Protein AF-A0AAU5XJD4-F1 (afdb_monomer_lite)

Sequence (478 aa):
MLRGRRNRYHRLGLLVPLTFACCVTALQIVVGDWAARYVAAEQPAKLAAMEGLYRSEHGVPESIGGLYHHDALHGAIRVPGGLSLLTHGNTHAYAAGLDGVPADQRPPVNIVHLSFDTMVGIGFFLLALGAWPAWTWWRRREPPGSSWFLRAVTVSGVAAIIAMEAGWVTTEVGRQPWIVYGVLRVKDTVNPAGGIGWGFPALVAVYVALTVATVYVLRYMVRRRPVAFGIIARGSAFAFRKVVEDVWLQRLFGAAFALSSVLTPYFLGAAAGGVASGRVPPGIARGNVITSWANPTSTVCGLLGVALCAYLSAIYLTADARRGGHHELAEYFRRNGLVTGVAMGVLSLASLAVVQDDAPDLYHSLTHRGLPLVISSMLMGAVSLALLARRNYASVRVSAALAVAAILWAWGYGRYPTLLPGLEVGQAASAHATLQATALSSAVGLTILLPSLAWLFILFQRAHTAPQDPRVRDSSPR

Radius of gyration: 30.47 Å; chains: 1; bounding box: 83×51×81 Å

pLDDT: mean 80.25, std 12.55, range [33.34, 95.62]

Structure (mmCIF, N/CA/C/O backbone):
data_AF-A0AAU5XJD4-F1
#
_entry.id   AF-A0AAU5XJD4-F1
#
loop_
_atom_site.group_PDB
_atom_site.id
_atom_site.type_symbol
_atom_site.label_atom_id
_atom_site.label_alt_id
_atom_site.label_comp_id
_atom_site.label_asym_id
_atom_site.label_entity_id
_atom_site.label_seq_id
_atom_site.pdbx_PDB_ins_code
_atom_site.Cartn_x
_atom_site.Cartn_y
_atom_site.Cartn_z
_atom_site.occupancy
_atom_site.B_iso_or_equiv
_atom_site.auth_seq_id
_atom_site.auth_comp_id
_atom_site.auth_asym_id
_atom_site.auth_atom_id
_atom_site.pdbx_PDB_model_num
ATOM 1 N N . MET A 1 1 ? -10.488 -23.032 -8.947 1.00 66.06 1 MET A N 1
ATOM 2 C CA . MET A 1 1 ? -10.921 -23.682 -10.203 1.00 66.06 1 MET A CA 1
ATOM 3 C C . MET A 1 1 ? -10.070 -24.868 -10.623 1.00 66.06 1 MET A C 1
ATOM 5 O O . MET A 1 1 ? -10.659 -25.914 -10.848 1.00 66.06 1 MET A O 1
ATOM 9 N N . LEU A 1 2 ? -8.733 -24.759 -10.684 1.00 76.88 2 LEU A N 1
ATOM 10 C CA . LEU A 1 2 ? -7.856 -25.900 -11.023 1.00 76.88 2 LEU A CA 1
ATOM 11 C C . LEU A 1 2 ? -8.029 -27.110 -10.084 1.00 76.88 2 LEU A C 1
ATOM 13 O O . LEU A 1 2 ? -7.939 -28.245 -10.525 1.00 76.88 2 LEU A O 1
ATOM 17 N N . ARG A 1 3 ? -8.353 -26.872 -8.806 1.00 76.06 3 ARG A N 1
ATOM 18 C CA . ARG A 1 3 ? -8.657 -27.910 -7.799 1.00 76.06 3 ARG A CA 1
ATOM 19 C C . ARG A 1 3 ? -10.150 -28.286 -7.726 1.00 76.06 3 ARG A C 1
ATOM 21 O O . ARG A 1 3 ? -10.679 -28.480 -6.639 1.00 76.06 3 ARG A O 1
ATOM 28 N N . GLY A 1 4 ? -10.877 -28.239 -8.842 1.00 69.38 4 GLY A N 1
ATOM 29 C CA . GLY A 1 4 ? -12.285 -28.675 -8.935 1.00 69.38 4 GLY A CA 1
ATOM 30 C C . GLY A 1 4 ? -13.360 -27.698 -8.426 1.00 69.38 4 GLY A C 1
ATOM 31 O O . GLY A 1 4 ? -14.515 -27.802 -8.821 1.00 69.38 4 GLY A O 1
ATOM 32 N N . ARG A 1 5 ? -13.019 -26.683 -7.619 1.00 69.50 5 ARG A N 1
ATOM 33 C CA . ARG A 1 5 ? -13.999 -25.689 -7.117 1.00 69.50 5 ARG A CA 1
ATOM 34 C C . ARG A 1 5 ? -14.384 -24.670 -8.204 1.00 69.50 5 ARG A C 1
ATOM 36 O O . ARG A 1 5 ? -13.555 -23.817 -8.545 1.00 69.50 5 ARG A O 1
ATOM 43 N N . ARG A 1 6 ? -15.609 -24.762 -8.751 1.00 67.62 6 ARG A N 1
ATOM 44 C CA . ARG A 1 6 ? -16.114 -23.980 -9.913 1.00 67.62 6 ARG A CA 1
ATOM 45 C C . ARG A 1 6 ? -17.378 -23.134 -9.640 1.00 67.62 6 ARG A C 1
ATOM 47 O O . ARG A 1 6 ? -18.066 -22.743 -10.581 1.00 67.62 6 ARG A O 1
ATOM 54 N N . ASN A 1 7 ? -17.666 -22.820 -8.377 1.00 70.75 7 ASN A N 1
ATOM 55 C CA . ASN A 1 7 ? -18.867 -22.074 -7.965 1.00 70.75 7 ASN A CA 1
ATOM 56 C C . ASN A 1 7 ? -18.880 -20.634 -8.525 1.00 70.75 7 ASN A C 1
ATOM 58 O O . ASN A 1 7 ? -17.817 -20.074 -8.808 1.00 70.75 7 ASN A O 1
ATOM 62 N N . ARG A 1 8 ? -20.067 -20.003 -8.600 1.00 64.38 8 ARG A N 1
ATOM 63 C CA . ARG A 1 8 ? -20.276 -18.617 -9.084 1.00 64.38 8 ARG A CA 1
ATOM 64 C C . ARG A 1 8 ? -19.288 -17.614 -8.477 1.00 64.38 8 ARG A C 1
ATOM 66 O O . ARG A 1 8 ? -18.715 -16.816 -9.208 1.00 64.38 8 ARG A O 1
ATOM 73 N N . TYR A 1 9 ? -19.003 -17.731 -7.180 1.00 64.31 9 TYR A N 1
ATOM 74 C CA . TYR A 1 9 ? -18.001 -16.918 -6.481 1.00 64.31 9 TYR A CA 1
ATOM 75 C C . TYR A 1 9 ? -16.599 -16.998 -7.107 1.00 64.31 9 TYR A C 1
ATOM 77 O O . TYR A 1 9 ? -15.978 -15.976 -7.371 1.00 64.31 9 TYR A O 1
ATOM 85 N N . HIS A 1 10 ? -16.109 -18.206 -7.404 1.00 66.31 10 HIS A N 1
ATOM 86 C CA . HIS A 1 10 ? -14.788 -18.384 -8.011 1.00 66.31 10 HIS A CA 1
ATOM 87 C C . HIS A 1 10 ? -14.765 -17.873 -9.457 1.00 66.31 10 HIS A C 1
ATOM 89 O O . HIS A 1 10 ? -13.720 -17.430 -9.921 1.00 66.31 10 HIS A O 1
ATOM 95 N N . ARG A 1 11 ? -15.899 -17.955 -10.177 1.00 68.44 11 ARG A N 1
ATOM 96 C CA . ARG A 1 11 ? -16.042 -17.415 -11.541 1.00 68.44 11 ARG A CA 1
ATOM 97 C C . ARG A 1 11 ? -16.009 -15.894 -11.540 1.00 68.44 11 ARG A C 1
ATOM 99 O O . ARG A 1 11 ? -15.237 -15.319 -12.294 1.00 68.44 11 ARG A O 1
ATOM 106 N N . LEU A 1 12 ? -16.772 -15.253 -10.659 1.00 68.44 12 LEU A N 1
ATOM 107 C CA . LEU A 1 12 ? -16.779 -13.795 -10.525 1.00 68.44 12 LEU A CA 1
ATOM 108 C C . LEU A 1 12 ? -15.440 -13.260 -10.005 1.00 68.44 12 LEU A C 1
ATOM 110 O O . LEU A 1 12 ? -14.919 -12.300 -10.562 1.00 68.44 12 LEU A O 1
ATOM 114 N N . GLY A 1 13 ? -14.843 -13.921 -9.008 1.00 67.25 13 GLY A N 1
ATOM 115 C CA . GLY A 1 13 ? -13.529 -13.554 -8.468 1.00 67.25 13 GLY A CA 1
ATOM 116 C C . GLY A 1 13 ? -12.370 -13.721 -9.455 1.00 67.25 13 GLY A C 1
ATOM 117 O O . GLY A 1 13 ? -11.297 -13.184 -9.219 1.00 67.25 13 GLY A O 1
ATOM 118 N N . LEU A 1 14 ? -12.581 -14.445 -10.557 1.00 77.56 14 LEU A N 1
ATOM 119 C CA . LEU A 1 14 ? -11.638 -14.559 -11.665 1.00 77.56 14 LEU A CA 1
ATOM 120 C C . LEU A 1 14 ? -11.943 -13.523 -12.757 1.00 77.56 14 LEU A C 1
ATOM 122 O O . LEU A 1 14 ? -11.051 -12.797 -13.178 1.00 77.56 14 LEU A O 1
ATOM 126 N N . LEU A 1 15 ? -13.201 -13.445 -13.200 1.00 75.12 15 LEU A N 1
ATOM 127 C CA . LEU A 1 15 ? -13.609 -12.622 -14.340 1.00 75.12 15 LEU A CA 1
ATOM 128 C C . LEU A 1 15 ? -13.530 -11.121 -14.048 1.00 75.12 15 LEU A C 1
ATOM 130 O O . LEU A 1 15 ? -13.024 -10.387 -14.883 1.00 75.12 15 LEU A O 1
ATOM 134 N N . VAL A 1 16 ? -13.979 -10.658 -12.875 1.00 76.81 16 VAL A N 1
ATOM 135 C CA . VAL A 1 16 ? -13.999 -9.216 -12.564 1.00 76.81 16 VAL A CA 1
ATOM 136 C C . VAL A 1 16 ? -12.583 -8.616 -12.550 1.00 76.81 16 VAL A C 1
ATOM 138 O O . VAL A 1 16 ? -12.368 -7.631 -13.259 1.00 76.81 16 VAL A O 1
ATOM 141 N N . PRO A 1 17 ? -11.593 -9.197 -11.836 1.00 78.69 17 PRO A N 1
ATOM 142 C CA . PRO A 1 17 ? -10.228 -8.679 -11.869 1.00 78.69 17 PRO A CA 1
ATOM 143 C C . PRO A 1 17 ? -9.572 -8.803 -13.242 1.00 78.69 17 PRO A C 1
ATOM 145 O O . PRO A 1 17 ? -8.831 -7.907 -13.618 1.00 78.69 17 PRO A O 1
ATOM 148 N N . LEU A 1 18 ? -9.844 -9.872 -14.001 1.00 82.75 18 LEU A N 1
ATOM 149 C CA . LEU A 1 18 ? -9.289 -10.043 -15.349 1.00 82.75 18 LEU A CA 1
ATOM 150 C C . LEU A 1 18 ? -9.821 -9.004 -16.334 1.00 82.75 18 LEU A C 1
ATOM 152 O O . LEU A 1 18 ? -9.038 -8.465 -17.107 1.00 82.75 18 LEU A O 1
ATOM 156 N N . THR A 1 19 ? -11.120 -8.698 -16.299 1.00 80.44 19 THR A N 1
ATOM 157 C CA . THR A 1 19 ? -11.699 -7.650 -17.149 1.00 80.44 19 THR A CA 1
ATOM 158 C C . THR A 1 19 ? -11.108 -6.290 -16.795 1.00 80.44 19 THR A C 1
ATOM 160 O O . THR A 1 19 ? -10.692 -5.552 -17.683 1.00 80.44 19 THR A O 1
ATOM 163 N N . PHE A 1 20 ? -11.008 -5.979 -15.499 1.00 81.69 20 PHE A N 1
ATOM 164 C CA . PHE A 1 20 ? -10.374 -4.744 -15.046 1.00 81.69 20 PHE A CA 1
ATOM 165 C C . PHE A 1 20 ? -8.899 -4.675 -15.468 1.00 81.69 20 PHE A C 1
ATOM 167 O O . PHE A 1 20 ? -8.475 -3.678 -16.044 1.00 81.69 20 PHE A O 1
ATOM 174 N N . ALA A 1 21 ? -8.140 -5.752 -15.249 1.00 82.00 21 ALA A N 1
ATOM 175 C CA . ALA A 1 21 ? -6.747 -5.855 -15.663 1.00 82.00 21 ALA A CA 1
ATOM 176 C C . ALA A 1 21 ? -6.600 -5.686 -17.178 1.00 82.00 21 ALA A C 1
ATOM 178 O O . ALA A 1 21 ? -5.739 -4.937 -17.605 1.00 82.00 21 ALA A O 1
ATOM 179 N N . CYS A 1 22 ? -7.475 -6.282 -17.991 1.00 86.81 22 CYS A N 1
ATOM 180 C CA . CYS A 1 22 ? -7.462 -6.106 -19.443 1.00 86.81 22 CYS A CA 1
ATOM 181 C C . CYS A 1 22 ? -7.574 -4.626 -19.843 1.00 86.81 22 CYS A C 1
ATOM 183 O O . CYS A 1 22 ? -6.802 -4.156 -20.677 1.00 86.81 22 CYS A O 1
ATOM 185 N N . CYS A 1 23 ? -8.510 -3.884 -19.240 1.00 85.69 23 CYS A N 1
ATOM 186 C CA . CYS A 1 23 ? -8.685 -2.458 -19.516 1.00 85.69 23 CYS A CA 1
ATOM 187 C C . CYS A 1 23 ? -7.474 -1.632 -19.060 1.00 85.69 23 CYS A C 1
ATOM 189 O O . CYS A 1 23 ? -6.993 -0.779 -19.803 1.00 85.69 23 CYS A O 1
ATOM 191 N N . VAL A 1 24 ? -6.965 -1.895 -17.853 1.00 86.00 24 VAL A N 1
ATOM 192 C CA . VAL A 1 24 ? -5.820 -1.163 -17.293 1.00 86.00 24 VAL A CA 1
ATOM 193 C C . VAL A 1 24 ? -4.534 -1.465 -18.058 1.00 86.00 24 VAL A C 1
ATOM 195 O O . VAL A 1 24 ? -3.793 -0.541 -18.367 1.00 86.00 24 VAL A O 1
ATOM 198 N N . THR A 1 25 ? -4.277 -2.722 -18.423 1.00 86.75 25 THR A N 1
ATOM 199 C CA . THR A 1 25 ? -3.096 -3.108 -19.206 1.00 86.75 25 THR A CA 1
ATOM 200 C C . THR A 1 25 ? -3.119 -2.476 -20.596 1.00 86.75 25 THR A C 1
ATOM 202 O O . THR A 1 25 ? -2.080 -2.012 -21.054 1.00 86.75 25 THR A O 1
ATOM 205 N N . ALA A 1 26 ? -4.285 -2.380 -21.247 1.00 86.31 26 ALA A N 1
ATOM 206 C CA . ALA A 1 26 ? -4.406 -1.677 -22.525 1.00 86.31 26 ALA A CA 1
ATOM 207 C C . ALA A 1 26 ? -4.013 -0.195 -22.395 1.00 86.31 26 ALA A C 1
ATOM 209 O O . ALA A 1 26 ? -3.210 0.302 -23.181 1.00 86.31 26 ALA A O 1
ATOM 210 N N . LEU A 1 27 ? -4.517 0.490 -21.361 1.00 86.69 27 LEU A N 1
ATOM 211 C CA . LEU A 1 27 ? -4.120 1.867 -21.062 1.00 86.69 27 LEU A CA 1
ATOM 212 C C . LEU A 1 27 ? -2.620 1.972 -20.744 1.00 86.69 27 LEU A C 1
ATOM 214 O O . LEU A 1 27 ? -1.951 2.887 -21.212 1.00 86.69 27 LEU A O 1
ATOM 218 N N . GLN A 1 28 ? -2.078 1.027 -19.979 1.00 85.94 28 GLN A N 1
ATOM 219 C CA . GLN A 1 28 ? -0.671 1.012 -19.590 1.00 85.94 28 GLN A CA 1
A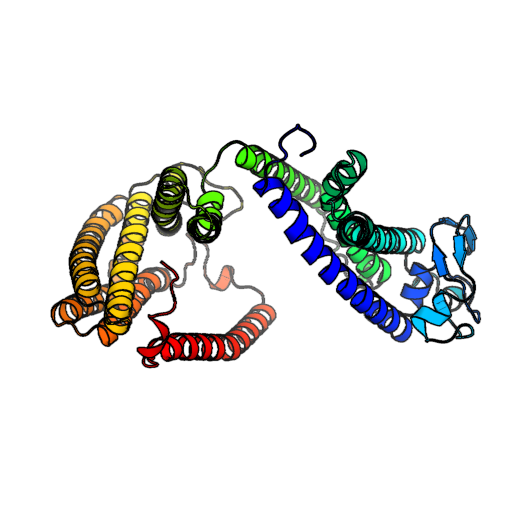TOM 220 C C . GLN A 1 28 ? 0.271 0.837 -20.788 1.00 85.94 28 GLN A C 1
ATOM 222 O O . GLN A 1 28 ? 1.335 1.446 -20.797 1.00 85.94 28 GLN A O 1
ATOM 227 N N . ILE A 1 29 ? -0.121 0.075 -21.813 1.00 84.81 29 ILE A N 1
ATOM 228 C CA . ILE A 1 29 ? 0.648 -0.047 -23.062 1.00 84.81 29 ILE A CA 1
ATOM 229 C C . ILE A 1 29 ? 0.693 1.293 -23.807 1.00 84.81 29 ILE A C 1
ATOM 231 O O . ILE A 1 29 ? 1.757 1.685 -24.274 1.00 84.81 29 ILE A O 1
ATOM 235 N N . VAL A 1 30 ? -0.416 2.039 -23.847 1.00 81.81 30 VAL A N 1
ATOM 236 C CA . VAL A 1 30 ? -0.447 3.389 -24.444 1.00 81.81 30 VAL A CA 1
ATOM 237 C C . VAL A 1 30 ? 0.455 4.358 -23.674 1.00 81.81 30 VAL A C 1
ATOM 239 O O . VAL A 1 30 ? 1.207 5.122 -24.273 1.00 81.81 30 VAL A O 1
ATOM 242 N N . VAL A 1 31 ? 0.419 4.311 -22.339 1.00 81.56 31 VAL A N 1
ATOM 243 C CA . VAL A 1 31 ? 1.326 5.111 -21.497 1.00 81.56 31 VAL A CA 1
ATOM 244 C C . VAL A 1 31 ? 2.788 4.710 -21.728 1.00 81.56 31 VAL A C 1
ATOM 246 O O . VAL A 1 31 ? 3.658 5.577 -21.755 1.00 81.56 31 VAL A O 1
ATOM 249 N N . GLY A 1 32 ? 3.060 3.419 -21.928 1.00 78.69 32 GLY A N 1
ATOM 250 C CA . GLY A 1 32 ? 4.387 2.899 -22.257 1.00 78.69 32 GLY A CA 1
ATOM 251 C C . GLY A 1 32 ? 4.914 3.411 -23.597 1.00 78.69 32 GLY A C 1
ATOM 252 O O . GLY A 1 32 ? 6.047 3.877 -23.655 1.00 78.69 32 GLY A O 1
ATOM 253 N N . ASP A 1 33 ? 4.084 3.399 -24.641 1.00 82.62 33 ASP A N 1
ATOM 254 C CA . ASP A 1 33 ? 4.409 3.975 -25.954 1.00 82.62 33 ASP A CA 1
ATOM 255 C C . ASP A 1 33 ? 4.746 5.471 -25.840 1.00 82.62 33 ASP A C 1
ATOM 257 O O . ASP A 1 33 ? 5.771 5.934 -26.342 1.00 82.62 33 ASP A O 1
ATOM 261 N N . TRP A 1 34 ? 3.949 6.228 -25.078 1.00 79.38 34 TRP A N 1
ATOM 262 C CA . TRP A 1 34 ? 4.237 7.640 -24.827 1.00 79.38 34 TRP A CA 1
ATOM 263 C C . TRP A 1 34 ? 5.568 7.851 -24.087 1.00 79.38 34 TRP A C 1
ATOM 265 O O . TRP A 1 34 ? 6.360 8.717 -24.464 1.00 79.38 34 TRP A O 1
ATOM 275 N N . ALA A 1 35 ? 5.855 7.028 -23.076 1.00 78.88 35 ALA A N 1
ATOM 276 C CA . ALA A 1 35 ? 7.122 7.069 -22.353 1.00 78.88 35 ALA A CA 1
ATOM 277 C C . ALA A 1 35 ? 8.320 6.699 -23.247 1.00 78.88 35 ALA A C 1
ATOM 279 O O . ALA A 1 35 ? 9.370 7.333 -23.148 1.00 78.88 35 ALA A O 1
ATOM 280 N N . ALA A 1 36 ? 8.170 5.725 -24.149 1.00 79.56 36 ALA A N 1
ATOM 281 C CA . ALA A 1 36 ? 9.210 5.342 -25.102 1.00 79.56 36 ALA A CA 1
ATOM 282 C C . ALA A 1 36 ? 9.541 6.489 -26.071 1.00 79.56 36 ALA A C 1
ATOM 284 O O . ALA A 1 36 ? 10.715 6.779 -26.301 1.00 79.56 36 ALA A O 1
ATOM 285 N N . ARG A 1 37 ? 8.527 7.215 -26.563 1.00 79.81 37 ARG A N 1
ATOM 286 C CA . ARG A 1 37 ? 8.725 8.426 -27.382 1.00 79.81 37 ARG A CA 1
ATOM 287 C C . ARG A 1 37 ? 9.440 9.539 -26.625 1.00 79.81 37 ARG A C 1
ATOM 289 O O . ARG A 1 37 ? 10.310 10.198 -27.184 1.00 79.81 37 ARG A O 1
ATOM 296 N N . TYR A 1 38 ? 9.113 9.730 -25.348 1.00 80.06 38 TYR A N 1
ATOM 297 C CA . TYR A 1 38 ? 9.823 10.690 -24.503 1.00 80.06 38 TYR A CA 1
ATOM 298 C C . TYR A 1 38 ? 11.306 10.316 -24.344 1.00 80.06 38 TYR A C 1
ATOM 300 O O . TYR A 1 38 ? 12.182 11.167 -24.484 1.00 80.06 38 TYR A O 1
ATOM 308 N N . VAL A 1 39 ? 11.608 9.032 -24.117 1.00 82.19 39 VAL A N 1
ATOM 309 C CA . VAL A 1 39 ? 12.994 8.535 -24.053 1.00 82.19 39 VAL A CA 1
ATOM 310 C C . VAL A 1 39 ? 13.715 8.714 -25.389 1.00 82.19 39 VAL A C 1
ATOM 312 O O . VAL A 1 39 ? 14.883 9.091 -25.384 1.00 82.19 39 VAL A O 1
ATOM 315 N N . ALA A 1 40 ? 13.034 8.503 -26.518 1.00 80.12 40 ALA A N 1
ATOM 316 C CA . ALA A 1 40 ? 13.598 8.730 -27.846 1.00 80.12 40 ALA A CA 1
ATOM 317 C C . ALA A 1 40 ? 14.071 10.179 -28.045 1.00 80.12 40 ALA A C 1
ATOM 319 O O . ALA A 1 40 ? 15.144 10.398 -28.603 1.00 80.12 40 ALA A O 1
ATOM 320 N N . ALA A 1 41 ? 13.290 11.149 -27.559 1.00 78.62 41 ALA A N 1
ATOM 321 C CA . ALA A 1 41 ? 13.595 12.571 -27.687 1.00 78.62 41 ALA A CA 1
ATOM 322 C C . ALA A 1 41 ? 14.694 13.042 -26.716 1.00 78.62 41 ALA A C 1
ATOM 324 O O . ALA A 1 41 ? 15.605 13.759 -27.118 1.00 78.62 41 ALA A O 1
ATOM 325 N N . GLU A 1 42 ? 14.626 12.631 -25.447 1.00 82.38 42 GLU A N 1
ATOM 326 C CA . GLU A 1 42 ? 15.482 13.182 -24.382 1.00 82.38 42 GLU A CA 1
ATOM 327 C C . GLU A 1 42 ? 16.737 12.340 -24.097 1.00 82.38 42 GLU A C 1
ATOM 329 O O . GLU A 1 42 ? 17.748 12.842 -23.602 1.00 82.38 42 GLU A O 1
ATOM 334 N N . GLN A 1 43 ? 16.685 11.028 -24.353 1.00 83.81 43 GLN A N 1
ATOM 335 C CA . GLN A 1 43 ? 17.742 10.071 -23.998 1.00 83.81 43 GLN A CA 1
ATOM 336 C C . GLN A 1 43 ? 17.973 9.038 -25.118 1.00 83.81 43 GLN A C 1
ATOM 338 O O . GLN A 1 43 ? 17.800 7.833 -24.896 1.00 83.81 43 GLN A O 1
ATOM 343 N N . PRO A 1 44 ? 18.433 9.467 -26.309 1.00 85.12 44 PRO A N 1
ATOM 344 C CA . PRO A 1 44 ? 18.585 8.591 -27.474 1.00 85.12 44 PRO A CA 1
ATOM 345 C C . PRO A 1 44 ? 19.539 7.414 -27.226 1.00 85.12 44 PRO A C 1
ATOM 347 O O . PRO A 1 44 ? 19.287 6.310 -27.693 1.00 85.12 44 PRO A O 1
ATOM 350 N N . ALA A 1 45 ? 20.581 7.598 -26.407 1.00 86.50 45 ALA A N 1
ATOM 351 C CA . ALA A 1 45 ? 21.499 6.522 -26.025 1.00 86.50 45 ALA A CA 1
ATOM 352 C C . ALA A 1 45 ? 20.806 5.379 -25.256 1.00 86.50 45 ALA A C 1
ATOM 354 O O . ALA A 1 45 ? 21.177 4.214 -25.399 1.00 86.50 45 ALA A O 1
ATOM 355 N N . LYS A 1 46 ? 19.787 5.698 -24.445 1.00 86.31 46 LYS A N 1
ATOM 356 C CA . LYS A 1 46 ? 18.993 4.700 -23.718 1.00 86.31 46 LYS A CA 1
ATOM 357 C C . LYS A 1 46 ? 18.085 3.936 -24.675 1.00 86.31 46 LYS A C 1
ATOM 359 O O . LYS A 1 46 ? 18.025 2.716 -24.572 1.00 86.31 46 LYS A O 1
ATOM 364 N N . LEU A 1 47 ? 17.433 4.629 -25.610 1.00 86.69 47 LEU A N 1
ATOM 365 C CA . LEU A 1 47 ? 16.627 3.987 -26.651 1.00 86.69 47 LEU A CA 1
ATOM 366 C C . LEU A 1 47 ? 17.487 3.058 -27.523 1.00 86.69 47 LEU A C 1
ATOM 368 O O . LEU A 1 47 ? 17.130 1.905 -27.735 1.00 86.69 47 LEU A O 1
ATOM 372 N N . ALA A 1 48 ? 18.657 3.524 -27.962 1.00 87.94 48 ALA A N 1
ATOM 373 C CA . ALA A 1 48 ? 19.586 2.716 -28.745 1.00 87.94 48 ALA A CA 1
ATOM 374 C C . ALA A 1 48 ? 20.014 1.445 -27.991 1.00 87.94 48 ALA A C 1
ATOM 376 O O . ALA A 1 48 ? 20.144 0.377 -28.583 1.00 87.94 48 ALA A O 1
ATOM 377 N N . ALA A 1 49 ? 20.169 1.529 -26.667 1.00 89.44 49 ALA A N 1
ATOM 378 C CA . ALA A 1 49 ? 20.455 0.372 -25.827 1.00 89.44 49 ALA A CA 1
ATOM 379 C C . ALA A 1 49 ? 19.243 -0.537 -25.567 1.00 89.44 49 ALA A C 1
ATOM 381 O O . ALA A 1 49 ? 19.436 -1.740 -25.419 1.00 89.44 49 ALA A O 1
ATOM 382 N N . MET A 1 50 ? 18.019 0.003 -25.528 1.00 88.75 50 MET A N 1
ATOM 383 C CA . MET A 1 50 ? 16.782 -0.791 -25.476 1.00 88.75 50 MET A CA 1
ATOM 384 C C . MET A 1 50 ? 16.600 -1.636 -26.737 1.00 88.75 50 MET A C 1
ATOM 386 O O . MET A 1 50 ? 16.072 -2.731 -26.636 1.00 88.75 50 MET A O 1
ATOM 390 N N . GLU A 1 51 ? 17.075 -1.164 -27.888 1.00 87.56 51 GLU A N 1
ATOM 391 C CA . GLU A 1 51 ? 16.883 -1.810 -29.198 1.00 87.56 51 GLU A CA 1
ATOM 392 C C . GLU A 1 51 ? 18.143 -2.513 -29.726 1.00 87.56 51 GLU A C 1
ATOM 394 O O . GLU A 1 51 ? 18.142 -3.092 -30.811 1.00 87.56 51 GLU A O 1
ATOM 399 N N . GLY A 1 52 ? 19.254 -2.451 -28.984 1.00 86.44 52 GLY A N 1
ATOM 400 C CA . GLY A 1 52 ? 20.535 -3.014 -29.417 1.00 86.44 52 GLY A CA 1
ATOM 401 C C . GLY A 1 52 ? 21.114 -2.356 -30.678 1.00 86.44 52 GLY A C 1
ATOM 402 O O . GLY A 1 52 ? 21.852 -3.001 -31.428 1.00 86.44 52 GLY A O 1
ATOM 403 N N . LEU A 1 53 ? 20.784 -1.085 -30.928 1.00 88.12 53 LEU A N 1
ATOM 404 C CA . LEU A 1 53 ? 21.178 -0.332 -32.114 1.00 88.12 53 LEU A CA 1
ATOM 405 C C . LEU A 1 53 ? 22.576 0.273 -31.952 1.00 88.12 53 LEU A C 1
ATOM 407 O O . LEU A 1 53 ? 22.768 1.262 -31.242 1.00 88.12 53 LEU A O 1
ATOM 411 N N . TYR A 1 54 ? 23.560 -0.282 -32.661 1.00 86.88 54 TYR A N 1
ATOM 412 C CA . TYR A 1 54 ? 24.898 0.307 -32.681 1.00 86.88 54 TYR A CA 1
ATOM 413 C C . TYR A 1 54 ? 25.036 1.450 -33.683 1.00 86.88 54 TYR A C 1
ATOM 415 O O . TYR A 1 54 ? 25.483 2.526 -33.310 1.00 86.88 54 TYR A O 1
ATOM 423 N N . ARG A 1 55 ? 24.660 1.227 -34.945 1.00 86.50 55 ARG A N 1
ATOM 424 C CA . ARG A 1 55 ? 24.823 2.222 -36.010 1.00 86.50 55 ARG A CA 1
ATOM 425 C C . ARG A 1 55 ? 23.606 3.120 -36.118 1.00 86.50 55 ARG A C 1
ATOM 427 O O . ARG A 1 55 ? 22.479 2.634 -36.090 1.00 86.50 55 ARG A O 1
ATOM 434 N N . SER A 1 56 ? 23.854 4.412 -36.273 1.00 86.38 56 SER A N 1
ATOM 435 C CA . SER A 1 56 ? 22.806 5.385 -36.562 1.00 86.38 56 SER A CA 1
ATOM 436 C C . SER A 1 56 ? 22.301 5.211 -37.998 1.00 86.38 56 SER A C 1
ATOM 438 O O . SER A 1 56 ? 23.068 5.373 -38.946 1.00 86.38 56 SER A O 1
ATOM 440 N N . GLU A 1 57 ? 21.022 4.878 -38.178 1.00 83.31 57 GLU A N 1
ATOM 441 C CA . GLU A 1 57 ? 20.446 4.569 -39.495 1.00 83.31 57 GLU A CA 1
ATOM 442 C C . GLU A 1 57 ? 18.996 5.081 -39.622 1.00 83.31 57 GLU A C 1
ATOM 444 O O . GLU A 1 57 ? 18.340 5.450 -38.644 1.00 83.31 57 GLU A O 1
ATOM 449 N N . HIS A 1 58 ? 18.492 5.135 -40.859 1.00 83.75 58 HIS A N 1
ATOM 450 C CA . HIS A 1 58 ? 17.094 5.453 -41.157 1.00 83.75 58 HIS A CA 1
ATOM 451 C C . HIS A 1 58 ? 16.246 4.185 -41.219 1.00 83.75 58 HIS A C 1
ATOM 453 O O . HIS A 1 58 ? 16.671 3.178 -41.779 1.00 83.75 58 HIS A O 1
ATOM 459 N N . GLY A 1 59 ? 15.010 4.265 -40.724 1.00 75.56 59 GLY A N 1
ATOM 460 C CA . GLY A 1 59 ? 14.059 3.154 -40.801 1.00 75.56 59 GLY A CA 1
ATOM 461 C C . GLY A 1 59 ? 14.493 1.936 -39.995 1.00 75.56 59 GLY A C 1
ATOM 462 O O . GLY A 1 59 ? 14.430 0.798 -40.466 1.00 75.56 59 GLY A O 1
ATOM 463 N N . VAL A 1 60 ? 14.945 2.200 -38.771 1.00 79.12 60 VAL A N 1
ATOM 464 C CA . VAL A 1 60 ? 15.495 1.193 -37.874 1.00 79.12 60 VAL A CA 1
ATOM 465 C C . VAL A 1 60 ? 14.430 0.136 -37.557 1.00 79.12 60 VAL A C 1
ATOM 467 O O . VAL A 1 60 ? 13.288 0.484 -37.225 1.00 79.12 60 VAL A O 1
ATOM 470 N N . PRO A 1 61 ? 14.768 -1.160 -37.689 1.00 78.25 61 PRO A N 1
ATOM 471 C CA . PRO A 1 61 ? 13.863 -2.229 -37.306 1.00 78.25 61 PRO A CA 1
ATOM 472 C C . PRO A 1 61 ? 13.674 -2.276 -35.788 1.00 78.25 61 PRO A C 1
ATOM 474 O O . PRO A 1 61 ? 14.619 -2.054 -35.038 1.00 78.25 61 PRO A O 1
ATOM 477 N N . GLU A 1 62 ? 12.470 -2.633 -35.349 1.00 80.69 62 GLU A N 1
ATOM 478 C CA . GLU A 1 62 ? 12.239 -3.048 -33.959 1.00 80.69 62 GLU A CA 1
ATOM 479 C C . GLU A 1 62 ? 12.871 -4.428 -33.758 1.00 80.69 62 GLU A C 1
ATOM 481 O O . GLU A 1 62 ? 12.659 -5.326 -34.584 1.00 80.69 62 GLU A O 1
ATOM 486 N N . SER A 1 63 ? 13.672 -4.593 -32.708 1.00 83.19 63 SER A N 1
ATOM 487 C CA . SER A 1 63 ? 14.354 -5.857 -32.422 1.00 83.19 63 SER A CA 1
ATOM 488 C C . SER A 1 63 ? 13.735 -6.539 -31.211 1.00 83.19 63 SER A C 1
ATOM 490 O O . SER A 1 63 ? 13.708 -5.965 -30.134 1.00 83.19 63 SER A O 1
ATOM 492 N N . ILE A 1 64 ? 13.276 -7.781 -31.380 1.00 84.00 64 ILE A N 1
ATOM 493 C CA . ILE A 1 64 ? 12.715 -8.594 -30.298 1.00 84.00 64 ILE A CA 1
ATOM 494 C C . ILE A 1 64 ? 13.681 -9.736 -29.981 1.00 84.00 64 ILE A C 1
ATOM 496 O O . ILE A 1 64 ? 13.905 -10.633 -30.807 1.00 84.00 64 ILE A O 1
ATOM 500 N N . GLY A 1 65 ? 14.205 -9.731 -28.760 1.00 85.19 65 GLY A N 1
ATOM 501 C CA . GLY A 1 65 ? 15.174 -10.691 -28.259 1.00 85.19 65 GLY A CA 1
ATOM 502 C C . GLY A 1 65 ? 16.545 -10.559 -28.917 1.00 85.19 65 GLY A C 1
ATOM 503 O O . GLY A 1 65 ? 16.801 -9.703 -29.755 1.00 85.19 65 GLY A O 1
ATOM 504 N N . GLY A 1 66 ? 17.429 -11.498 -28.584 1.00 87.19 66 GLY A N 1
ATOM 505 C CA . GLY A 1 66 ? 18.792 -11.539 -29.105 1.00 87.19 66 GLY A CA 1
ATOM 506 C C . GLY A 1 66 ? 19.832 -11.127 -28.070 1.00 87.19 66 GLY A C 1
ATOM 507 O O . GLY A 1 66 ? 19.522 -10.709 -26.957 1.00 87.19 66 GLY A O 1
ATOM 508 N N . LEU A 1 67 ? 21.097 -11.323 -28.428 1.00 87.12 67 LEU A N 1
ATOM 509 C CA . LEU A 1 67 ? 22.240 -10.987 -27.589 1.00 87.12 67 LEU A CA 1
ATOM 510 C C . LEU A 1 67 ? 23.147 -10.026 -28.343 1.00 87.12 67 LEU A C 1
ATOM 512 O O . LEU A 1 67 ? 23.565 -10.283 -29.472 1.00 87.12 67 LEU A O 1
ATOM 516 N N . TYR A 1 68 ? 23.446 -8.910 -27.697 1.00 86.75 68 TYR A N 1
ATOM 517 C CA . TYR A 1 68 ? 24.345 -7.894 -28.201 1.00 86.75 68 TYR A CA 1
ATOM 518 C C . TYR A 1 68 ? 25.792 -8.307 -27.931 1.00 86.75 68 TYR A C 1
ATOM 520 O O . TYR A 1 68 ? 26.205 -8.500 -26.781 1.00 86.75 68 TYR A O 1
ATOM 528 N N . HIS A 1 69 ? 26.572 -8.456 -28.994 1.00 87.75 69 HIS A N 1
ATOM 529 C CA . HIS A 1 69 ? 27.970 -8.858 -28.933 1.00 87.75 69 HIS A CA 1
ATOM 530 C C . HIS A 1 69 ? 28.746 -8.233 -30.097 1.00 87.75 69 HIS A C 1
ATOM 532 O O . HIS A 1 69 ? 28.214 -8.138 -31.194 1.00 87.75 69 HIS A O 1
ATOM 538 N N . HIS A 1 70 ? 29.990 -7.799 -29.863 1.00 80.62 70 HIS A N 1
ATOM 539 C CA . HIS A 1 70 ? 30.840 -7.156 -30.883 1.00 80.62 70 HIS A CA 1
ATOM 540 C C . HIS A 1 70 ? 30.116 -6.083 -31.719 1.00 80.62 70 HIS A C 1
ATOM 542 O O . HIS A 1 70 ? 30.148 -6.111 -32.946 1.00 80.62 70 HIS A O 1
ATOM 548 N N . ASP A 1 71 ? 29.449 -5.143 -31.049 1.00 83.56 71 ASP A N 1
ATOM 549 C CA . ASP A 1 71 ? 28.762 -4.019 -31.694 1.00 83.56 71 ASP A CA 1
ATOM 550 C C . ASP A 1 71 ? 27.610 -4.393 -32.649 1.00 83.56 71 ASP A C 1
ATOM 552 O O . ASP A 1 71 ? 27.183 -3.595 -33.486 1.00 83.56 71 ASP A O 1
ATOM 556 N N . ALA A 1 72 ? 27.060 -5.600 -32.502 1.00 82.62 72 ALA A N 1
ATOM 557 C CA . ALA A 1 72 ? 25.901 -6.055 -33.250 1.00 82.62 72 ALA A CA 1
ATOM 558 C C . ALA A 1 72 ? 24.949 -6.892 -32.386 1.00 82.62 72 ALA A C 1
ATOM 560 O O . ALA A 1 72 ? 25.347 -7.619 -31.475 1.00 82.62 72 ALA A O 1
ATOM 561 N N . LEU A 1 73 ? 23.656 -6.811 -32.702 1.00 85.31 73 LEU A N 1
ATOM 562 C CA . LEU A 1 73 ? 22.628 -7.642 -32.087 1.00 85.31 73 LEU A CA 1
ATOM 563 C C . LEU A 1 73 ? 22.449 -8.948 -32.877 1.00 85.31 73 LEU A C 1
ATOM 565 O O . LEU A 1 73 ? 22.036 -8.925 -34.043 1.00 85.31 73 LEU A O 1
ATOM 569 N N . HIS A 1 74 ? 22.738 -10.083 -32.237 1.00 85.38 74 HIS A N 1
ATOM 570 C CA . HIS A 1 74 ? 22.676 -11.422 -32.826 1.00 85.38 74 HIS A CA 1
ATOM 571 C C . HIS A 1 74 ? 21.445 -12.203 -32.350 1.00 85.38 74 HIS A C 1
ATOM 573 O O . HIS A 1 74 ? 21.099 -12.176 -31.172 1.00 85.38 74 HIS A O 1
ATOM 579 N N . GLY A 1 75 ? 20.806 -12.950 -33.258 1.00 80.88 75 GLY A N 1
ATOM 580 C CA . GLY A 1 75 ? 19.669 -13.822 -32.925 1.00 80.88 75 GLY A CA 1
ATOM 581 C C . GLY A 1 75 ? 18.348 -13.095 -32.638 1.00 80.88 75 GLY A C 1
ATOM 582 O O . GLY A 1 75 ? 17.408 -13.731 -32.171 1.00 80.88 75 GLY A O 1
ATOM 583 N N . ALA A 1 76 ? 18.279 -11.791 -32.915 1.00 83.94 76 ALA A N 1
ATOM 584 C CA . ALA A 1 76 ? 17.077 -10.979 -32.761 1.00 83.94 76 ALA A CA 1
ATOM 585 C C . ALA A 1 76 ? 16.091 -11.179 -33.913 1.00 83.94 76 ALA A C 1
ATOM 587 O O . ALA A 1 76 ? 16.490 -11.244 -35.081 1.00 83.94 76 ALA A O 1
ATOM 588 N N . ILE A 1 77 ? 14.798 -11.197 -33.594 1.00 84.06 77 ILE A N 1
ATOM 589 C CA . ILE A 1 77 ? 13.733 -11.125 -34.594 1.00 84.06 77 ILE A CA 1
ATOM 590 C C . ILE A 1 77 ? 13.503 -9.646 -34.896 1.00 84.06 77 ILE A C 1
ATOM 592 O O . ILE A 1 77 ? 13.098 -8.892 -34.018 1.00 84.06 77 ILE A O 1
ATOM 596 N N . ARG A 1 78 ? 13.784 -9.227 -36.133 1.00 81.88 78 ARG A N 1
ATOM 597 C CA . ARG A 1 78 ? 13.711 -7.820 -36.546 1.00 81.88 78 ARG A CA 1
ATOM 598 C C . ARG A 1 78 ? 12.449 -7.553 -37.355 1.00 81.88 78 ARG A C 1
ATOM 600 O O . ARG A 1 78 ? 12.234 -8.202 -38.378 1.00 81.88 78 ARG A O 1
ATOM 607 N N . VAL A 1 79 ? 11.650 -6.579 -36.929 1.00 78.88 79 VAL A N 1
ATOM 608 C CA . VAL A 1 79 ? 10.478 -6.087 -37.665 1.00 78.88 79 VAL A CA 1
ATOM 609 C C . VAL A 1 79 ? 10.871 -4.799 -38.401 1.00 78.88 79 VAL A C 1
ATOM 611 O O . VAL A 1 79 ? 11.106 -3.778 -37.748 1.00 78.88 79 VAL A O 1
ATOM 614 N N . PRO A 1 80 ? 10.983 -4.811 -39.747 1.00 74.12 80 PRO A N 1
ATOM 615 C CA . PRO A 1 80 ? 11.452 -3.655 -40.514 1.00 74.12 80 PRO A CA 1
ATOM 616 C C . PRO A 1 80 ? 10.618 -2.393 -40.259 1.00 74.12 80 PRO A C 1
ATOM 618 O O . PRO A 1 80 ? 9.393 -2.431 -40.354 1.00 74.12 80 PRO A O 1
ATOM 621 N N . GLY A 1 81 ? 11.282 -1.275 -39.943 1.00 63.91 81 GLY A N 1
ATOM 622 C CA . GLY A 1 81 ? 10.650 0.032 -39.721 1.00 63.91 81 GLY A CA 1
ATOM 623 C C . GLY A 1 81 ? 9.783 0.160 -38.459 1.00 63.91 81 GLY A C 1
ATOM 624 O O . GLY A 1 81 ? 9.187 1.221 -38.261 1.00 63.91 81 GLY A O 1
ATOM 625 N N . GLY A 1 82 ? 9.702 -0.877 -37.614 1.00 72.00 82 GLY A N 1
ATOM 626 C CA . GLY A 1 82 ? 8.872 -0.885 -36.403 1.00 72.00 82 GLY A CA 1
ATOM 627 C C . GLY A 1 82 ? 9.283 0.191 -35.398 1.00 72.00 82 GLY A C 1
ATOM 628 O O . GLY A 1 82 ? 8.455 1.002 -34.987 1.00 72.00 82 GLY A O 1
ATOM 629 N N . LEU A 1 83 ? 10.580 0.288 -35.093 1.00 73.44 83 LEU A N 1
ATOM 630 C CA . LEU A 1 83 ? 11.088 1.254 -34.122 1.00 73.44 83 LEU A CA 1
ATOM 631 C C . LEU A 1 83 ? 10.881 2.699 -34.588 1.00 73.44 83 LEU A C 1
ATOM 633 O O . LEU A 1 83 ? 10.399 3.538 -33.824 1.00 73.44 83 LEU A O 1
ATOM 637 N N . SER A 1 84 ? 11.209 3.000 -35.848 1.00 69.19 84 SER A N 1
ATOM 638 C CA . SER A 1 84 ? 11.028 4.339 -36.427 1.00 69.19 84 SER A CA 1
ATOM 639 C C . SER A 1 84 ? 9.548 4.755 -36.465 1.00 69.19 84 SER A C 1
ATOM 641 O O . SER A 1 84 ? 9.217 5.908 -36.169 1.00 69.19 84 SER A O 1
ATOM 643 N N . LEU A 1 85 ? 8.637 3.814 -36.742 1.00 70.00 85 LEU A N 1
ATOM 644 C CA . LEU A 1 85 ? 7.194 4.053 -36.683 1.00 70.00 85 LEU A CA 1
ATOM 645 C C . LEU A 1 85 ? 6.712 4.330 -35.251 1.00 70.00 85 LEU A C 1
ATOM 647 O O . LEU A 1 85 ? 5.969 5.284 -35.035 1.00 70.00 85 LEU A O 1
ATOM 651 N N . LEU A 1 86 ? 7.137 3.528 -34.274 1.00 72.75 86 LEU A N 1
ATOM 652 C CA . LEU A 1 86 ? 6.699 3.658 -32.881 1.00 72.75 86 LEU A CA 1
ATOM 653 C C . LEU A 1 86 ? 7.216 4.943 -32.224 1.00 72.75 86 LEU A C 1
ATOM 655 O O . LEU A 1 86 ? 6.480 5.613 -31.497 1.00 72.75 86 LEU A O 1
ATOM 659 N N . THR A 1 87 ? 8.458 5.324 -32.517 1.00 70.50 87 THR A N 1
ATOM 660 C CA . THR A 1 87 ? 9.129 6.462 -31.869 1.00 70.50 87 THR A CA 1
ATOM 661 C C . THR A 1 87 ? 8.821 7.806 -32.526 1.00 70.50 87 THR A C 1
ATOM 663 O O . THR A 1 87 ? 8.616 8.791 -31.821 1.00 70.50 87 THR A O 1
ATOM 666 N N . HIS A 1 88 ? 8.742 7.857 -33.859 1.00 73.12 88 HIS A N 1
ATOM 667 C CA . HIS A 1 88 ? 8.619 9.110 -34.617 1.00 73.12 88 HIS A CA 1
ATOM 668 C C . HIS A 1 88 ? 7.386 9.158 -35.534 1.00 73.12 88 HIS A C 1
ATOM 670 O O . HIS A 1 88 ? 7.187 10.144 -36.243 1.00 73.12 88 HIS A O 1
ATOM 676 N N . GLY A 1 89 ? 6.557 8.107 -35.558 1.00 71.94 89 GLY A N 1
ATOM 677 C CA . GLY A 1 89 ? 5.370 8.034 -36.417 1.00 71.94 89 GLY A CA 1
ATOM 678 C C . GLY A 1 89 ? 5.678 7.850 -37.907 1.00 71.94 89 GLY A C 1
ATOM 679 O O . GLY A 1 89 ? 4.770 7.949 -38.728 1.00 71.94 89 GLY A O 1
ATOM 680 N N . ASN A 1 90 ? 6.940 7.594 -38.275 1.00 74.06 90 ASN A N 1
ATOM 681 C CA . ASN A 1 90 ? 7.388 7.474 -39.661 1.00 74.06 90 ASN A CA 1
ATOM 682 C C . ASN A 1 90 ? 8.379 6.311 -39.805 1.00 74.06 90 ASN A C 1
ATOM 684 O O . ASN A 1 90 ? 9.418 6.293 -39.151 1.00 74.06 90 ASN A O 1
ATOM 688 N N . THR A 1 91 ? 8.100 5.378 -40.716 1.00 73.19 91 THR A N 1
ATOM 689 C CA . THR A 1 91 ? 8.929 4.190 -40.985 1.00 73.19 91 THR A CA 1
ATOM 690 C C . THR A 1 91 ? 10.330 4.501 -41.517 1.00 73.19 91 THR A C 1
ATOM 692 O O . THR A 1 91 ? 11.153 3.598 -41.556 1.00 73.19 91 THR A O 1
ATOM 695 N N . HIS A 1 92 ? 10.623 5.745 -41.915 1.00 74.31 92 HIS A N 1
ATOM 696 C CA . HIS A 1 92 ? 11.943 6.194 -42.384 1.00 74.31 92 HIS A CA 1
ATOM 697 C C . HIS A 1 92 ? 12.640 7.183 -41.435 1.00 74.31 92 HIS A C 1
ATOM 699 O O . HIS A 1 92 ? 13.656 7.783 -41.798 1.00 74.31 92 HIS A O 1
ATOM 705 N N . ALA A 1 93 ? 12.113 7.379 -40.223 1.00 75.88 93 ALA A N 1
ATOM 706 C CA . ALA A 1 93 ? 12.722 8.285 -39.257 1.00 75.88 93 ALA A CA 1
ATOM 707 C C . ALA A 1 93 ? 14.153 7.854 -38.898 1.00 75.88 93 ALA A C 1
ATOM 709 O O . ALA A 1 93 ? 14.434 6.659 -38.748 1.00 75.88 93 ALA A O 1
ATOM 710 N N . TYR A 1 94 ? 15.035 8.848 -38.780 1.00 79.69 94 TYR A N 1
ATOM 711 C CA . TYR A 1 94 ? 16.406 8.680 -38.308 1.00 79.69 94 TYR A CA 1
ATOM 712 C C . TYR A 1 94 ? 16.399 8.332 -36.820 1.00 79.69 94 TYR A C 1
ATOM 714 O O . TYR A 1 94 ? 15.742 9.022 -36.040 1.00 79.69 94 TYR A O 1
ATOM 722 N N . ALA A 1 95 ? 17.148 7.306 -36.424 1.00 82.06 95 ALA A N 1
ATOM 723 C CA . ALA A 1 95 ? 17.387 7.003 -35.019 1.00 82.06 95 ALA A CA 1
ATOM 724 C C . ALA A 1 95 ? 18.893 6.948 -34.745 1.00 82.06 95 ALA A C 1
ATOM 726 O O . ALA A 1 95 ? 19.649 6.296 -35.467 1.00 82.06 95 ALA A O 1
ATOM 727 N N . ALA A 1 96 ? 19.321 7.654 -33.698 1.00 84.00 96 ALA A N 1
ATOM 728 C CA . ALA A 1 96 ? 20.715 7.677 -33.281 1.00 84.00 96 ALA A CA 1
ATOM 729 C C . ALA A 1 96 ? 21.102 6.342 -32.627 1.00 84.00 96 ALA A C 1
ATOM 731 O O . ALA A 1 96 ? 20.423 5.871 -31.714 1.00 84.00 96 ALA A O 1
ATOM 732 N N . GLY A 1 97 ? 22.196 5.754 -33.098 1.00 87.00 97 GLY A N 1
ATOM 733 C CA . GLY A 1 97 ? 22.823 4.562 -32.547 1.00 87.00 97 GLY A CA 1
ATOM 734 C C . GLY A 1 97 ? 23.858 4.882 -31.468 1.00 87.00 97 GLY A C 1
ATOM 735 O O . GLY A 1 97 ? 24.151 6.035 -31.143 1.00 87.00 97 GLY A O 1
ATOM 736 N N . LEU A 1 98 ? 24.422 3.826 -30.885 1.00 88.69 98 LEU A N 1
ATOM 737 C CA . LEU A 1 98 ? 25.480 3.924 -29.876 1.00 88.69 98 LEU A CA 1
ATOM 738 C C . LEU A 1 98 ? 26.848 4.341 -30.447 1.00 88.69 98 LEU A C 1
ATOM 740 O O . LEU A 1 98 ? 27.733 4.709 -29.672 1.00 88.69 98 LEU A O 1
ATOM 744 N N . ASP A 1 99 ? 27.033 4.309 -31.766 1.00 88.19 99 ASP A N 1
ATOM 745 C CA . ASP A 1 99 ? 28.242 4.743 -32.472 1.00 88.19 99 ASP A CA 1
ATOM 746 C C . ASP A 1 99 ? 28.598 6.210 -32.191 1.00 88.19 99 ASP A C 1
ATOM 748 O O . ASP A 1 99 ? 29.765 6.524 -31.958 1.00 88.19 99 ASP A O 1
ATOM 752 N N . GLY A 1 100 ? 27.590 7.081 -32.103 1.00 84.25 100 GLY A N 1
ATOM 753 C CA . GLY A 1 100 ? 27.745 8.493 -31.745 1.00 84.25 100 GLY A CA 1
ATOM 754 C C . GLY A 1 100 ? 27.982 8.766 -30.253 1.00 84.25 100 GLY A C 1
ATOM 755 O O . GLY A 1 100 ? 28.273 9.901 -29.879 1.00 84.25 100 GLY A O 1
ATOM 756 N N . VAL A 1 101 ? 27.866 7.756 -29.382 1.00 87.06 101 VAL A N 1
ATOM 757 C CA . VAL A 1 101 ? 28.011 7.906 -27.925 1.00 87.06 101 VAL A CA 1
ATOM 758 C C . VAL A 1 101 ? 29.413 7.458 -27.495 1.00 87.06 101 VAL A C 1
ATOM 760 O O . VAL A 1 101 ? 29.809 6.339 -27.835 1.00 87.06 101 VAL A O 1
ATOM 763 N N . PRO A 1 102 ? 30.170 8.255 -26.714 1.00 88.19 102 PRO A N 1
ATOM 764 C CA . PRO A 1 102 ? 31.454 7.828 -26.159 1.00 88.19 102 PRO A CA 1
ATOM 765 C C . PRO A 1 102 ? 31.336 6.521 -25.368 1.00 88.19 102 PRO A C 1
ATOM 767 O O . PRO A 1 102 ? 30.395 6.344 -24.596 1.00 88.19 102 PRO A O 1
ATOM 770 N N . ALA A 1 103 ? 32.294 5.603 -25.533 1.00 85.88 103 ALA A N 1
ATOM 771 C CA . ALA A 1 103 ? 32.224 4.259 -24.950 1.00 85.88 103 ALA A CA 1
ATOM 772 C C . ALA A 1 103 ? 32.075 4.252 -23.416 1.00 85.88 103 ALA A C 1
ATOM 774 O O . ALA A 1 103 ? 31.413 3.376 -22.867 1.00 85.88 103 ALA A O 1
ATOM 775 N N . ASP A 1 104 ? 32.631 5.251 -22.728 1.00 84.31 104 ASP A N 1
ATOM 776 C CA . ASP A 1 104 ? 32.540 5.422 -21.275 1.00 84.31 104 ASP A CA 1
ATOM 777 C C . ASP A 1 104 ? 31.183 5.967 -20.793 1.00 84.31 104 ASP A C 1
ATOM 779 O O . ASP A 1 104 ? 30.970 6.066 -19.585 1.00 84.31 104 ASP A O 1
ATOM 783 N N . GLN A 1 105 ? 30.292 6.342 -21.716 1.00 85.38 105 GLN A N 1
ATOM 784 C CA . GLN A 1 105 ? 28.955 6.889 -21.459 1.00 85.38 105 GLN A CA 1
ATOM 785 C C . GLN A 1 105 ? 27.829 5.968 -21.940 1.00 85.38 105 GLN A C 1
ATOM 787 O O . GLN A 1 105 ? 26.655 6.284 -21.743 1.00 85.38 105 GLN A O 1
ATOM 792 N N . ARG A 1 106 ? 28.170 4.835 -22.564 1.00 88.25 106 ARG A N 1
ATOM 793 C CA . ARG A 1 106 ? 27.191 3.868 -23.063 1.00 88.25 106 ARG A CA 1
ATOM 794 C C . ARG A 1 106 ? 26.606 3.054 -21.899 1.00 88.25 106 ARG A C 1
ATOM 796 O O . ARG A 1 106 ? 27.373 2.531 -21.086 1.00 88.25 106 ARG A O 1
ATOM 803 N N . PRO A 1 107 ? 25.275 2.893 -21.821 1.00 89.38 107 PRO A N 1
ATOM 804 C CA . PRO A 1 107 ? 24.664 1.965 -20.878 1.00 89.38 107 PRO A CA 1
ATOM 805 C C . PRO A 1 107 ? 24.950 0.504 -21.280 1.00 89.38 107 PRO A C 1
ATOM 807 O O . PRO A 1 107 ? 25.243 0.213 -22.444 1.00 89.38 107 PRO A O 1
ATOM 810 N N . PRO A 1 108 ? 24.842 -0.453 -20.341 1.00 91.56 108 PRO A N 1
ATOM 811 C CA . PRO A 1 108 ? 25.059 -1.866 -20.634 1.00 91.56 108 PRO A CA 1
ATOM 812 C C . PRO A 1 108 ? 23.900 -2.442 -21.468 1.00 91.56 108 PRO A C 1
ATOM 814 O O . PRO A 1 108 ? 22.858 -2.828 -20.937 1.00 91.56 108 PRO A O 1
ATOM 817 N N . VAL A 1 109 ? 24.116 -2.532 -22.782 1.00 91.88 109 VAL A N 1
ATOM 818 C CA . VAL A 1 109 ? 23.101 -2.860 -23.801 1.00 91.88 109 VAL A CA 1
ATOM 819 C C . VAL A 1 109 ? 22.328 -4.145 -23.500 1.00 91.88 109 VAL A C 1
ATOM 821 O O . VAL A 1 109 ? 21.107 -4.114 -23.439 1.00 91.88 109 VAL A O 1
ATOM 824 N N . ASN A 1 110 ? 23.014 -5.262 -23.229 1.00 92.38 110 ASN A N 1
ATOM 825 C CA . ASN A 1 110 ? 22.354 -6.559 -23.011 1.00 92.38 110 ASN A CA 1
ATOM 826 C C . ASN A 1 110 ? 21.354 -6.555 -21.851 1.00 92.38 110 ASN A C 1
ATOM 828 O O . ASN A 1 110 ? 20.295 -7.167 -21.950 1.00 92.38 110 ASN A O 1
ATOM 832 N N . ILE A 1 111 ? 21.688 -5.883 -20.744 1.00 93.12 111 ILE A N 1
ATOM 833 C CA . ILE A 1 111 ? 20.814 -5.846 -19.566 1.00 93.12 111 ILE A CA 1
ATOM 834 C C . ILE A 1 111 ? 19.568 -5.022 -19.883 1.00 93.12 111 ILE A C 1
ATOM 836 O O . ILE A 1 111 ? 18.462 -5.426 -19.532 1.00 93.12 111 ILE A O 1
ATOM 840 N N . VAL A 1 112 ? 19.745 -3.886 -20.560 1.00 92.50 112 VAL A N 1
ATOM 841 C CA . VAL A 1 112 ? 18.656 -2.969 -20.908 1.00 92.50 112 VAL A CA 1
ATOM 842 C C . VAL A 1 112 ? 17.735 -3.590 -21.959 1.00 92.50 112 VAL A C 1
ATOM 844 O O . VAL A 1 112 ? 16.534 -3.653 -21.718 1.00 92.50 112 VAL A O 1
ATOM 847 N N . HIS A 1 113 ? 18.287 -4.111 -23.058 1.00 92.25 113 HIS A N 1
ATOM 848 C CA . HIS A 1 113 ? 17.535 -4.730 -24.153 1.00 92.25 113 HIS A CA 1
ATOM 849 C C . HIS A 1 113 ? 16.683 -5.913 -23.672 1.00 92.25 113 HIS A C 1
ATOM 851 O O . HIS A 1 113 ? 15.463 -5.904 -23.806 1.00 92.25 113 HIS A O 1
ATOM 857 N N . LEU A 1 114 ? 17.294 -6.884 -22.981 1.00 92.94 114 LEU A N 1
ATOM 858 C CA . LEU A 1 114 ? 16.567 -8.062 -22.493 1.00 92.94 114 LEU A CA 1
ATOM 859 C C . LEU A 1 114 ? 15.511 -7.714 -21.434 1.00 92.94 114 LEU A C 1
ATOM 861 O O . LEU A 1 114 ? 14.475 -8.379 -21.346 1.00 92.94 114 LEU A O 1
ATOM 865 N N . SER A 1 115 ? 15.758 -6.689 -20.614 1.00 92.81 115 SER A N 1
ATOM 866 C CA . SER A 1 115 ? 14.780 -6.227 -19.622 1.00 92.81 115 SER A CA 1
ATOM 867 C C . SER A 1 115 ? 13.602 -5.521 -20.291 1.00 92.81 115 SER A C 1
ATOM 869 O O . SER A 1 115 ? 12.455 -5.770 -19.915 1.00 92.81 115 SER A O 1
ATOM 871 N N . PHE A 1 116 ? 13.864 -4.704 -21.313 1.00 91.19 116 PHE A N 1
ATOM 872 C CA . PHE A 1 116 ? 12.830 -4.050 -22.107 1.00 91.19 116 PHE A CA 1
ATOM 873 C C . PHE A 1 116 ? 11.942 -5.086 -22.809 1.00 91.19 116 PHE A C 1
ATOM 875 O O . PHE A 1 116 ? 10.726 -5.077 -22.612 1.00 91.19 116 PHE A O 1
ATOM 882 N N . ASP A 1 117 ? 12.545 -6.064 -23.489 1.00 92.25 117 ASP A N 1
ATOM 883 C CA . ASP A 1 117 ? 11.828 -7.162 -24.145 1.00 92.25 117 ASP A CA 1
ATOM 884 C C . ASP A 1 117 ? 10.995 -7.987 -23.164 1.00 92.25 117 ASP A C 1
ATOM 886 O O . ASP A 1 117 ? 9.847 -8.341 -23.440 1.00 92.25 117 ASP A O 1
ATOM 890 N N . THR A 1 118 ? 11.549 -8.281 -21.984 1.00 93.81 118 THR A N 1
ATOM 891 C CA . THR A 1 118 ? 10.836 -9.025 -20.939 1.00 93.81 118 THR A CA 1
ATOM 892 C C . THR A 1 118 ? 9.625 -8.240 -20.438 1.00 93.81 118 THR A C 1
ATOM 894 O O . THR A 1 118 ? 8.537 -8.802 -20.294 1.00 93.81 118 THR A O 1
ATOM 897 N N . MET A 1 119 ? 9.785 -6.938 -20.189 1.00 93.81 119 MET A N 1
ATOM 898 C CA . MET A 1 119 ? 8.705 -6.052 -19.755 1.00 93.81 119 MET A CA 1
ATOM 899 C C . MET A 1 119 ? 7.588 -5.987 -20.805 1.00 93.81 119 MET A C 1
ATOM 901 O O . MET A 1 119 ? 6.421 -6.219 -20.476 1.00 93.81 119 MET A O 1
ATOM 905 N N . VAL A 1 120 ? 7.941 -5.696 -22.060 1.00 90.88 120 VAL A N 1
ATOM 906 C CA . VAL A 1 120 ? 6.994 -5.543 -23.171 1.00 90.88 120 VAL A CA 1
ATOM 907 C C . VAL A 1 120 ? 6.311 -6.876 -23.482 1.00 90.88 120 VAL A C 1
ATOM 909 O O . VAL A 1 120 ? 5.080 -6.946 -23.536 1.00 90.88 120 VAL A O 1
ATOM 912 N N . GLY A 1 121 ? 7.084 -7.958 -23.586 1.00 92.38 121 GLY A N 1
ATOM 913 C CA . GLY A 1 121 ? 6.583 -9.303 -23.853 1.00 92.38 121 GLY A CA 1
ATOM 914 C C . GLY A 1 121 ? 5.593 -9.784 -22.792 1.00 92.38 121 GLY A C 1
ATOM 915 O O . GLY A 1 121 ? 4.517 -10.288 -23.128 1.00 92.38 121 GLY A O 1
ATOM 916 N N . ILE A 1 122 ? 5.890 -9.570 -21.504 1.00 93.75 122 ILE A N 1
ATOM 917 C CA . ILE A 1 122 ? 4.943 -9.891 -20.430 1.00 93.75 122 ILE A CA 1
ATOM 918 C C . ILE A 1 122 ? 3.725 -8.957 -20.475 1.00 93.75 122 ILE A C 1
ATOM 920 O O . ILE A 1 122 ? 2.606 -9.429 -20.278 1.00 93.75 122 ILE A O 1
ATOM 924 N N . GLY A 1 123 ? 3.899 -7.664 -20.757 1.00 90.50 123 GLY A N 1
ATOM 925 C CA . GLY A 1 123 ? 2.795 -6.708 -20.887 1.00 90.50 123 GLY A CA 1
ATOM 926 C C . GLY A 1 123 ? 1.760 -7.142 -21.930 1.00 90.50 123 GLY A C 1
ATOM 927 O O . GLY A 1 123 ? 0.569 -7.249 -21.622 1.00 90.50 123 GLY A O 1
ATOM 928 N N . PHE A 1 124 ? 2.215 -7.496 -23.135 1.00 92.19 124 PHE A N 1
ATOM 929 C CA . PHE A 1 124 ? 1.348 -8.023 -24.192 1.00 92.19 124 PHE A CA 1
ATOM 930 C C . PHE A 1 124 ? 0.779 -9.406 -23.861 1.00 92.19 124 PHE A C 1
ATOM 932 O O . PHE A 1 124 ? -0.390 -9.671 -24.152 1.00 92.19 124 PHE A O 1
ATOM 939 N N . PHE A 1 125 ? 1.544 -10.275 -23.194 1.00 92.94 125 PHE A N 1
ATOM 940 C CA . PHE A 1 125 ? 1.034 -11.555 -22.698 1.00 92.94 125 PHE A CA 1
ATOM 941 C C . PHE A 1 125 ? -0.118 -11.370 -21.696 1.00 92.94 125 PHE A C 1
ATOM 943 O O . PHE A 1 125 ? -1.143 -12.047 -21.797 1.00 92.94 125 PHE A O 1
ATOM 950 N N . LEU A 1 126 ? 0.013 -10.438 -20.746 1.00 91.50 126 LEU A N 1
ATOM 951 C CA . LEU A 1 126 ? -1.027 -10.126 -19.764 1.00 91.50 126 LEU A CA 1
ATOM 952 C C . LEU A 1 126 ? -2.264 -9.510 -20.427 1.00 91.50 126 LEU A C 1
ATOM 954 O O . LEU A 1 126 ? -3.385 -9.874 -20.061 1.00 91.50 126 LEU A O 1
ATOM 958 N N . LEU A 1 127 ? -2.077 -8.651 -21.436 1.00 91.62 127 LEU A N 1
ATOM 959 C CA . LEU A 1 127 ? -3.178 -8.123 -22.241 1.00 91.62 127 LEU A CA 1
ATOM 960 C C . LEU A 1 127 ? -3.921 -9.252 -22.965 1.00 91.62 127 LEU A C 1
ATOM 962 O O . LEU A 1 127 ? -5.142 -9.353 -22.857 1.00 91.62 127 LEU A O 1
ATOM 966 N N . ALA A 1 128 ? -3.194 -10.133 -23.658 1.00 91.12 128 ALA A N 1
ATOM 967 C CA . ALA A 1 128 ? -3.775 -11.273 -24.362 1.00 91.12 128 ALA A CA 1
ATOM 968 C C . ALA A 1 128 ? -4.542 -12.193 -23.400 1.00 91.12 128 ALA A C 1
ATOM 970 O O . ALA A 1 128 ? -5.648 -12.643 -23.706 1.00 91.12 128 ALA A O 1
ATOM 971 N N . LEU A 1 129 ? -3.998 -12.424 -22.202 1.00 89.88 129 LEU A N 1
ATOM 972 C CA . LEU A 1 129 ? -4.639 -13.225 -21.164 1.00 89.88 129 LEU A CA 1
ATOM 973 C C . LEU A 1 129 ? -5.921 -12.571 -20.619 1.00 89.88 129 LEU A C 1
ATOM 975 O O . LEU A 1 129 ? -6.895 -13.278 -20.356 1.00 89.88 129 LEU A O 1
ATOM 979 N N . GLY A 1 130 ? -5.942 -11.243 -20.475 1.00 86.94 130 GLY A N 1
ATOM 980 C CA . GLY A 1 130 ? -7.127 -10.466 -20.094 1.00 86.94 130 GLY A CA 1
ATOM 981 C C . GLY A 1 130 ? -8.194 -10.399 -21.193 1.00 86.94 130 GLY A C 1
ATOM 982 O O . GLY A 1 130 ? -9.389 -10.455 -20.896 1.00 86.94 130 GLY A O 1
ATOM 983 N N . ALA A 1 131 ? -7.778 -10.361 -22.461 1.00 88.06 131 ALA A N 1
ATOM 984 C CA . ALA A 1 131 ? -8.662 -10.338 -23.626 1.00 88.06 131 ALA A CA 1
ATOM 985 C C . ALA A 1 131 ? -9.258 -11.721 -23.951 1.00 88.06 131 ALA A C 1
ATOM 987 O O . ALA A 1 131 ? -10.346 -11.821 -24.523 1.00 88.06 131 ALA A O 1
ATOM 988 N N . TRP A 1 132 ? -8.589 -12.806 -23.555 1.00 86.88 132 TRP A N 1
ATOM 989 C CA . TRP A 1 132 ? -9.013 -14.181 -23.835 1.00 86.88 132 TRP A CA 1
ATOM 990 C C . TRP A 1 132 ? -10.425 -14.526 -23.300 1.00 86.88 132 TRP A C 1
ATOM 992 O O . TRP A 1 132 ? -11.232 -15.093 -24.050 1.00 86.88 132 TRP A O 1
ATOM 1002 N N . PRO A 1 133 ? -10.809 -14.172 -22.053 1.00 81.44 133 PRO A N 1
ATOM 1003 C CA . PRO A 1 133 ? -12.191 -14.270 -21.579 1.00 81.44 133 PRO A CA 1
ATOM 1004 C C . PRO A 1 133 ? -13.201 -13.480 -22.409 1.00 81.44 133 PRO A C 1
ATOM 1006 O O . PRO A 1 133 ? -14.279 -13.997 -22.689 1.00 81.44 133 PRO A O 1
ATOM 1009 N N . ALA A 1 134 ? -12.861 -12.259 -22.828 1.00 81.31 134 ALA A N 1
ATOM 1010 C CA . ALA A 1 134 ? -13.750 -11.427 -23.636 1.00 81.31 134 ALA A CA 1
ATOM 1011 C C . ALA A 1 134 ? -13.973 -12.036 -25.030 1.00 81.31 134 ALA A C 1
ATOM 1013 O O . ALA A 1 134 ? -15.105 -12.135 -25.500 1.00 81.31 134 ALA A O 1
ATOM 1014 N N . TRP A 1 135 ? -12.907 -12.541 -25.655 1.00 83.00 135 TRP A N 1
ATOM 1015 C CA . TRP A 1 135 ? -12.961 -13.215 -26.952 1.00 83.00 135 TRP A CA 1
ATOM 1016 C C . TRP A 1 135 ? -13.783 -14.510 -26.919 1.00 83.00 135 TRP A C 1
ATOM 1018 O O . TRP A 1 135 ? -14.630 -14.754 -27.781 1.00 83.00 135 TRP A O 1
ATOM 1028 N N . THR A 1 136 ? -13.552 -15.357 -25.914 1.00 83.69 136 THR A N 1
ATOM 1029 C CA . THR A 1 136 ? -14.299 -16.617 -25.747 1.00 83.69 136 THR A CA 1
ATOM 1030 C C . THR A 1 136 ? -15.772 -16.370 -25.437 1.00 83.69 136 THR A C 1
ATOM 1032 O O . THR A 1 136 ? -16.634 -17.053 -25.996 1.00 83.69 136 THR A O 1
ATOM 1035 N N . TRP A 1 137 ? -16.073 -15.338 -24.647 1.00 79.56 137 TRP A N 1
ATOM 1036 C CA . TRP A 1 137 ? -17.439 -14.882 -24.415 1.00 79.56 137 TRP A CA 1
ATOM 1037 C C . TRP A 1 137 ? -18.113 -14.396 -25.702 1.00 79.56 137 TRP A C 1
ATOM 1039 O O . TRP A 1 137 ? -19.246 -14.780 -25.980 1.00 79.56 137 TRP A O 1
ATOM 1049 N N . TRP A 1 138 ? -17.418 -13.613 -26.528 1.00 81.50 138 TRP A N 1
ATOM 1050 C CA . TRP A 1 138 ? -17.962 -13.124 -27.796 1.00 81.50 138 TRP A CA 1
ATOM 1051 C C . TRP A 1 138 ? -18.265 -14.256 -28.790 1.00 81.50 138 TRP A C 1
ATOM 1053 O O . TRP A 1 138 ? -19.320 -14.242 -29.420 1.00 81.50 138 TRP A O 1
ATOM 1063 N N . ARG A 1 139 ? -17.396 -15.276 -28.890 1.00 83.38 139 ARG A N 1
ATOM 1064 C CA . ARG A 1 139 ? -17.580 -16.393 -29.839 1.00 83.38 139 ARG A CA 1
ATOM 1065 C C . ARG A 1 139 ? -18.495 -17.515 -29.357 1.00 83.38 139 ARG A C 1
ATOM 1067 O O . ARG A 1 139 ? -19.150 -18.142 -30.181 1.00 83.38 139 ARG A O 1
ATOM 1074 N N . ARG A 1 140 ? -18.475 -17.844 -28.065 1.00 78.31 140 ARG A N 1
ATOM 1075 C CA . ARG A 1 140 ? -19.135 -19.051 -27.527 1.00 78.31 140 ARG A CA 1
ATOM 1076 C C . ARG A 1 140 ? -20.088 -18.770 -26.368 1.00 78.31 140 ARG A C 1
ATOM 1078 O O . ARG A 1 140 ? -20.741 -19.693 -25.908 1.00 78.31 140 ARG A O 1
ATOM 1085 N N . ARG A 1 141 ? -20.164 -17.520 -25.890 1.00 72.69 141 ARG A N 1
ATOM 1086 C CA . ARG A 1 141 ? -20.935 -17.099 -24.701 1.00 72.69 141 ARG A CA 1
ATOM 1087 C C . ARG A 1 141 ? -20.629 -17.900 -23.433 1.00 72.69 141 ARG A C 1
ATOM 1089 O O . ARG A 1 141 ? -21.426 -17.939 -22.500 1.00 72.69 141 ARG A O 1
ATOM 1096 N N . GLU A 1 142 ? -19.434 -18.480 -23.371 1.00 69.62 142 GLU A N 1
ATOM 1097 C CA . GLU A 1 142 ? -18.961 -19.273 -22.244 1.00 69.62 142 GLU A CA 1
ATOM 1098 C C . GLU A 1 142 ? -17.584 -18.783 -21.781 1.00 69.62 142 GLU A C 1
ATOM 1100 O O . GLU A 1 142 ? -16.720 -18.489 -22.613 1.00 69.62 142 GLU A O 1
ATOM 1105 N N . PRO A 1 143 ? -17.337 -18.700 -20.460 1.00 64.31 143 PRO A N 1
ATOM 1106 C CA . PRO A 1 143 ? -16.027 -18.332 -19.946 1.00 64.31 143 PRO A CA 1
ATOM 1107 C C . PRO A 1 143 ? -15.004 -19.461 -20.176 1.00 64.31 143 PRO A C 1
ATOM 1109 O O . PRO A 1 143 ? -15.364 -20.643 -20.123 1.00 64.31 143 PRO A O 1
ATOM 1112 N N . PRO A 1 144 ? -13.711 -19.136 -20.348 1.00 69.12 144 PRO A N 1
ATOM 1113 C CA . PRO A 1 144 ? -12.694 -20.123 -20.678 1.00 69.12 144 PRO A CA 1
ATOM 1114 C C . PRO A 1 144 ? -12.489 -21.121 -19.530 1.00 69.12 144 PRO A C 1
ATOM 1116 O O . PRO A 1 144 ? -11.963 -20.793 -18.467 1.00 69.12 144 PRO A O 1
ATOM 1119 N N . GLY A 1 145 ? -12.904 -22.370 -19.756 1.00 67.38 145 GLY A N 1
ATOM 1120 C CA . GLY A 1 145 ? -12.768 -23.477 -18.802 1.00 67.38 145 GLY A CA 1
ATOM 1121 C C . GLY A 1 145 ? -11.477 -24.294 -18.936 1.00 67.38 145 GLY A C 1
ATOM 1122 O O . GLY A 1 145 ? -11.295 -25.255 -18.186 1.00 67.38 145 GLY A O 1
ATOM 1123 N N . SER A 1 146 ? -10.602 -23.944 -19.887 1.00 81.94 146 SER A N 1
ATOM 1124 C CA . SER A 1 146 ? -9.374 -24.695 -20.177 1.00 81.94 146 SER A CA 1
ATOM 1125 C C . SER A 1 146 ? -8.405 -24.681 -18.991 1.00 81.94 146 SER A C 1
ATOM 1127 O O . SER A 1 146 ? -8.168 -23.648 -18.359 1.00 81.94 146 SER A O 1
ATOM 1129 N N . SER A 1 147 ? -7.806 -25.836 -18.700 1.00 80.81 147 SER A N 1
ATOM 1130 C CA . SER A 1 147 ? -6.776 -25.976 -17.666 1.00 80.81 147 SER A CA 1
ATOM 1131 C C . SER A 1 147 ? -5.542 -25.119 -17.968 1.00 80.81 147 SER A C 1
ATOM 1133 O O . SER A 1 147 ? -4.944 -24.582 -17.037 1.00 80.81 147 SER A O 1
ATOM 1135 N N . TRP A 1 148 ? -5.208 -24.925 -19.247 1.00 83.81 148 TRP A N 1
ATOM 1136 C CA . TRP A 1 148 ? -4.117 -24.055 -19.693 1.00 83.81 148 TRP A CA 1
ATOM 1137 C C . TRP A 1 148 ? -4.374 -22.584 -19.381 1.00 83.81 148 TRP A C 1
ATOM 1139 O O . TRP A 1 148 ? -3.502 -21.925 -18.824 1.00 83.81 148 TRP A O 1
ATOM 1149 N N . PHE A 1 149 ? -5.592 -22.098 -19.631 1.00 86.38 149 PHE A N 1
ATOM 1150 C CA . PHE A 1 149 ? -5.981 -20.728 -19.291 1.00 86.38 149 PHE A CA 1
ATOM 1151 C C . PHE A 1 149 ? -5.850 -20.474 -17.784 1.00 86.38 149 PHE A C 1
ATOM 1153 O O . PHE A 1 149 ? -5.222 -19.514 -17.348 1.00 86.38 149 PHE A O 1
ATOM 1160 N N . LEU A 1 150 ? -6.371 -21.388 -16.964 1.00 85.75 150 LEU A N 1
ATOM 1161 C CA . LEU A 1 150 ? -6.291 -21.251 -15.512 1.00 85.75 150 LEU A CA 1
ATOM 1162 C C . LEU A 1 150 ? -4.850 -21.348 -14.979 1.00 85.75 150 LEU A C 1
ATOM 1164 O O . LEU A 1 150 ? -4.528 -20.703 -13.979 1.00 85.75 150 LEU A O 1
ATOM 1168 N N . ARG A 1 151 ? -3.977 -22.138 -15.620 1.00 88.06 151 ARG A N 1
ATOM 1169 C CA . ARG A 1 151 ? -2.540 -22.175 -15.302 1.00 88.06 151 ARG A CA 1
ATOM 1170 C C . ARG A 1 151 ? -1.864 -20.852 -15.662 1.00 88.06 151 ARG A C 1
ATOM 1172 O O . ARG A 1 151 ? -1.161 -20.311 -14.816 1.00 88.06 151 ARG A O 1
ATOM 1179 N N . ALA A 1 152 ? -2.146 -20.298 -16.840 1.00 88.25 152 ALA A N 1
ATOM 1180 C CA . ALA A 1 152 ? -1.621 -19.002 -17.267 1.00 88.25 152 ALA A CA 1
ATOM 1181 C C . ALA A 1 152 ? -2.026 -17.872 -16.303 1.00 88.25 152 ALA A C 1
ATOM 1183 O O . ALA A 1 152 ? -1.168 -17.122 -15.849 1.00 88.25 152 ALA A O 1
ATOM 1184 N N . VAL A 1 153 ? -3.293 -17.826 -15.871 1.00 88.56 153 VAL A N 1
ATOM 1185 C CA . VAL A 1 153 ? -3.757 -16.872 -14.839 1.00 88.56 153 VAL A CA 1
ATOM 1186 C C . VAL A 1 153 ? -3.072 -17.086 -13.487 1.00 88.56 153 VAL A C 1
ATOM 1188 O O . VAL A 1 153 ? -2.866 -16.147 -12.729 1.00 88.56 153 VAL A O 1
ATOM 1191 N N . THR A 1 154 ? -2.694 -18.318 -13.148 1.00 87.31 154 THR A N 1
ATOM 1192 C CA . THR A 1 154 ? -1.985 -18.564 -11.883 1.00 87.31 154 THR A CA 1
ATOM 1193 C C . THR A 1 154 ? -0.573 -17.971 -11.911 1.00 87.31 154 THR A C 1
ATOM 1195 O O . THR A 1 154 ? -0.101 -17.466 -10.895 1.00 87.31 154 THR A O 1
ATOM 1198 N N . VAL A 1 155 ? 0.093 -18.015 -13.067 1.00 90.88 155 VAL A N 1
ATOM 1199 C CA . VAL A 1 155 ? 1.453 -17.484 -13.249 1.00 90.88 155 VAL A CA 1
ATOM 1200 C C . VAL A 1 155 ? 1.448 -15.969 -13.486 1.00 90.88 155 VAL A C 1
ATOM 1202 O O . VAL A 1 155 ? 2.429 -15.303 -13.162 1.00 90.88 155 VAL A O 1
ATOM 1205 N N . SER A 1 156 ? 0.337 -15.398 -13.963 1.00 90.25 156 SER A N 1
ATOM 1206 C CA . SER A 1 156 ? 0.244 -13.983 -14.348 1.00 90.25 156 SER A CA 1
ATOM 1207 C C . SER A 1 156 ? 0.588 -13.004 -13.222 1.00 90.25 156 SER A C 1
ATOM 1209 O O . SER A 1 156 ? 1.176 -11.963 -13.486 1.00 90.25 156 SER A O 1
ATOM 1211 N N . GLY A 1 157 ? 0.280 -13.340 -11.964 1.00 86.62 157 GLY A N 1
ATOM 1212 C CA . GLY A 1 157 ? 0.646 -12.503 -10.816 1.00 86.62 157 GLY A CA 1
ATOM 1213 C C . GLY A 1 157 ? 2.160 -12.397 -10.604 1.00 86.62 157 GLY A C 1
ATOM 1214 O O . GLY A 1 157 ? 2.664 -11.317 -10.325 1.00 86.62 157 GLY A O 1
ATOM 1215 N N . VAL A 1 158 ? 2.893 -13.502 -10.781 1.00 90.50 158 VAL A N 1
ATOM 1216 C CA . VAL A 1 158 ? 4.365 -13.503 -10.707 1.00 90.50 158 VAL A CA 1
ATOM 1217 C C . VAL A 1 158 ? 4.953 -12.821 -11.938 1.00 90.50 158 VAL A C 1
ATOM 1219 O O . VAL A 1 158 ? 5.870 -12.018 -11.808 1.00 90.50 158 VAL A O 1
ATOM 1222 N N . ALA A 1 159 ? 4.384 -13.081 -13.117 1.00 92.56 159 ALA A N 1
ATOM 1223 C CA . ALA A 1 159 ? 4.802 -12.432 -14.354 1.00 92.56 159 ALA A CA 1
ATOM 1224 C C . ALA A 1 159 ? 4.680 -10.899 -14.263 1.00 92.56 159 ALA A C 1
ATOM 1226 O O . ALA A 1 159 ? 5.611 -10.198 -14.635 1.00 92.56 159 ALA A O 1
ATOM 1227 N N . ALA A 1 160 ? 3.590 -10.372 -13.695 1.00 90.25 160 ALA A N 1
ATOM 1228 C CA . ALA A 1 160 ? 3.406 -8.931 -13.512 1.00 90.25 160 ALA A CA 1
ATOM 1229 C C . ALA A 1 160 ? 4.493 -8.292 -12.630 1.00 90.25 160 ALA A C 1
ATOM 1231 O O . ALA A 1 160 ? 4.947 -7.190 -12.927 1.00 90.25 160 ALA A O 1
ATOM 1232 N N . ILE A 1 161 ? 4.946 -8.990 -11.581 1.00 91.25 161 ILE A N 1
ATOM 1233 C CA . ILE A 1 161 ? 6.064 -8.528 -10.744 1.00 91.25 161 ILE A CA 1
ATOM 1234 C C . ILE A 1 161 ? 7.358 -8.513 -11.562 1.00 91.25 161 ILE A C 1
ATOM 1236 O O . ILE A 1 161 ? 8.067 -7.516 -11.549 1.00 91.25 161 ILE A O 1
ATOM 1240 N N . ILE A 1 162 ? 7.638 -9.578 -12.321 1.00 95.00 162 ILE A N 1
ATOM 1241 C CA . ILE A 1 162 ? 8.827 -9.646 -13.185 1.00 95.00 162 ILE A CA 1
ATOM 1242 C C . ILE A 1 162 ? 8.825 -8.505 -14.209 1.00 95.00 162 ILE A C 1
ATOM 1244 O O . ILE A 1 162 ? 9.851 -7.862 -14.393 1.00 95.00 162 ILE A O 1
ATOM 1248 N N . ALA A 1 163 ? 7.683 -8.211 -14.837 1.00 93.19 163 ALA A N 1
ATOM 1249 C CA . ALA A 1 163 ? 7.562 -7.106 -15.787 1.00 93.19 163 ALA A CA 1
ATOM 1250 C C . ALA A 1 163 ? 7.827 -5.743 -15.135 1.00 93.19 163 ALA A C 1
ATOM 1252 O O . ALA A 1 163 ? 8.486 -4.892 -15.727 1.00 93.19 163 ALA A O 1
ATOM 1253 N N . MET A 1 164 ? 7.335 -5.542 -13.910 1.00 92.31 164 MET A N 1
ATOM 1254 C CA . MET A 1 164 ? 7.569 -4.321 -13.142 1.00 92.31 164 MET A CA 1
ATOM 1255 C C . MET A 1 164 ? 9.056 -4.140 -12.808 1.00 92.31 164 MET A C 1
ATOM 1257 O O . MET A 1 164 ? 9.597 -3.061 -13.040 1.00 92.31 164 MET A O 1
ATOM 1261 N N . GLU A 1 165 ? 9.725 -5.185 -12.315 1.00 94.00 165 GLU A N 1
ATOM 1262 C CA . GLU A 1 165 ? 11.167 -5.152 -12.030 1.00 94.00 165 GLU A CA 1
ATOM 1263 C C . GLU A 1 165 ? 11.987 -4.939 -13.308 1.00 94.00 165 GLU A C 1
ATOM 1265 O O . GLU A 1 165 ? 12.900 -4.120 -13.332 1.00 94.00 165 GLU A O 1
ATOM 1270 N N . ALA A 1 166 ? 11.626 -5.611 -14.403 1.00 93.62 166 ALA A N 1
ATOM 1271 C CA . ALA A 1 166 ? 12.275 -5.433 -15.698 1.00 93.62 166 ALA A CA 1
ATOM 1272 C C . ALA A 1 166 ? 12.128 -3.990 -16.221 1.00 93.62 166 ALA A C 1
ATOM 1274 O O . ALA A 1 166 ? 13.085 -3.424 -16.749 1.00 93.62 166 ALA A O 1
ATOM 1275 N N . GLY A 1 167 ? 10.974 -3.350 -16.001 1.00 89.69 167 GLY A N 1
ATOM 1276 C CA . GLY A 1 167 ? 10.780 -1.928 -16.289 1.00 89.69 167 GLY A CA 1
ATOM 1277 C C . GLY A 1 167 ? 11.716 -1.027 -15.482 1.00 89.69 167 GLY A C 1
ATOM 1278 O O . GLY A 1 167 ? 12.396 -0.183 -16.064 1.00 89.69 167 GLY A O 1
ATOM 1279 N N . TRP A 1 168 ? 11.833 -1.258 -14.169 1.00 90.69 168 TRP A N 1
ATOM 1280 C CA . TRP A 1 168 ? 12.770 -0.530 -13.303 1.00 90.69 168 TRP A CA 1
ATOM 1281 C C . TRP A 1 168 ? 14.230 -0.720 -13.714 1.00 90.69 168 TRP A C 1
ATOM 1283 O O . TRP A 1 168 ? 14.991 0.248 -13.767 1.00 90.69 168 TRP A O 1
ATOM 1293 N N . VAL A 1 169 ? 14.626 -1.952 -14.043 1.00 92.75 169 VAL A N 1
ATOM 1294 C CA . VAL A 1 169 ? 15.968 -2.252 -14.557 1.00 92.75 169 VAL A CA 1
ATOM 1295 C C . VAL A 1 169 ? 16.211 -1.481 -15.851 1.00 92.75 169 VAL A C 1
ATOM 1297 O O . VAL A 1 169 ? 17.231 -0.810 -15.977 1.00 92.75 169 VAL A O 1
ATOM 1300 N N . THR A 1 170 ? 15.255 -1.487 -16.777 1.00 89.31 170 THR A N 1
ATOM 1301 C CA . THR A 1 170 ? 15.361 -0.752 -18.044 1.00 89.31 170 THR A CA 1
ATOM 1302 C C . THR A 1 170 ? 15.549 0.753 -17.811 1.00 89.31 170 THR A C 1
ATOM 1304 O O . THR A 1 170 ? 16.396 1.384 -18.447 1.00 89.31 170 THR A O 1
ATOM 1307 N N . THR A 1 171 ? 14.817 1.352 -16.865 1.00 87.19 171 THR A N 1
ATOM 1308 C CA . THR A 1 171 ? 14.912 2.793 -16.587 1.00 87.19 171 THR A CA 1
ATOM 1309 C C . THR A 1 171 ? 16.187 3.187 -15.844 1.00 87.19 171 THR A C 1
ATOM 1311 O O . THR A 1 171 ? 16.812 4.188 -16.209 1.00 87.19 171 THR A O 1
ATOM 1314 N N . GLU A 1 172 ? 16.573 2.421 -14.821 1.00 87.44 172 GLU A N 1
ATOM 1315 C CA . GLU A 1 172 ? 17.688 2.737 -13.919 1.00 87.44 172 GLU A CA 1
ATOM 1316 C C . GLU A 1 172 ? 19.032 2.285 -14.488 1.00 87.44 172 GLU A C 1
ATOM 1318 O O . GLU A 1 172 ? 19.981 3.067 -14.545 1.00 87.44 172 GLU A O 1
ATOM 1323 N N . VAL A 1 173 ? 19.117 1.046 -14.977 1.00 90.25 173 VAL A N 1
ATOM 1324 C CA . VAL A 1 173 ? 20.339 0.539 -15.613 1.00 90.25 173 VAL A CA 1
ATOM 1325 C C . VAL A 1 173 ? 20.552 1.215 -16.963 1.00 90.25 173 VAL A C 1
ATOM 1327 O O . VAL A 1 173 ? 21.682 1.564 -17.288 1.00 90.25 173 VAL A O 1
ATOM 1330 N N . GLY A 1 174 ? 19.486 1.523 -17.705 1.00 85.62 174 GLY A N 1
ATOM 1331 C CA . GLY A 1 174 ? 19.588 2.312 -18.936 1.00 85.62 174 GLY A CA 1
ATOM 1332 C C . GLY A 1 174 ? 20.057 3.754 -18.719 1.00 85.62 174 GLY A C 1
ATOM 1333 O O . GLY A 1 174 ? 20.390 4.432 -19.685 1.00 85.62 174 GLY A O 1
ATOM 1334 N N . ARG A 1 175 ? 20.070 4.252 -17.473 1.00 86.56 175 ARG A N 1
ATOM 1335 C CA . ARG A 1 175 ? 20.637 5.565 -17.123 1.00 86.56 175 ARG A CA 1
ATOM 1336 C C . ARG A 1 175 ? 22.140 5.491 -16.837 1.00 86.56 175 ARG A C 1
ATOM 1338 O O . ARG A 1 175 ? 22.807 6.522 -16.880 1.00 86.56 175 ARG A O 1
ATOM 1345 N N . GLN A 1 176 ? 22.683 4.306 -16.550 1.00 87.81 176 GLN A N 1
ATOM 1346 C CA . GLN A 1 176 ? 24.115 4.126 -16.300 1.00 87.81 176 GLN A CA 1
ATOM 1347 C C . GLN A 1 176 ? 24.935 4.637 -17.497 1.00 87.81 176 GLN A C 1
ATOM 1349 O O . GLN A 1 176 ? 24.530 4.420 -18.637 1.00 87.81 176 GLN A O 1
ATOM 1354 N N . PRO A 1 177 ? 26.067 5.323 -17.263 1.00 87.94 177 PRO A N 1
ATOM 1355 C CA . PRO A 1 177 ? 26.785 5.485 -15.989 1.00 87.94 177 PRO A CA 1
ATOM 1356 C C . PRO A 1 177 ? 26.329 6.679 -15.124 1.00 87.94 177 PRO A C 1
ATOM 1358 O O . PRO A 1 177 ? 27.051 7.094 -14.213 1.00 87.94 177 PRO A O 1
ATOM 1361 N N . TRP A 1 178 ? 25.175 7.281 -15.412 1.00 81.94 178 TRP A N 1
ATOM 1362 C CA . TRP A 1 178 ? 24.725 8.523 -14.787 1.00 81.94 178 TRP A CA 1
ATOM 1363 C C . TRP A 1 178 ? 23.780 8.293 -13.597 1.00 81.94 178 TRP A C 1
ATOM 1365 O O . TRP A 1 178 ? 22.844 7.492 -13.652 1.00 81.94 178 TRP A O 1
ATOM 1375 N N . ILE A 1 179 ? 23.975 9.064 -12.525 1.00 78.44 179 ILE A N 1
ATOM 1376 C CA . ILE A 1 179 ? 22.966 9.250 -11.466 1.00 78.44 179 ILE A CA 1
ATOM 1377 C C . ILE A 1 179 ? 22.013 10.358 -11.880 1.00 78.44 179 ILE A C 1
ATOM 1379 O O . ILE A 1 179 ? 20.802 10.160 -11.907 1.00 78.44 179 ILE A O 1
ATOM 1383 N N . VAL A 1 180 ? 22.585 11.503 -12.252 1.00 79.00 180 VAL A N 1
ATOM 1384 C CA . VAL A 1 180 ? 21.878 12.611 -12.889 1.00 79.00 180 VAL A CA 1
ATOM 1385 C C . VAL A 1 180 ? 22.390 12.682 -14.318 1.00 79.00 180 VAL A C 1
ATOM 1387 O O . VAL A 1 180 ? 23.584 12.900 -14.537 1.00 79.00 180 VAL A O 1
ATOM 1390 N N . TYR A 1 181 ? 21.502 12.426 -15.277 1.00 75.12 181 TYR A N 1
ATOM 1391 C CA . TYR A 1 181 ? 21.849 12.304 -16.692 1.00 75.12 181 TYR A CA 1
ATOM 1392 C C . TYR A 1 181 ? 22.603 13.543 -17.195 1.00 75.12 181 TYR A C 1
ATOM 1394 O O . TYR A 1 181 ? 22.139 14.663 -17.004 1.00 75.12 181 TYR A O 1
ATOM 1402 N N . GLY A 1 182 ? 23.789 13.336 -17.778 1.00 74.88 182 GLY A N 1
ATOM 1403 C CA . GLY A 1 182 ? 24.656 14.400 -18.303 1.00 74.88 182 GLY A CA 1
ATOM 1404 C C . GLY A 1 182 ? 25.379 15.262 -17.257 1.00 74.88 182 GLY A C 1
ATOM 1405 O O . GLY A 1 182 ? 26.174 16.113 -17.639 1.00 74.88 182 GLY A O 1
ATOM 1406 N N . VAL A 1 183 ? 25.139 15.048 -15.956 1.00 77.88 183 VAL A N 1
ATOM 1407 C CA . VAL A 1 183 ? 25.659 15.915 -14.881 1.00 77.88 183 VAL A CA 1
ATOM 1408 C C . VAL A 1 183 ? 26.573 15.160 -13.918 1.00 77.88 183 VAL A C 1
ATOM 1410 O O . VAL A 1 183 ? 27.689 15.602 -13.664 1.00 77.88 183 VAL A O 1
ATOM 1413 N N . LEU A 1 184 ? 26.122 14.025 -13.373 1.00 79.75 184 LEU A N 1
ATOM 1414 C CA . LEU A 1 184 ? 26.813 13.326 -12.284 1.00 79.75 184 LEU A CA 1
ATOM 1415 C C . LEU A 1 184 ? 26.904 11.826 -12.557 1.00 79.75 184 LEU A C 1
ATOM 1417 O O . LEU A 1 184 ? 25.876 11.164 -12.742 1.00 79.75 184 LEU A O 1
ATOM 1421 N N . ARG A 1 185 ? 28.125 11.279 -12.560 1.00 77.38 185 ARG A N 1
ATOM 1422 C CA . ARG A 1 185 ? 28.369 9.847 -12.785 1.00 77.38 185 ARG A CA 1
ATOM 1423 C C . ARG A 1 185 ? 28.329 9.062 -11.477 1.00 77.38 185 ARG A C 1
ATOM 1425 O O . ARG A 1 185 ? 28.736 9.549 -10.428 1.00 77.38 185 ARG A O 1
ATOM 1432 N N . VAL A 1 186 ? 27.914 7.800 -11.569 1.00 80.25 186 VAL A N 1
ATOM 1433 C CA . VAL A 1 186 ? 27.809 6.873 -10.428 1.00 80.25 186 VAL A CA 1
ATOM 1434 C C . VAL A 1 186 ? 29.151 6.671 -9.731 1.00 80.25 186 VAL A C 1
ATOM 1436 O O . VAL A 1 186 ? 29.212 6.665 -8.504 1.00 80.25 186 VAL A O 1
ATOM 1439 N N . LYS A 1 187 ? 30.236 6.557 -10.507 1.00 79.88 187 LYS A N 1
ATOM 1440 C CA . LYS A 1 187 ? 31.592 6.347 -9.978 1.00 79.88 187 LYS A CA 1
ATOM 1441 C C . LYS A 1 187 ? 32.071 7.487 -9.069 1.00 79.88 187 LYS A C 1
ATOM 1443 O O . LYS A 1 187 ? 32.829 7.230 -8.143 1.00 79.88 187 LYS A O 1
ATOM 1448 N N . ASP A 1 188 ? 31.595 8.710 -9.305 1.00 75.12 188 ASP A N 1
ATOM 1449 C CA . ASP A 1 188 ? 32.060 9.912 -8.604 1.00 75.12 188 ASP A CA 1
ATOM 1450 C C . ASP A 1 188 ? 31.319 10.125 -7.268 1.00 75.12 188 ASP A C 1
ATOM 1452 O O . ASP A 1 188 ? 31.699 10.968 -6.463 1.00 75.12 188 ASP A O 1
ATOM 1456 N N . THR A 1 189 ? 30.263 9.345 -7.010 1.00 73.81 189 THR A N 1
ATOM 1457 C CA . THR A 1 189 ? 29.419 9.448 -5.804 1.00 73.81 189 THR A CA 1
ATOM 1458 C C . THR A 1 189 ? 29.550 8.273 -4.842 1.00 73.81 189 THR A C 1
ATOM 1460 O O . THR A 1 189 ? 28.851 8.219 -3.829 1.00 73.81 189 THR A O 1
ATOM 1463 N N . VAL A 1 190 ? 30.386 7.285 -5.168 1.00 71.19 190 VAL A N 1
ATOM 1464 C CA . VAL A 1 190 ? 30.549 6.106 -4.314 1.00 71.19 190 VAL A CA 1
ATOM 1465 C C . VAL A 1 190 ? 31.255 6.523 -3.029 1.00 71.19 190 VAL A C 1
ATOM 1467 O O . VAL A 1 190 ? 32.350 7.078 -3.061 1.00 71.19 190 VAL A O 1
ATOM 1470 N N . ASN A 1 191 ? 30.630 6.241 -1.886 1.00 71.44 191 ASN A N 1
ATOM 1471 C CA . ASN A 1 191 ? 31.245 6.485 -0.588 1.00 71.44 191 ASN A CA 1
ATOM 1472 C C . ASN A 1 191 ? 32.461 5.550 -0.409 1.00 71.44 191 ASN A C 1
ATOM 1474 O O . ASN A 1 191 ? 32.277 4.331 -0.452 1.00 71.44 191 ASN A O 1
ATOM 1478 N N . PRO A 1 192 ? 33.676 6.077 -0.166 1.00 63.91 192 PRO A N 1
ATOM 1479 C CA . PRO A 1 192 ? 34.873 5.265 0.054 1.00 63.91 192 PRO A CA 1
ATOM 1480 C C . PRO A 1 192 ? 34.894 4.538 1.412 1.00 63.91 192 PRO A C 1
ATOM 1482 O O . PRO A 1 192 ? 35.841 3.808 1.700 1.00 63.91 192 PRO A O 1
ATOM 1485 N N . ALA A 1 193 ? 33.881 4.725 2.266 1.00 66.19 193 ALA A N 1
ATOM 1486 C CA . ALA A 1 193 ? 33.785 4.054 3.557 1.00 66.19 193 ALA A CA 1
ATOM 1487 C C . ALA A 1 193 ? 33.764 2.517 3.422 1.00 66.19 193 ALA A C 1
ATOM 1489 O O . ALA A 1 193 ? 32.947 1.931 2.708 1.00 66.19 193 ALA A O 1
ATOM 1490 N N . GLY A 1 194 ? 34.645 1.852 4.173 1.00 64.81 194 GLY A N 1
ATOM 1491 C CA . GLY A 1 194 ? 34.651 0.396 4.300 1.00 64.81 194 GLY A CA 1
ATOM 1492 C C . GLY A 1 194 ? 33.393 -0.126 5.007 1.00 64.81 194 GLY A C 1
ATOM 1493 O O . GLY A 1 194 ? 32.818 0.546 5.858 1.00 64.81 194 GLY A O 1
ATOM 1494 N N . GLY A 1 195 ? 32.963 -1.344 4.662 1.00 69.31 195 GLY A N 1
ATOM 1495 C CA . GLY A 1 195 ? 31.843 -2.032 5.327 1.00 69.31 195 GLY A CA 1
ATOM 1496 C C . GLY A 1 195 ? 30.685 -2.445 4.415 1.00 69.31 195 GLY A C 1
ATOM 1497 O O . GLY A 1 195 ? 29.896 -3.304 4.804 1.00 69.31 195 GLY A O 1
ATOM 1498 N N . ILE A 1 196 ? 30.619 -1.935 3.177 1.00 71.62 196 ILE A N 1
ATOM 1499 C CA . ILE A 1 196 ? 29.600 -2.339 2.184 1.00 71.62 196 ILE A CA 1
ATOM 1500 C C . ILE A 1 196 ? 29.642 -3.855 1.932 1.00 71.62 196 ILE A C 1
ATOM 1502 O O . ILE A 1 196 ? 28.592 -4.485 1.825 1.00 71.62 196 ILE A O 1
ATOM 1506 N N . GLY A 1 197 ? 30.838 -4.456 1.931 1.00 77.12 197 GLY A N 1
ATOM 1507 C CA . GLY A 1 197 ? 31.024 -5.894 1.708 1.00 77.12 197 GLY A CA 1
ATOM 1508 C C . GLY A 1 197 ? 30.291 -6.797 2.707 1.00 77.12 197 GLY A C 1
ATOM 1509 O O . GLY A 1 197 ? 29.872 -7.880 2.324 1.00 77.12 197 GLY A O 1
ATOM 1510 N N . TRP A 1 198 ? 30.071 -6.344 3.948 1.00 79.94 198 TRP A N 1
ATOM 1511 C CA . TRP A 1 198 ? 29.303 -7.087 4.960 1.00 79.94 198 TRP A CA 1
ATOM 1512 C C . TRP A 1 198 ? 27.888 -6.535 5.151 1.00 79.94 198 TRP A C 1
ATOM 1514 O O . TRP A 1 198 ? 26.941 -7.304 5.320 1.00 79.94 198 TRP A O 1
ATOM 1524 N N . GLY A 1 199 ? 27.724 -5.211 5.079 1.00 80.88 199 GLY A N 1
ATOM 1525 C CA . GLY A 1 199 ? 26.428 -4.553 5.233 1.00 80.88 199 GLY A CA 1
ATOM 1526 C C . GLY A 1 199 ? 25.436 -4.923 4.131 1.00 80.88 199 GLY A C 1
ATOM 1527 O O . GLY A 1 199 ? 24.266 -5.159 4.422 1.00 80.88 199 GLY A O 1
ATOM 1528 N N . PHE A 1 200 ? 25.895 -5.038 2.880 1.00 82.62 200 PHE A N 1
ATOM 1529 C CA . PHE A 1 200 ? 25.028 -5.395 1.758 1.00 82.62 200 PHE A CA 1
ATOM 1530 C C . PHE A 1 200 ? 24.503 -6.839 1.856 1.00 82.62 200 PHE A C 1
ATOM 1532 O O . PHE A 1 200 ? 23.282 -7.003 1.847 1.00 82.62 200 PHE A O 1
ATOM 1539 N N . PRO A 1 201 ? 25.336 -7.885 2.052 1.00 88.31 201 PRO A N 1
ATOM 1540 C CA . PRO A 1 201 ? 24.827 -9.240 2.272 1.00 88.31 201 PRO A CA 1
ATOM 1541 C C . PRO A 1 201 ? 23.914 -9.360 3.495 1.00 88.31 201 PRO A C 1
ATOM 1543 O O . PRO A 1 201 ? 22.904 -10.056 3.425 1.00 88.31 201 PRO A O 1
ATOM 1546 N N . ALA A 1 202 ? 24.220 -8.664 4.597 1.00 86.50 202 ALA A N 1
ATOM 1547 C CA . ALA A 1 202 ? 23.362 -8.655 5.781 1.00 86.50 202 ALA A CA 1
ATOM 1548 C C . ALA A 1 202 ? 21.984 -8.041 5.480 1.00 86.50 202 ALA A C 1
ATOM 1550 O O . ALA A 1 202 ? 20.955 -8.607 5.852 1.00 86.50 202 ALA A O 1
ATOM 1551 N N . LEU A 1 203 ? 21.948 -6.921 4.753 1.00 80.88 203 LEU A N 1
ATOM 1552 C CA . LEU A 1 203 ? 20.709 -6.280 4.323 1.00 80.88 203 LEU A CA 1
ATOM 1553 C C . LEU A 1 203 ? 19.903 -7.178 3.375 1.00 80.88 203 LEU A C 1
ATOM 1555 O O . LEU A 1 203 ? 18.696 -7.341 3.556 1.00 80.88 203 LEU A O 1
ATOM 1559 N N . VAL A 1 204 ? 20.569 -7.805 2.401 1.00 91.06 204 VAL A N 1
ATOM 1560 C CA . VAL A 1 204 ? 19.952 -8.781 1.492 1.00 91.06 204 VAL A CA 1
ATOM 1561 C C . VAL A 1 204 ? 19.362 -9.946 2.286 1.00 91.06 204 VAL A C 1
ATOM 1563 O O . VAL A 1 204 ? 18.206 -10.300 2.067 1.00 91.06 204 VAL A O 1
ATOM 1566 N N . ALA A 1 205 ? 20.094 -10.502 3.255 1.00 89.44 205 ALA A N 1
ATOM 1567 C CA . ALA A 1 205 ? 19.606 -11.585 4.105 1.00 89.44 205 ALA A CA 1
ATOM 1568 C C . ALA A 1 205 ? 18.349 -11.179 4.892 1.00 89.44 205 ALA A C 1
ATOM 1570 O O . ALA A 1 205 ? 17.387 -11.948 4.952 1.00 89.44 205 ALA A O 1
ATOM 1571 N N . VAL A 1 206 ? 18.313 -9.957 5.435 1.00 87.12 206 VAL A N 1
ATOM 1572 C CA . VAL A 1 206 ? 17.131 -9.415 6.124 1.00 87.12 206 VAL A CA 1
ATOM 1573 C C . VAL A 1 206 ? 15.941 -9.286 5.171 1.00 87.12 206 VAL A C 1
ATOM 1575 O O . VAL A 1 206 ? 14.849 -9.743 5.507 1.00 87.12 206 VAL A O 1
ATOM 1578 N N . TYR A 1 207 ? 16.120 -8.726 3.973 1.00 81.00 207 TYR A N 1
ATOM 1579 C CA . TYR A 1 207 ? 15.023 -8.594 3.007 1.00 81.00 207 TYR A CA 1
ATOM 1580 C C . TYR A 1 207 ? 14.532 -9.940 2.471 1.00 81.00 207 TYR A C 1
ATOM 1582 O O . TYR A 1 207 ? 13.325 -10.127 2.297 1.00 81.00 207 TYR A O 1
ATOM 1590 N N . VAL A 1 208 ? 15.429 -10.908 2.273 1.00 90.06 208 VAL A N 1
ATOM 1591 C CA . VAL A 1 208 ? 15.055 -12.284 1.926 1.00 90.06 208 VAL A CA 1
ATOM 1592 C C . VAL A 1 208 ? 14.243 -12.905 3.062 1.00 90.06 208 VAL A C 1
ATOM 1594 O O . VAL A 1 208 ? 13.165 -13.441 2.808 1.00 90.06 208 VAL A O 1
ATOM 1597 N N . ALA A 1 209 ? 14.684 -12.769 4.317 1.00 82.62 209 ALA A N 1
ATOM 1598 C CA . ALA A 1 209 ? 13.951 -13.266 5.480 1.00 82.62 209 ALA A CA 1
ATOM 1599 C C . ALA A 1 209 ? 12.562 -12.616 5.611 1.00 82.62 209 ALA A C 1
ATOM 1601 O O . ALA A 1 209 ? 11.575 -13.322 5.820 1.00 82.62 209 ALA A O 1
ATOM 1602 N N . LEU A 1 210 ? 12.454 -11.298 5.417 1.00 74.31 210 LEU A N 1
ATOM 1603 C CA . LEU A 1 210 ? 11.182 -10.565 5.422 1.00 74.31 210 LEU A CA 1
ATOM 1604 C C . LEU A 1 210 ? 10.253 -11.004 4.289 1.00 74.31 210 LEU A C 1
ATOM 1606 O O . LEU A 1 210 ? 9.049 -11.158 4.501 1.00 74.31 210 LEU A O 1
ATOM 1610 N N . THR A 1 211 ? 10.797 -11.244 3.098 1.00 79.12 211 THR A N 1
ATOM 1611 C CA . THR A 1 211 ? 10.029 -11.728 1.945 1.00 79.12 211 THR A CA 1
ATOM 1612 C C . THR A 1 211 ? 9.514 -13.139 2.198 1.00 79.12 211 THR A C 1
ATOM 1614 O O . THR A 1 211 ? 8.324 -13.402 2.023 1.00 79.12 211 THR A O 1
ATOM 1617 N N . VAL A 1 212 ? 10.372 -14.039 2.689 1.00 82.69 212 VAL A N 1
ATOM 1618 C CA . VAL A 1 212 ? 9.991 -15.404 3.073 1.00 82.69 212 VAL A CA 1
ATOM 1619 C C . VAL A 1 212 ? 8.933 -15.372 4.169 1.00 82.69 212 VAL A C 1
ATOM 1621 O O . VAL A 1 212 ? 7.913 -16.043 4.030 1.00 82.69 212 VAL A O 1
ATOM 1624 N N . ALA A 1 213 ? 9.117 -14.559 5.211 1.00 72.12 213 ALA A N 1
ATOM 1625 C CA . ALA A 1 213 ? 8.142 -14.386 6.280 1.00 72.12 213 ALA A CA 1
ATOM 1626 C C . ALA A 1 213 ? 6.814 -13.847 5.742 1.00 72.12 213 ALA A C 1
ATOM 1628 O O . ALA A 1 213 ? 5.763 -14.369 6.093 1.00 72.12 213 ALA A O 1
ATOM 1629 N N . THR A 1 214 ? 6.835 -12.871 4.836 1.00 72.31 214 THR A N 1
ATOM 1630 C CA . THR A 1 214 ? 5.623 -12.293 4.245 1.00 72.31 214 THR A CA 1
ATOM 1631 C C . THR A 1 214 ? 4.888 -13.299 3.363 1.00 72.31 214 THR A C 1
ATOM 1633 O O . THR A 1 214 ? 3.678 -13.463 3.502 1.00 72.31 214 THR A O 1
ATOM 1636 N N . VAL A 1 215 ? 5.589 -14.037 2.497 1.00 75.12 215 VAL A N 1
ATOM 1637 C CA . VAL A 1 215 ? 4.995 -15.096 1.663 1.00 75.12 215 VAL A CA 1
ATOM 1638 C C . VAL A 1 215 ? 4.480 -16.244 2.528 1.00 75.12 215 VAL A C 1
ATOM 1640 O O . VAL A 1 215 ? 3.385 -16.755 2.280 1.00 75.12 215 VAL A O 1
ATOM 1643 N N . TYR A 1 216 ? 5.236 -16.637 3.555 1.00 76.19 216 TYR A N 1
ATOM 1644 C CA . TYR A 1 216 ? 4.825 -17.638 4.532 1.00 76.19 216 TYR A CA 1
ATOM 1645 C C . TYR A 1 216 ? 3.563 -17.186 5.259 1.00 76.19 216 TYR A C 1
ATOM 1647 O O . TYR A 1 216 ? 2.585 -17.923 5.257 1.00 76.19 216 TYR A O 1
ATOM 1655 N N . VAL A 1 217 ? 3.535 -15.962 5.790 1.00 59.31 217 VAL A N 1
ATOM 1656 C CA . VAL A 1 217 ? 2.384 -15.375 6.482 1.00 59.31 217 VAL A CA 1
ATOM 1657 C C . VAL A 1 217 ? 1.201 -15.221 5.539 1.00 59.31 217 VAL A C 1
ATOM 1659 O O . VAL A 1 217 ? 0.113 -15.595 5.931 1.00 59.31 217 VAL A O 1
ATOM 1662 N N . LEU A 1 218 ? 1.358 -14.781 4.290 1.00 62.06 218 LEU A N 1
ATOM 1663 C CA . LEU A 1 218 ? 0.262 -14.708 3.313 1.00 62.06 218 LEU A CA 1
ATOM 1664 C C . LEU A 1 218 ? -0.305 -16.096 2.990 1.00 62.06 218 LEU A C 1
ATOM 1666 O O . LEU A 1 218 ? -1.521 -16.288 3.006 1.00 62.06 218 LEU A O 1
ATOM 1670 N N . ARG A 1 219 ? 0.551 -17.099 2.758 1.00 64.44 219 ARG A N 1
ATOM 1671 C CA . ARG A 1 219 ? 0.124 -18.494 2.532 1.00 64.44 219 ARG A CA 1
ATOM 1672 C C . ARG A 1 219 ? -0.497 -19.114 3.782 1.00 64.44 219 ARG A C 1
ATOM 1674 O O . ARG A 1 219 ? -1.454 -19.883 3.676 1.00 64.44 219 ARG A O 1
ATOM 1681 N N . TYR A 1 220 ? 0.029 -18.764 4.949 1.00 57.19 220 TYR A N 1
ATOM 1682 C CA . TYR A 1 220 ? -0.493 -19.149 6.248 1.00 57.19 220 TYR A CA 1
ATOM 1683 C C . TYR A 1 220 ? -1.811 -18.433 6.535 1.00 57.19 220 TYR A C 1
ATOM 1685 O O . TYR A 1 220 ? -2.711 -19.090 7.011 1.00 57.19 220 TYR A O 1
ATOM 1693 N N . MET A 1 221 ? -2.004 -17.172 6.141 1.00 47.97 221 MET A N 1
ATOM 1694 C CA . MET A 1 221 ? -3.222 -16.357 6.287 1.00 47.97 221 MET A CA 1
ATOM 1695 C C . MET A 1 221 ? -4.343 -16.797 5.354 1.00 47.97 221 MET A C 1
ATOM 1697 O O . MET A 1 221 ? -5.506 -16.809 5.756 1.00 47.97 221 MET A O 1
ATOM 1701 N N . VAL A 1 222 ? -3.991 -17.258 4.152 1.00 57.19 222 VAL A N 1
ATOM 1702 C CA . VAL A 1 222 ? -4.887 -18.043 3.291 1.00 57.19 222 VAL A CA 1
ATOM 1703 C C . VAL A 1 222 ? -5.318 -19.350 3.990 1.00 57.19 222 VAL A C 1
ATOM 1705 O O . VAL A 1 222 ? -6.328 -19.945 3.616 1.00 57.19 222 VAL A O 1
ATOM 1708 N N . ARG A 1 223 ? -4.613 -19.775 5.052 1.00 50.91 223 ARG A N 1
ATOM 1709 C CA . ARG A 1 223 ? -4.916 -20.951 5.883 1.00 50.91 223 ARG A CA 1
ATOM 1710 C C . ARG A 1 223 ? -5.368 -20.670 7.342 1.00 50.91 223 ARG A C 1
ATOM 1712 O O . ARG A 1 223 ? -6.030 -21.565 7.856 1.00 50.91 223 ARG A O 1
ATOM 1719 N N . ARG A 1 224 ? -5.085 -19.520 7.998 1.00 46.25 224 ARG A N 1
ATOM 1720 C CA . ARG A 1 224 ? -5.400 -19.098 9.401 1.00 46.25 224 ARG A CA 1
ATOM 1721 C C . ARG A 1 224 ? -4.838 -17.673 9.739 1.00 46.25 224 ARG A C 1
ATOM 1723 O O . ARG A 1 224 ? -3.717 -17.350 9.381 1.00 46.25 224 ARG A O 1
ATOM 1730 N N . ARG A 1 225 ? -5.639 -16.824 10.418 1.00 52.50 225 ARG A N 1
ATOM 1731 C CA . ARG A 1 225 ? -5.603 -15.318 10.554 1.00 52.50 225 ARG A CA 1
ATOM 1732 C C . ARG A 1 225 ? -4.707 -14.783 11.735 1.00 52.50 225 ARG A C 1
ATOM 1734 O O . ARG A 1 225 ? -4.171 -15.681 12.378 1.00 52.50 225 ARG A O 1
ATOM 1741 N N . PRO A 1 226 ? -4.528 -13.453 12.107 1.00 46.94 226 PRO A N 1
ATOM 1742 C CA . PRO A 1 226 ? -5.600 -12.475 12.484 1.00 46.94 226 PRO A CA 1
ATOM 1743 C C . PRO A 1 226 ? -5.449 -10.904 12.374 1.00 46.94 226 PRO A C 1
ATOM 1745 O O . PRO A 1 226 ? -6.494 -10.260 12.395 1.00 46.94 226 PRO A O 1
ATOM 1748 N N . VAL A 1 227 ? -4.301 -10.206 12.254 1.00 43.03 227 VAL A N 1
ATOM 1749 C CA . VAL A 1 227 ? -4.282 -8.712 12.457 1.00 43.03 227 VAL A CA 1
ATOM 1750 C C . VAL A 1 227 ? -4.460 -7.883 11.178 1.00 43.03 227 VAL A C 1
ATOM 1752 O O . VAL A 1 227 ? -5.362 -7.048 11.113 1.00 43.03 227 VAL A O 1
ATOM 1755 N N . ALA A 1 228 ? -3.714 -8.175 10.108 1.00 51.34 228 ALA A N 1
ATOM 1756 C CA . ALA A 1 228 ? -4.025 -7.650 8.769 1.00 51.34 228 ALA A CA 1
ATOM 1757 C C . ALA A 1 228 ? -5.415 -8.120 8.287 1.00 51.34 228 ALA A C 1
ATOM 1759 O O . ALA A 1 228 ? -6.088 -7.445 7.508 1.00 51.34 228 ALA A O 1
ATOM 1760 N N . PHE A 1 229 ? -5.893 -9.240 8.844 1.00 49.03 229 PHE A N 1
ATOM 1761 C CA . PHE A 1 229 ? -7.276 -9.674 8.702 1.00 49.03 229 PHE A CA 1
ATOM 1762 C C . PHE A 1 229 ? -8.262 -8.658 9.294 1.00 49.03 229 PHE A C 1
ATOM 1764 O O . PHE A 1 229 ? -9.299 -8.475 8.692 1.00 49.03 229 PHE A O 1
ATOM 1771 N N . GLY A 1 230 ? -7.974 -7.939 10.382 1.00 47.56 230 GLY A N 1
ATOM 1772 C CA . GLY A 1 230 ? -8.910 -6.949 10.934 1.00 47.56 230 GLY A CA 1
ATOM 1773 C C . GLY A 1 230 ? -9.227 -5.795 9.970 1.00 47.56 230 GLY A C 1
ATOM 1774 O O . GLY A 1 230 ? -10.391 -5.472 9.743 1.00 47.56 230 GLY A O 1
ATOM 1775 N N . ILE A 1 231 ? -8.202 -5.219 9.338 1.00 54.78 231 ILE A N 1
ATOM 1776 C CA . ILE A 1 231 ? -8.363 -4.085 8.411 1.00 54.78 231 ILE A CA 1
ATOM 1777 C C . ILE A 1 231 ? -9.001 -4.547 7.088 1.00 54.78 231 ILE A C 1
ATOM 1779 O O . ILE A 1 231 ? -9.969 -3.949 6.618 1.00 54.78 231 ILE A O 1
ATOM 1783 N N . ILE A 1 232 ? -8.535 -5.670 6.530 1.00 56.50 232 ILE A N 1
ATOM 1784 C CA . ILE A 1 232 ? -9.048 -6.235 5.269 1.00 56.50 232 ILE A CA 1
ATOM 1785 C C . ILE A 1 232 ? -10.448 -6.853 5.448 1.00 56.50 232 ILE A C 1
ATOM 1787 O O . ILE A 1 232 ? -11.294 -6.748 4.553 1.00 56.50 232 ILE A O 1
ATOM 1791 N N . ALA A 1 233 ? -10.739 -7.466 6.602 1.00 53.47 233 ALA A N 1
ATOM 1792 C CA . ALA A 1 233 ? -12.045 -8.055 6.894 1.00 53.47 233 ALA A CA 1
ATOM 1793 C C . ALA A 1 233 ? -13.127 -6.998 7.082 1.00 53.47 233 ALA A C 1
ATOM 1795 O O . ALA A 1 233 ? -14.254 -7.279 6.695 1.00 53.47 233 ALA A O 1
ATOM 1796 N N . ARG A 1 234 ? -12.833 -5.790 7.588 1.00 57.16 234 ARG A N 1
ATOM 1797 C CA . ARG A 1 234 ? -13.838 -4.710 7.622 1.00 57.16 234 ARG A CA 1
ATOM 1798 C C . ARG A 1 234 ? -14.320 -4.342 6.223 1.00 57.16 234 ARG A C 1
ATOM 1800 O O . ARG A 1 234 ? -15.526 -4.348 5.984 1.00 57.16 234 ARG A O 1
ATOM 1807 N N . GLY A 1 235 ? -13.391 -4.072 5.302 1.00 58.75 235 GLY A N 1
ATOM 1808 C CA . GLY A 1 235 ? -13.722 -3.713 3.918 1.00 58.75 235 GLY A CA 1
ATOM 1809 C C . GLY A 1 235 ? -14.426 -4.852 3.177 1.00 58.75 235 GLY A C 1
ATOM 1810 O O . GLY A 1 235 ? -15.474 -4.654 2.563 1.00 58.75 235 GLY A O 1
ATOM 1811 N N . SER A 1 236 ? -13.909 -6.073 3.321 1.00 57.50 236 SER A N 1
ATOM 1812 C CA . SER A 1 236 ? -14.473 -7.258 2.667 1.00 57.50 236 SER A CA 1
ATOM 1813 C C . SER A 1 236 ? -15.838 -7.650 3.246 1.00 57.50 236 SER A C 1
ATOM 1815 O O . SER A 1 236 ? -16.769 -7.904 2.490 1.00 57.50 236 SER A O 1
ATOM 1817 N N . ALA A 1 237 ? -16.009 -7.670 4.572 1.00 58.12 237 ALA A N 1
ATOM 1818 C CA . ALA A 1 237 ? -17.280 -8.033 5.202 1.00 58.12 237 ALA A CA 1
ATOM 1819 C C . ALA A 1 237 ? -18.380 -7.006 4.910 1.00 58.12 237 ALA A C 1
ATOM 1821 O O . ALA A 1 237 ? -19.523 -7.404 4.711 1.00 58.12 237 ALA A O 1
ATOM 1822 N N . PHE A 1 238 ? -18.057 -5.711 4.812 1.00 58.16 238 PHE A N 1
ATOM 1823 C CA . PHE A 1 238 ? -19.026 -4.696 4.388 1.00 58.16 238 PHE A CA 1
ATOM 1824 C C . PHE A 1 238 ? -19.504 -4.922 2.945 1.00 58.16 238 PHE A C 1
ATOM 1826 O O . PHE A 1 238 ? -20.708 -4.865 2.685 1.00 58.16 238 PHE A O 1
ATOM 1833 N N . ALA A 1 239 ? -18.582 -5.229 2.026 1.00 59.03 239 ALA A N 1
ATOM 1834 C CA . ALA A 1 239 ? -18.902 -5.509 0.628 1.00 59.03 239 ALA A CA 1
ATOM 1835 C C . ALA A 1 239 ? -19.698 -6.817 0.464 1.00 59.03 239 ALA A C 1
ATOM 1837 O O . ALA A 1 239 ? -20.743 -6.827 -0.183 1.00 59.03 239 ALA A O 1
ATOM 1838 N N . PHE A 1 240 ? -19.262 -7.911 1.095 1.00 56.28 240 PHE A N 1
ATOM 1839 C CA . PHE A 1 240 ? -19.909 -9.219 0.953 1.00 56.28 240 PHE A CA 1
ATOM 1840 C C . PHE A 1 240 ? -21.225 -9.336 1.732 1.00 56.28 240 PHE A C 1
ATOM 1842 O O . PHE A 1 240 ? -22.130 -10.017 1.256 1.00 56.28 240 PHE A O 1
ATOM 1849 N N . ARG A 1 241 ? -21.406 -8.625 2.859 1.00 62.34 241 ARG A N 1
ATOM 1850 C CA . ARG A 1 241 ? -22.689 -8.608 3.594 1.00 62.34 241 ARG A CA 1
ATOM 1851 C C . ARG A 1 241 ? -23.850 -8.110 2.730 1.00 62.34 241 ARG A C 1
ATOM 1853 O O . ARG A 1 241 ? -24.968 -8.554 2.937 1.00 62.34 241 ARG A O 1
ATOM 1860 N N . LYS A 1 242 ? -23.599 -7.201 1.778 1.00 56.56 242 LYS A N 1
ATOM 1861 C CA . LYS A 1 242 ? -24.639 -6.663 0.881 1.00 56.56 242 LYS A CA 1
ATOM 1862 C C . LYS A 1 242 ? -25.011 -7.595 -0.276 1.00 56.56 242 LYS A C 1
ATOM 1864 O O . LYS A 1 242 ? -26.051 -7.394 -0.883 1.00 56.56 242 LYS A O 1
ATOM 1869 N N . VAL A 1 243 ? -24.159 -8.567 -0.599 1.00 59.34 243 VAL A N 1
ATOM 1870 C CA . VAL A 1 243 ? -24.303 -9.431 -1.788 1.00 59.34 243 VAL A CA 1
ATOM 1871 C C . VAL A 1 243 ? -24.790 -10.835 -1.418 1.00 59.34 243 VAL A C 1
ATOM 1873 O O . VAL A 1 243 ? -25.203 -11.603 -2.279 1.00 59.34 243 VAL A O 1
ATOM 1876 N N . VAL A 1 244 ? -24.718 -11.196 -0.138 1.00 65.88 244 VAL A N 1
ATOM 1877 C CA . VAL A 1 244 ? -25.044 -12.537 0.346 1.00 65.88 244 VAL A CA 1
ATOM 1878 C C . VAL A 1 244 ? -26.452 -12.543 0.920 1.00 65.88 244 VAL A C 1
ATOM 1880 O O . VAL A 1 244 ? -26.724 -11.794 1.850 1.00 65.88 244 VAL A O 1
ATOM 1883 N N . GLU A 1 245 ? -27.322 -13.396 0.383 1.00 69.00 245 GLU A N 1
ATOM 1884 C CA . GLU A 1 245 ? -28.724 -13.539 0.810 1.00 69.00 245 GLU A CA 1
ATOM 1885 C C . GLU A 1 245 ? -28.889 -14.564 1.950 1.00 69.00 245 GLU A C 1
ATOM 1887 O O . GLU A 1 245 ? -29.824 -14.468 2.742 1.00 69.00 245 GLU A O 1
ATOM 1892 N N . ASP A 1 246 ? -27.937 -15.493 2.107 1.00 76.44 246 ASP A N 1
ATOM 1893 C CA . ASP A 1 246 ? -27.953 -16.498 3.175 1.00 76.44 246 ASP A CA 1
ATOM 1894 C C . ASP A 1 246 ? -27.814 -15.861 4.569 1.00 76.44 246 ASP A C 1
ATOM 1896 O O . ASP A 1 246 ? -26.756 -15.331 4.933 1.00 76.44 246 ASP A O 1
ATOM 1900 N N . VAL A 1 247 ? -28.850 -16.001 5.403 1.00 80.06 247 VAL A N 1
ATOM 1901 C CA . VAL A 1 247 ? -28.924 -15.424 6.762 1.00 80.06 247 VAL A CA 1
ATOM 1902 C C . VAL A 1 247 ? -27.749 -15.858 7.645 1.00 80.06 247 VAL A C 1
ATOM 1904 O O . VAL A 1 247 ? -27.207 -15.056 8.410 1.00 80.06 247 VAL A O 1
ATOM 1907 N N . TRP A 1 248 ? -27.306 -17.116 7.540 1.00 72.25 248 TRP A N 1
ATOM 1908 C CA . TRP A 1 248 ? -26.152 -17.604 8.301 1.00 72.25 248 TRP A CA 1
ATOM 1909 C C . TRP A 1 248 ? -24.849 -16.921 7.869 1.00 72.25 248 TRP A C 1
ATOM 1911 O O . TRP A 1 248 ? -24.081 -16.483 8.727 1.00 72.25 248 TRP A O 1
ATOM 1921 N N . LEU A 1 249 ? -24.602 -16.766 6.559 1.00 67.75 249 LEU A N 1
ATOM 1922 C CA . LEU A 1 249 ? -23.390 -16.089 6.088 1.00 67.75 249 LEU A CA 1
ATOM 1923 C C . LEU A 1 249 ? -23.447 -14.594 6.416 1.00 67.75 249 LEU A C 1
ATOM 1925 O O . LEU A 1 249 ? -22.425 -14.027 6.795 1.00 67.75 249 LEU A O 1
ATOM 1929 N N . GLN A 1 250 ? -24.616 -13.954 6.328 1.00 69.19 250 GLN A N 1
ATOM 1930 C CA . GLN A 1 250 ? -24.791 -12.568 6.767 1.00 69.19 250 GLN A CA 1
ATOM 1931 C C . GLN A 1 250 ? -24.455 -12.398 8.254 1.00 69.19 250 GLN A C 1
ATOM 1933 O O . GLN A 1 250 ? -23.742 -11.458 8.612 1.00 69.19 250 GLN A O 1
ATOM 1938 N N . ARG A 1 251 ? -24.902 -13.323 9.118 1.00 76.25 251 ARG A N 1
ATOM 1939 C CA . ARG A 1 251 ? -24.541 -13.344 10.546 1.00 76.25 251 ARG A CA 1
ATOM 1940 C C . ARG A 1 251 ? -23.046 -13.574 10.749 1.00 76.25 251 ARG A C 1
ATOM 1942 O O . ARG A 1 251 ? -22.443 -12.872 11.555 1.00 76.25 251 ARG A O 1
ATOM 1949 N N . LEU A 1 252 ? -22.428 -14.483 9.993 1.00 72.31 252 LEU A N 1
ATOM 1950 C CA . LEU A 1 252 ? -20.987 -14.735 10.056 1.00 72.31 252 LEU A CA 1
ATOM 1951 C C . LEU A 1 252 ? -20.172 -13.505 9.631 1.00 72.31 252 LEU A C 1
ATOM 1953 O O . LEU A 1 252 ? -19.225 -13.131 10.321 1.00 72.31 252 LEU A O 1
ATOM 1957 N N . PHE A 1 253 ? -20.523 -12.860 8.516 1.00 68.38 253 PHE A N 1
ATOM 1958 C CA . PHE A 1 253 ? -19.857 -11.638 8.062 1.00 68.38 253 PHE A CA 1
ATOM 1959 C C . PHE A 1 253 ? -20.120 -10.467 9.006 1.00 68.38 253 PHE A C 1
ATOM 1961 O O . PHE A 1 253 ? -19.206 -9.688 9.264 1.00 68.38 253 PHE A O 1
ATOM 1968 N N . GLY A 1 254 ? -21.322 -10.375 9.580 1.00 70.94 254 GLY A N 1
ATOM 1969 C CA . GLY A 1 254 ? -21.646 -9.423 10.640 1.00 70.94 254 GLY A CA 1
ATOM 1970 C C . GLY A 1 254 ? -20.780 -9.627 11.884 1.00 70.94 254 GLY A C 1
ATOM 1971 O O . GLY A 1 254 ? -20.182 -8.672 12.374 1.00 70.94 254 GLY A O 1
ATOM 1972 N N . ALA A 1 255 ? -20.629 -10.870 12.343 1.00 74.31 255 ALA A N 1
ATOM 1973 C CA . ALA A 1 255 ? -19.769 -11.220 13.470 1.00 74.31 255 ALA A CA 1
ATOM 1974 C C . ALA A 1 255 ? -18.285 -10.963 13.162 1.00 74.31 255 ALA A C 1
ATOM 1976 O O . ALA A 1 255 ? -17.567 -10.419 13.995 1.00 74.31 255 ALA A O 1
ATOM 1977 N N . ALA A 1 256 ? -17.821 -11.283 11.950 1.00 68.94 256 ALA A N 1
ATOM 1978 C CA . ALA A 1 256 ? -16.455 -10.999 11.516 1.00 68.94 256 ALA A CA 1
ATOM 1979 C C . ALA A 1 256 ? -16.177 -9.487 11.456 1.00 68.94 256 ALA A C 1
ATOM 1981 O O . ALA A 1 256 ? -15.128 -9.031 11.915 1.00 68.94 256 ALA A O 1
ATOM 1982 N N . PHE A 1 257 ? -17.132 -8.706 10.946 1.00 71.62 257 PHE A N 1
ATOM 1983 C CA . PHE A 1 257 ? -17.069 -7.248 10.934 1.00 71.62 257 PHE A CA 1
ATOM 1984 C C . PHE A 1 257 ? -17.027 -6.682 12.358 1.00 71.62 257 PHE A C 1
ATOM 1986 O O . PHE A 1 257 ? -16.163 -5.855 12.651 1.00 71.62 257 PHE A O 1
ATOM 1993 N N . ALA A 1 258 ? -17.885 -7.166 13.259 1.00 78.38 258 ALA A N 1
ATOM 1994 C CA . ALA A 1 258 ? -17.912 -6.748 14.660 1.00 78.38 258 ALA A CA 1
ATOM 1995 C C . ALA A 1 258 ? -16.598 -7.085 15.384 1.00 78.38 258 ALA A C 1
ATOM 1997 O O . ALA A 1 258 ? -15.982 -6.205 15.982 1.00 78.38 258 ALA A O 1
ATOM 1998 N N . LEU A 1 259 ? -16.103 -8.319 15.247 1.00 80.69 259 LEU A N 1
ATOM 1999 C CA . LEU A 1 259 ? -14.844 -8.755 15.852 1.00 80.69 259 LEU A CA 1
ATOM 2000 C C . LEU A 1 259 ? -13.664 -7.912 15.353 1.00 80.69 259 LEU A C 1
ATOM 2002 O O . LEU A 1 259 ? -12.871 -7.414 16.146 1.00 80.69 259 LEU A O 1
ATOM 2006 N N . SER A 1 260 ? -13.570 -7.688 14.040 1.00 75.31 260 SER A N 1
ATOM 2007 C CA . SER A 1 260 ? -12.531 -6.822 13.473 1.00 75.31 260 SER A CA 1
ATOM 2008 C C . SER A 1 260 ? -12.666 -5.363 13.927 1.00 75.31 260 SER A C 1
ATOM 2010 O O . SER A 1 260 ? -11.667 -4.664 14.093 1.00 75.31 260 SER A O 1
ATOM 2012 N N . SER A 1 261 ? -13.896 -4.895 14.162 1.00 81.88 261 SER A N 1
ATOM 2013 C CA . SER A 1 261 ? -14.196 -3.553 14.670 1.00 81.88 261 SER A CA 1
ATOM 2014 C C . SER A 1 261 ? -13.670 -3.327 16.089 1.00 81.88 261 SER A C 1
ATOM 2016 O O . SER A 1 261 ? -13.266 -2.212 16.400 1.00 81.88 261 SER A O 1
ATOM 2018 N N . VAL A 1 262 ? -13.568 -4.389 16.891 1.00 88.38 262 VAL A N 1
ATOM 2019 C CA . VAL A 1 262 ? -13.015 -4.359 18.254 1.00 88.38 262 VAL A CA 1
ATOM 2020 C C . VAL A 1 262 ? -11.506 -4.617 18.269 1.00 88.38 262 VAL A C 1
ATOM 2022 O O . VAL A 1 262 ? -10.761 -3.888 18.917 1.00 88.38 262 VAL A O 1
ATOM 2025 N N . LEU A 1 263 ? -11.025 -5.616 17.522 1.00 82.19 263 LEU A N 1
ATOM 2026 C CA . LEU A 1 263 ? -9.617 -6.023 17.580 1.00 82.19 263 LEU A CA 1
ATOM 2027 C C . LEU A 1 263 ? -8.655 -4.930 17.099 1.00 82.19 263 LEU A C 1
ATOM 2029 O O . LEU A 1 263 ? -7.630 -4.707 17.731 1.00 82.19 263 LEU A O 1
ATOM 2033 N N . THR A 1 264 ? -8.954 -4.235 15.997 1.00 81.44 264 THR A N 1
ATOM 2034 C CA . THR A 1 264 ? -8.027 -3.217 15.466 1.00 81.44 264 THR A CA 1
ATOM 2035 C C . THR A 1 264 ? -7.769 -2.065 16.444 1.00 81.44 264 THR A C 1
ATOM 2037 O O . THR A 1 264 ? -6.597 -1.796 16.694 1.00 81.44 264 THR A O 1
ATOM 2040 N N . PRO A 1 265 ? -8.785 -1.382 17.015 1.00 88.00 265 PRO A N 1
ATOM 2041 C CA . PRO A 1 265 ? -8.526 -0.317 17.976 1.00 88.00 265 PRO A CA 1
ATOM 2042 C C . PRO A 1 265 ? -7.902 -0.839 19.269 1.00 88.00 265 PRO A C 1
ATOM 2044 O O . PRO A 1 265 ? -7.073 -0.138 19.837 1.00 88.00 265 PRO A O 1
ATOM 2047 N N . TYR A 1 266 ? -8.215 -2.074 19.687 1.00 91.31 266 TYR A N 1
ATOM 2048 C CA . TYR A 1 266 ? -7.532 -2.701 20.817 1.00 91.31 266 TYR A CA 1
ATOM 2049 C C . TYR A 1 266 ? -6.026 -2.824 20.572 1.00 91.31 266 TYR A C 1
ATOM 2051 O O . TYR A 1 266 ? -5.230 -2.321 21.356 1.00 91.31 266 TYR A O 1
ATOM 2059 N N . PHE A 1 267 ? -5.617 -3.448 19.463 1.00 84.12 267 PHE A N 1
ATOM 2060 C CA . PHE A 1 267 ? -4.195 -3.644 19.175 1.00 84.12 267 PHE A CA 1
ATOM 2061 C C . PHE A 1 267 ? -3.468 -2.334 18.873 1.00 84.12 267 PHE A C 1
ATOM 2063 O O . PHE A 1 267 ? -2.310 -2.194 19.252 1.00 84.12 267 PHE A O 1
ATOM 2070 N N . LEU A 1 268 ? -4.130 -1.364 18.232 1.00 82.25 268 LEU A N 1
ATOM 2071 C CA . LEU A 1 268 ? -3.542 -0.047 17.988 1.00 82.25 268 LEU A CA 1
ATOM 2072 C C . LEU A 1 268 ? -3.331 0.720 19.302 1.00 82.25 268 LEU A C 1
ATOM 2074 O O . LEU A 1 268 ? -2.261 1.282 19.514 1.00 82.25 268 LEU A O 1
ATOM 2078 N N . GLY A 1 269 ? -4.321 0.692 20.199 1.00 87.12 269 GLY A N 1
ATOM 2079 C CA . GLY A 1 269 ? -4.207 1.269 21.537 1.00 87.12 269 GLY A CA 1
ATOM 2080 C C . GLY A 1 269 ? -3.148 0.563 22.383 1.00 87.12 269 GLY A C 1
ATOM 2081 O O . GLY A 1 269 ? -2.350 1.228 23.034 1.00 87.12 269 GLY A O 1
ATOM 2082 N N . ALA A 1 270 ? -3.069 -0.768 22.320 1.00 85.88 270 ALA A N 1
ATOM 2083 C CA . ALA A 1 270 ? -2.052 -1.538 23.030 1.00 85.88 270 ALA A CA 1
ATOM 2084 C C . ALA A 1 270 ? -0.637 -1.271 22.509 1.00 85.88 270 ALA A C 1
ATOM 2086 O O . ALA A 1 270 ? 0.285 -1.113 23.303 1.00 85.88 270 ALA A O 1
ATOM 2087 N N . ALA A 1 271 ? -0.466 -1.142 21.191 1.00 81.38 271 ALA A N 1
ATOM 2088 C CA . ALA A 1 271 ? 0.804 -0.741 20.599 1.00 81.38 271 ALA A CA 1
ATOM 2089 C C . ALA A 1 271 ? 1.213 0.669 21.050 1.00 81.38 271 ALA A C 1
ATOM 2091 O O . ALA A 1 271 ? 2.351 0.870 21.469 1.00 81.38 271 ALA A O 1
ATOM 2092 N N . ALA A 1 272 ? 0.278 1.627 21.029 1.00 81.81 272 ALA A N 1
ATOM 2093 C CA . ALA A 1 272 ? 0.523 2.975 21.533 1.00 81.81 272 ALA A CA 1
ATOM 2094 C C . ALA A 1 272 ? 0.896 2.964 23.024 1.00 81.81 272 ALA A C 1
ATOM 2096 O O . ALA A 1 272 ? 1.854 3.626 23.407 1.00 81.81 272 ALA A O 1
ATOM 2097 N N . GLY A 1 273 ? 0.208 2.165 23.846 1.00 83.88 273 GLY A N 1
ATOM 2098 C CA . GLY A 1 273 ? 0.517 1.993 25.267 1.00 83.88 273 GLY A CA 1
ATOM 2099 C C . GLY A 1 273 ? 1.902 1.394 25.517 1.00 83.88 273 GLY A C 1
ATOM 2100 O O . GLY A 1 273 ? 2.626 1.887 26.375 1.00 83.88 273 GLY A O 1
ATOM 2101 N N . GLY A 1 274 ? 2.317 0.399 24.729 1.00 81.69 274 GLY A N 1
ATOM 2102 C CA . GLY A 1 274 ? 3.643 -0.217 24.837 1.00 81.69 274 GLY A CA 1
ATOM 2103 C C . GLY A 1 274 ? 4.785 0.731 24.469 1.00 81.69 274 GLY A C 1
ATOM 2104 O O . GLY A 1 274 ? 5.829 0.747 25.128 1.00 81.69 274 GLY A O 1
ATOM 2105 N N . VAL A 1 275 ? 4.568 1.567 23.447 1.00 78.38 275 VAL A N 1
ATOM 2106 C CA . VAL A 1 275 ? 5.485 2.658 23.085 1.00 78.38 275 VAL A CA 1
ATOM 2107 C C . VAL A 1 275 ? 5.502 3.720 24.186 1.00 78.38 275 VAL A C 1
ATOM 2109 O O . VAL A 1 275 ? 6.570 4.114 24.653 1.00 78.38 275 VAL A O 1
ATOM 2112 N N . ALA A 1 276 ? 4.327 4.146 24.652 1.00 78.75 276 ALA A N 1
ATOM 2113 C CA . ALA A 1 276 ? 4.178 5.177 25.672 1.00 78.75 276 ALA A CA 1
ATOM 2114 C C . ALA A 1 276 ? 4.775 4.770 27.028 1.00 78.75 276 ALA A C 1
ATOM 2116 O O . ALA A 1 276 ? 5.298 5.633 27.736 1.00 78.75 276 ALA A O 1
ATOM 2117 N N . SER A 1 277 ? 4.752 3.477 27.368 1.00 80.31 277 SER A N 1
ATOM 2118 C CA . SER A 1 277 ? 5.364 2.921 28.578 1.00 80.31 277 SER A CA 1
ATOM 2119 C C . SER A 1 277 ? 6.870 2.653 28.441 1.00 80.31 277 SER A C 1
ATOM 2121 O O . SER A 1 277 ? 7.454 2.053 29.335 1.00 80.31 277 SER A O 1
ATOM 2123 N N . GLY A 1 278 ? 7.502 3.008 27.315 1.00 73.50 278 GLY A N 1
ATOM 2124 C CA . GLY A 1 278 ? 8.947 2.843 27.109 1.00 73.50 278 GLY A CA 1
ATOM 2125 C C . GLY A 1 278 ? 9.423 1.393 26.949 1.00 73.50 278 GLY A C 1
ATOM 2126 O O . GLY A 1 278 ? 10.618 1.130 27.030 1.00 73.50 278 GLY A O 1
ATOM 2127 N N . ARG A 1 279 ? 8.514 0.440 26.695 1.00 73.12 279 ARG A N 1
ATOM 2128 C CA . ARG A 1 279 ? 8.830 -1.000 26.560 1.00 73.12 279 ARG A CA 1
ATOM 2129 C C . ARG A 1 279 ? 9.207 -1.412 25.133 1.00 73.12 279 ARG A C 1
ATOM 2131 O O . ARG A 1 279 ? 9.376 -2.601 24.848 1.00 73.12 279 ARG A O 1
ATOM 2138 N N . VAL A 1 280 ? 9.328 -0.432 24.241 1.00 70.56 280 VAL A N 1
ATOM 2139 C CA . VAL A 1 280 ? 9.810 -0.578 22.866 1.00 70.56 280 VAL A CA 1
ATOM 2140 C C . VAL A 1 280 ? 11.128 0.201 22.754 1.00 70.56 280 VAL A C 1
ATOM 2142 O O . VAL A 1 280 ? 11.092 1.418 22.561 1.00 70.56 280 VAL A O 1
ATOM 2145 N N . PRO A 1 281 ? 12.287 -0.460 22.945 1.00 63.25 281 PRO A N 1
ATOM 2146 C CA . PRO A 1 281 ? 13.582 0.201 22.853 1.00 63.25 281 PRO A CA 1
ATOM 2147 C C . PRO A 1 281 ? 13.868 0.718 21.434 1.00 63.25 281 PRO A C 1
ATOM 2149 O O . PRO A 1 281 ? 13.422 0.114 20.454 1.00 63.25 281 PRO A O 1
ATOM 2152 N N . PRO A 1 282 ? 14.654 1.801 21.292 1.00 56.78 282 PRO A N 1
ATOM 2153 C CA . PRO A 1 282 ? 15.122 2.253 19.989 1.00 56.78 282 PRO A CA 1
ATOM 2154 C C . PRO A 1 282 ? 16.076 1.220 19.358 1.00 56.78 282 PRO A C 1
ATOM 2156 O O . PRO A 1 282 ? 17.030 0.750 19.983 1.00 56.78 282 PRO A O 1
ATOM 2159 N N . GLY A 1 283 ? 15.816 0.869 18.095 1.00 52.66 283 GLY A N 1
ATOM 2160 C CA . GLY A 1 283 ? 16.594 -0.098 17.314 1.00 52.66 283 GLY A CA 1
ATOM 2161 C C . GLY A 1 283 ? 15.723 -1.186 16.681 1.00 52.66 283 GLY A C 1
ATOM 2162 O O . GLY A 1 283 ? 14.736 -1.634 17.259 1.00 52.66 283 GLY A O 1
ATOM 2163 N N . ILE A 1 284 ? 16.083 -1.628 15.474 1.00 49.16 284 ILE A N 1
ATOM 2164 C CA . ILE A 1 284 ? 15.344 -2.678 14.758 1.00 49.16 284 ILE A CA 1
ATOM 2165 C C . ILE A 1 284 ? 15.369 -3.964 15.599 1.00 49.16 284 ILE A C 1
ATOM 2167 O O . ILE A 1 284 ? 16.439 -4.486 15.903 1.00 49.16 284 ILE A O 1
ATOM 2171 N N . ALA A 1 285 ? 14.188 -4.467 15.967 1.00 48.88 285 ALA A N 1
ATOM 2172 C CA . ALA A 1 285 ? 13.989 -5.750 16.651 1.00 48.88 285 ALA A CA 1
ATOM 2173 C C . ALA A 1 285 ? 14.652 -5.910 18.039 1.00 48.88 285 ALA A C 1
ATOM 2175 O O . ALA A 1 285 ? 14.794 -7.032 18.525 1.00 48.88 285 ALA A O 1
ATOM 2176 N N . ARG A 1 286 ? 15.021 -4.819 18.723 1.00 50.09 286 ARG A N 1
ATOM 2177 C CA . ARG A 1 286 ? 15.440 -4.879 20.132 1.00 50.09 286 ARG A CA 1
ATOM 2178 C C . ARG A 1 286 ? 14.193 -4.781 21.009 1.00 50.09 286 ARG A C 1
ATOM 2180 O O . ARG A 1 286 ? 13.613 -3.714 21.106 1.00 50.09 286 ARG A O 1
ATOM 2187 N N . GLY A 1 287 ? 13.748 -5.892 21.597 1.00 56.84 287 GLY A N 1
ATOM 2188 C CA . GLY A 1 287 ? 12.570 -5.957 22.475 1.00 56.84 287 GLY A CA 1
ATOM 2189 C C . GLY A 1 287 ? 11.883 -7.325 22.429 1.00 56.84 287 GLY A C 1
ATOM 2190 O O . GLY A 1 287 ? 11.914 -8.008 21.406 1.00 56.84 287 GLY A O 1
ATOM 2191 N N . ASN A 1 288 ? 11.266 -7.754 23.534 1.00 64.38 288 ASN A N 1
ATOM 2192 C CA . ASN A 1 288 ? 10.484 -8.990 23.545 1.00 64.38 288 ASN A CA 1
ATOM 2193 C C . ASN A 1 288 ? 9.098 -8.716 22.954 1.00 64.38 288 ASN A C 1
ATOM 2195 O O . ASN A 1 288 ? 8.287 -7.994 23.533 1.00 64.38 288 ASN A O 1
ATOM 2199 N N . VAL A 1 289 ? 8.835 -9.346 21.806 1.00 65.06 289 VAL A N 1
ATOM 2200 C CA . VAL A 1 289 ? 7.626 -9.134 21.009 1.00 65.06 289 VAL A CA 1
ATOM 2201 C C . VAL A 1 289 ? 6.363 -9.286 21.837 1.00 65.06 289 VAL A C 1
ATOM 2203 O O . VAL A 1 289 ? 5.438 -8.553 21.565 1.00 65.06 289 VAL A O 1
ATOM 2206 N N . ILE A 1 290 ? 6.289 -10.179 22.825 1.00 66.88 290 ILE A N 1
ATOM 2207 C CA . ILE A 1 290 ? 5.055 -10.433 23.585 1.00 66.88 290 ILE A CA 1
ATOM 2208 C C . ILE A 1 290 ? 4.892 -9.426 24.727 1.00 66.88 290 ILE A C 1
ATOM 2210 O O . ILE A 1 290 ? 3.829 -8.824 24.879 1.00 66.88 290 ILE A O 1
ATOM 2214 N N . THR A 1 291 ? 5.939 -9.193 25.518 1.00 66.75 291 THR A N 1
ATOM 2215 C CA . THR A 1 291 ? 5.842 -8.322 26.702 1.00 66.75 291 THR A CA 1
ATOM 2216 C C . THR A 1 291 ? 5.699 -6.842 26.339 1.00 66.75 291 THR A C 1
ATOM 2218 O O . THR A 1 291 ? 5.127 -6.074 27.116 1.00 66.75 291 THR A O 1
ATOM 2221 N N . SER A 1 292 ? 6.133 -6.438 25.138 1.00 67.25 292 SER A N 1
ATOM 2222 C CA . SER A 1 292 ? 5.990 -5.060 24.658 1.00 67.25 292 SER A CA 1
ATOM 2223 C C . SER A 1 292 ? 4.531 -4.607 24.490 1.00 67.25 292 SER A C 1
ATOM 2225 O O . SER A 1 292 ? 4.279 -3.416 24.625 1.00 67.25 292 SER A O 1
ATOM 2227 N N . TRP A 1 293 ? 3.566 -5.509 24.258 1.00 70.56 293 TRP A N 1
ATOM 2228 C CA . TRP A 1 293 ? 2.132 -5.160 24.133 1.00 70.56 293 TRP A CA 1
ATOM 2229 C C . TRP A 1 293 ? 1.199 -5.929 25.082 1.00 70.56 293 TRP A C 1
ATOM 2231 O O . TRP A 1 293 ? 0.023 -5.583 25.173 1.00 70.56 293 TRP A O 1
ATOM 2241 N N . ALA A 1 294 ? 1.698 -6.923 25.826 1.00 78.94 294 ALA A N 1
ATOM 2242 C CA . ALA A 1 294 ? 0.945 -7.673 26.840 1.00 78.94 294 ALA A CA 1
ATOM 2243 C C . ALA A 1 294 ? 1.270 -7.223 28.282 1.00 78.94 294 ALA A C 1
ATOM 2245 O O . ALA A 1 294 ? 1.470 -8.047 29.170 1.00 78.94 294 ALA A O 1
ATOM 2246 N N . ASN A 1 295 ? 1.360 -5.911 28.510 1.00 85.69 295 ASN A N 1
ATOM 2247 C CA . ASN A 1 295 ? 1.560 -5.309 29.836 1.00 85.69 295 ASN A CA 1
ATOM 2248 C C . ASN A 1 295 ? 0.298 -4.550 30.304 1.00 85.69 295 ASN A C 1
ATOM 2250 O O . ASN A 1 295 ? -0.580 -4.273 29.474 1.00 85.69 295 ASN A O 1
ATOM 2254 N N . PRO A 1 296 ? 0.176 -4.224 31.607 1.00 91.31 296 PRO A N 1
ATOM 2255 C CA . PRO A 1 296 ? -0.987 -3.524 32.152 1.00 91.31 296 PRO A CA 1
ATOM 2256 C C . PRO A 1 296 ? -1.304 -2.211 31.424 1.00 91.31 296 PRO A C 1
ATOM 2258 O O . PRO A 1 296 ? -2.435 -2.037 30.969 1.00 91.31 296 PRO A O 1
ATOM 2261 N N . THR A 1 297 ? -0.309 -1.342 31.202 1.00 90.44 297 THR A N 1
ATOM 2262 C CA . THR A 1 297 ? -0.502 -0.077 30.467 1.00 90.44 297 THR A CA 1
ATOM 2263 C C . THR A 1 297 ? -1.010 -0.317 29.045 1.00 90.44 297 THR A C 1
ATOM 2265 O O . THR A 1 297 ? -2.002 0.278 28.632 1.00 90.44 297 THR A O 1
ATOM 2268 N N . SER A 1 298 ? -0.400 -1.241 28.298 1.00 89.81 298 SER A N 1
ATOM 2269 C CA . SER A 1 298 ? -0.826 -1.581 26.930 1.00 89.81 298 SER A CA 1
ATOM 2270 C C . SER A 1 298 ? -2.243 -2.145 26.896 1.00 89.81 298 SER A C 1
ATOM 2272 O O . SER A 1 298 ? -3.047 -1.769 26.047 1.00 89.81 298 SER A O 1
ATOM 2274 N N . THR A 1 299 ? -2.586 -3.012 27.846 1.00 91.44 299 THR A N 1
ATOM 2275 C CA . THR A 1 299 ? -3.924 -3.608 27.935 1.00 91.44 299 THR A CA 1
ATOM 2276 C C . THR A 1 299 ? -4.977 -2.528 28.159 1.00 91.44 299 THR A C 1
ATOM 2278 O O . THR A 1 299 ? -5.981 -2.481 27.447 1.00 91.44 299 THR A O 1
ATOM 2281 N N . VAL A 1 300 ? -4.729 -1.609 29.094 1.00 93.06 300 VAL A N 1
ATOM 2282 C CA . VAL A 1 300 ? -5.663 -0.520 29.384 1.00 93.06 300 VAL A CA 1
ATOM 2283 C C . VAL A 1 300 ? -5.739 0.486 28.234 1.00 93.06 300 VAL A C 1
ATOM 2285 O O . VAL A 1 300 ? -6.841 0.881 27.859 1.00 93.06 300 VAL A O 1
ATOM 2288 N N . CYS A 1 301 ? -4.620 0.842 27.597 1.00 90.88 301 CYS A N 1
ATOM 2289 C CA . CYS A 1 301 ? -4.629 1.674 26.390 1.00 90.88 301 CYS A CA 1
ATOM 2290 C C . CYS A 1 301 ? -5.391 1.007 25.230 1.00 90.88 301 CYS A C 1
ATOM 2292 O O . CYS A 1 301 ? -6.099 1.685 24.485 1.00 90.88 301 CYS A O 1
ATOM 2294 N N . GLY A 1 302 ? -5.308 -0.320 25.092 1.00 91.19 302 GLY A N 1
ATOM 2295 C CA . GLY A 1 302 ? -6.104 -1.084 24.133 1.00 91.19 302 GLY A CA 1
ATOM 2296 C C . GLY A 1 302 ? -7.602 -1.025 24.436 1.00 91.19 302 GLY A C 1
ATOM 2297 O O . GLY A 1 302 ? -8.405 -0.732 23.548 1.00 91.19 302 GLY A O 1
ATOM 2298 N N . LEU A 1 303 ? -7.994 -1.236 25.696 1.00 94.81 303 LEU A N 1
ATOM 2299 C CA . LEU A 1 303 ? -9.388 -1.100 26.132 1.00 94.81 303 LEU A CA 1
ATOM 2300 C C . LEU A 1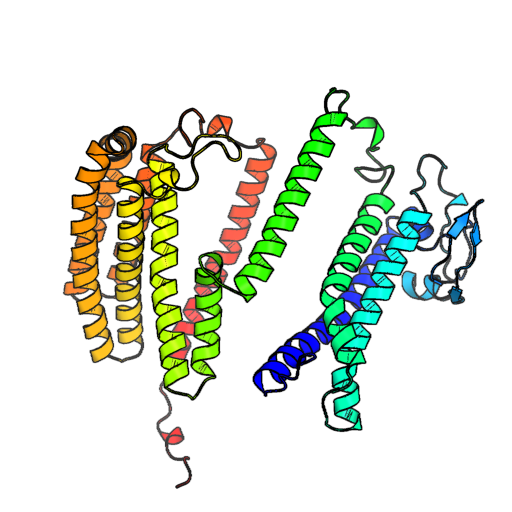 303 ? -9.914 0.327 25.916 1.00 94.81 303 LEU A C 1
ATOM 2302 O O . LEU A 1 303 ? -11.035 0.498 25.433 1.00 94.81 303 LEU A O 1
ATOM 2306 N N . LEU A 1 304 ? -9.094 1.345 26.197 1.00 93.00 304 LEU A N 1
ATOM 2307 C CA . LEU A 1 304 ? -9.414 2.744 25.914 1.00 93.00 304 LEU A CA 1
ATOM 2308 C C . LEU A 1 304 ? -9.613 2.984 24.420 1.00 93.00 304 LEU A C 1
ATOM 2310 O O . LEU A 1 304 ? -10.586 3.630 24.046 1.00 93.00 304 LEU A O 1
ATOM 2314 N N . GLY A 1 305 ? -8.764 2.416 23.560 1.00 92.38 305 GLY A N 1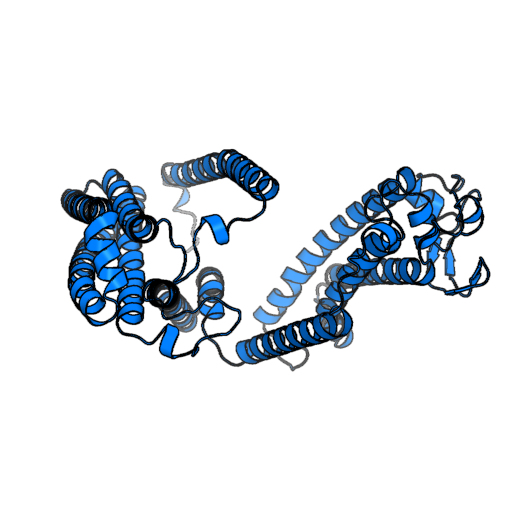
ATOM 2315 C CA . GLY A 1 305 ? -8.933 2.482 22.108 1.00 92.38 305 GLY A CA 1
ATOM 2316 C C . GLY A 1 305 ? -10.285 1.927 21.649 1.00 92.38 305 GLY A C 1
ATOM 2317 O O . GLY A 1 305 ? -10.968 2.542 20.826 1.00 92.38 305 GLY A O 1
ATOM 2318 N N . VAL A 1 306 ? -10.722 0.797 22.214 1.00 94.31 306 VAL A N 1
ATOM 2319 C CA . VAL A 1 306 ? -12.046 0.215 21.927 1.00 94.31 306 VAL A CA 1
ATOM 2320 C C . VAL A 1 306 ? -13.172 1.122 22.424 1.00 94.31 306 VAL A C 1
ATOM 2322 O O . VAL A 1 306 ? -14.099 1.409 21.663 1.00 94.31 306 VAL A O 1
ATOM 2325 N N . ALA A 1 307 ? -13.094 1.590 23.674 1.00 94.12 307 ALA A N 1
ATOM 2326 C CA . ALA A 1 307 ? -14.108 2.453 24.279 1.00 94.12 307 ALA A CA 1
ATOM 2327 C C . ALA A 1 307 ? -14.263 3.775 23.510 1.00 94.12 307 ALA A C 1
ATOM 2329 O O . ALA A 1 307 ? -15.382 4.195 23.218 1.00 94.12 307 ALA A O 1
ATOM 2330 N N . LEU A 1 308 ? -13.143 4.370 23.096 1.00 93.56 308 LEU A N 1
ATOM 2331 C CA . LEU A 1 308 ? -13.070 5.566 22.262 1.00 93.56 308 LEU A CA 1
ATOM 2332 C C . LEU A 1 308 ? -13.790 5.374 20.925 1.00 93.56 308 LEU A C 1
ATOM 2334 O O . LEU A 1 308 ? -14.632 6.188 20.538 1.00 93.56 308 LEU A O 1
ATOM 2338 N N . CYS A 1 309 ? -13.489 4.280 20.218 1.00 92.94 309 CYS A N 1
ATOM 2339 C CA . CYS A 1 309 ? -14.143 3.963 18.953 1.00 92.94 309 CYS A CA 1
ATOM 2340 C C . CYS A 1 309 ? -15.641 3.699 19.133 1.00 92.94 309 CYS A C 1
ATOM 2342 O O . CYS A 1 309 ? -16.432 4.146 18.300 1.00 92.94 309 CYS A O 1
ATOM 2344 N N . ALA A 1 310 ? -16.044 3.006 20.201 1.00 93.50 310 ALA A N 1
ATOM 2345 C CA . ALA A 1 310 ? -17.450 2.752 20.508 1.00 93.50 310 ALA A CA 1
ATOM 2346 C C . ALA A 1 310 ? -18.212 4.060 20.784 1.00 93.50 310 ALA A C 1
ATOM 2348 O O . ALA A 1 310 ? -19.277 4.284 20.203 1.00 93.50 310 ALA A O 1
ATOM 2349 N N . TYR A 1 311 ? -17.628 4.948 21.591 1.00 93.88 311 TYR A N 1
ATOM 2350 C CA . TYR A 1 311 ? -18.177 6.260 21.925 1.00 93.88 311 TYR A CA 1
ATOM 2351 C C . TYR A 1 311 ? -18.352 7.156 20.691 1.00 93.88 311 TYR A C 1
ATOM 2353 O O . TYR A 1 311 ? -19.455 7.641 20.421 1.00 93.88 311 TYR A O 1
ATOM 2361 N N . LEU A 1 312 ? -17.296 7.320 19.883 1.00 93.00 312 LEU A N 1
ATOM 2362 C CA . LEU A 1 312 ? -17.365 8.105 18.648 1.00 93.00 312 LEU A CA 1
ATOM 2363 C C . LEU A 1 312 ? -18.372 7.512 17.657 1.00 93.00 312 LEU A C 1
ATOM 2365 O O . LEU A 1 312 ? -19.174 8.250 17.085 1.00 93.00 312 LEU A O 1
ATOM 2369 N N . SER A 1 313 ? -18.386 6.187 17.488 1.00 91.44 313 SER A N 1
ATOM 2370 C CA . SER A 1 313 ? -19.338 5.524 16.590 1.00 91.44 313 SER A CA 1
ATOM 2371 C C . SER A 1 313 ? -20.780 5.807 17.006 1.00 91.44 313 SER A C 1
ATOM 2373 O O . SER A 1 313 ? -21.591 6.191 16.168 1.00 91.44 313 SER A O 1
ATOM 2375 N N . ALA A 1 314 ? -21.100 5.687 18.298 1.00 92.94 314 ALA A N 1
ATOM 2376 C CA . ALA A 1 314 ? -22.440 5.961 18.806 1.00 92.94 314 ALA A CA 1
ATOM 2377 C C . ALA A 1 314 ? -22.859 7.424 18.578 1.00 92.94 314 ALA A C 1
ATOM 2379 O O . ALA A 1 314 ? -23.975 7.679 18.123 1.00 92.94 314 ALA A O 1
ATOM 2380 N N . ILE A 1 315 ? -21.966 8.391 18.811 1.00 92.25 315 ILE A N 1
ATOM 2381 C CA . ILE A 1 315 ? -22.243 9.818 18.579 1.00 92.25 315 ILE A CA 1
ATOM 2382 C C . ILE A 1 315 ? -22.512 10.115 17.105 1.00 92.25 315 ILE A C 1
ATOM 2384 O O . ILE A 1 315 ? -23.500 10.778 16.768 1.00 92.25 315 ILE A O 1
ATOM 2388 N N . TYR A 1 316 ? -21.639 9.640 16.216 1.00 89.75 316 TYR A N 1
ATOM 2389 C CA . TYR A 1 316 ? -21.777 9.911 14.790 1.00 89.75 316 TYR A CA 1
ATOM 2390 C C . TYR A 1 316 ? -23.044 9.252 14.241 1.00 89.75 316 TYR A C 1
ATOM 2392 O O . TYR A 1 316 ? -23.836 9.940 13.593 1.00 89.75 316 TYR A O 1
ATOM 2400 N N . LEU A 1 317 ? -23.314 7.997 14.614 1.00 90.19 317 LEU A N 1
ATOM 2401 C CA . LEU A 1 317 ? -24.528 7.279 14.221 1.00 90.19 317 LEU A CA 1
ATOM 2402 C C . LEU A 1 317 ? -25.808 7.917 14.771 1.00 90.19 317 LEU A C 1
ATOM 2404 O O . LEU A 1 317 ? -26.809 7.943 14.064 1.00 90.19 317 LEU A O 1
ATOM 2408 N N . THR A 1 318 ? -25.787 8.485 15.980 1.00 91.25 318 THR A N 1
ATOM 2409 C CA . THR A 1 318 ? -26.943 9.210 16.541 1.00 91.25 318 THR A CA 1
ATOM 2410 C C . THR A 1 318 ? -27.351 10.374 15.640 1.00 91.25 318 THR A C 1
ATOM 2412 O O . THR A 1 318 ? -28.515 10.526 15.269 1.00 91.25 318 THR A O 1
ATOM 2415 N N . ALA A 1 319 ? -26.374 11.193 15.260 1.00 84.94 319 ALA A N 1
ATOM 2416 C CA . ALA A 1 319 ? -26.596 12.343 14.399 1.00 84.94 319 ALA A CA 1
ATOM 2417 C C . ALA A 1 319 ? -26.955 11.933 12.957 1.00 84.94 319 ALA A C 1
ATOM 2419 O O . ALA A 1 319 ? -27.776 12.597 12.331 1.00 84.94 319 ALA A O 1
ATOM 2420 N N . ASP A 1 320 ? -26.402 10.835 12.431 1.00 84.56 320 ASP A N 1
ATOM 2421 C CA . ASP A 1 320 ? -26.772 10.321 11.104 1.00 84.56 320 ASP A CA 1
ATOM 2422 C C . ASP A 1 320 ? -28.191 9.745 11.088 1.00 84.56 320 ASP A C 1
ATOM 2424 O O . ASP A 1 320 ? -28.971 10.080 10.200 1.00 84.56 320 ASP A O 1
ATOM 2428 N N . ALA A 1 321 ? -28.570 8.971 12.108 1.00 86.44 321 ALA A N 1
ATOM 2429 C CA . ALA A 1 321 ? -29.921 8.435 12.257 1.00 86.44 321 ALA A CA 1
ATOM 2430 C C . ALA A 1 321 ? -30.963 9.552 12.405 1.00 86.44 321 ALA A C 1
ATOM 2432 O O . ALA A 1 321 ? -32.015 9.502 11.767 1.00 86.44 321 ALA A O 1
ATOM 2433 N N . ARG A 1 322 ? -30.658 10.603 13.185 1.00 86.12 322 ARG A N 1
ATOM 2434 C CA . ARG A 1 322 ? -31.542 11.770 13.314 1.00 86.12 322 ARG A CA 1
ATOM 2435 C C . ARG A 1 322 ? -31.701 12.502 11.982 1.00 86.12 322 ARG A C 1
ATOM 2437 O O . ARG A 1 322 ? -32.821 12.883 11.652 1.00 86.12 322 ARG A O 1
ATOM 2444 N N . ARG A 1 323 ? -30.608 12.688 11.232 1.00 79.56 323 ARG A N 1
ATOM 2445 C CA . ARG A 1 323 ? -30.629 13.338 9.910 1.00 79.56 323 ARG A CA 1
ATOM 2446 C C . ARG A 1 323 ? -31.392 12.524 8.868 1.00 79.56 323 ARG A C 1
ATOM 2448 O O . ARG A 1 323 ? -32.103 13.113 8.070 1.00 79.56 323 ARG A O 1
ATOM 2455 N N . GLY A 1 324 ? -31.311 11.196 8.921 1.00 80.12 324 GLY A N 1
ATOM 2456 C CA . GLY A 1 324 ? -32.098 10.292 8.076 1.00 80.12 324 GLY A CA 1
ATOM 2457 C C . GLY A 1 324 ? -33.571 10.138 8.484 1.00 80.12 324 GLY A C 1
ATOM 2458 O O . GLY A 1 324 ? -34.247 9.270 7.949 1.00 80.12 324 GLY A O 1
ATOM 2459 N N . GLY A 1 325 ? -34.073 10.913 9.455 1.00 83.75 325 GLY A N 1
ATOM 2460 C CA . GLY A 1 325 ? -35.469 10.844 9.911 1.00 83.75 325 GLY A CA 1
ATOM 2461 C C . GLY A 1 325 ? -35.806 9.651 10.819 1.00 83.75 325 GLY A C 1
ATOM 2462 O O . GLY A 1 325 ? -36.937 9.529 11.279 1.00 83.75 325 GLY A O 1
ATOM 2463 N N . HIS A 1 326 ? -34.841 8.792 11.156 1.00 87.75 326 HIS A N 1
ATOM 2464 C CA . HIS A 1 326 ? -35.056 7.598 11.980 1.00 87.75 326 HIS A CA 1
ATOM 2465 C C . HIS A 1 326 ? -34.947 7.918 13.479 1.00 87.75 326 HIS A C 1
ATOM 2467 O O . HIS A 1 326 ? -33.908 7.718 14.111 1.00 87.75 326 HIS A O 1
ATOM 2473 N N . HIS A 1 327 ? -36.025 8.446 14.062 1.00 88.44 327 HIS A N 1
ATOM 2474 C CA . HIS A 1 327 ? -36.033 8.944 15.443 1.00 88.44 327 HIS A CA 1
ATOM 2475 C C . HIS A 1 327 ? -35.788 7.869 16.512 1.00 88.44 327 HIS A C 1
ATOM 2477 O O . HIS A 1 327 ? -35.021 8.119 17.441 1.00 88.44 327 HIS A O 1
ATOM 2483 N N . GLU A 1 328 ? -36.358 6.672 16.366 1.00 90.88 328 GLU A N 1
ATOM 2484 C CA . GLU A 1 328 ? -36.134 5.571 17.317 1.00 90.88 328 GLU A CA 1
ATOM 2485 C C . GLU A 1 328 ? -34.676 5.097 17.314 1.00 90.88 328 GLU A C 1
ATOM 2487 O O . GLU A 1 328 ? -34.059 4.918 18.365 1.00 90.88 328 GLU A O 1
ATOM 2492 N N . LEU A 1 329 ? -34.087 4.973 16.121 1.00 89.38 329 LEU A N 1
ATOM 2493 C CA . LEU A 1 329 ? -32.695 4.567 15.957 1.00 89.38 329 LEU A CA 1
ATOM 2494 C C . LEU A 1 329 ? -31.728 5.625 16.512 1.00 89.38 329 LEU A C 1
ATOM 2496 O O . LEU A 1 329 ? -30.707 5.286 17.111 1.00 89.38 329 LEU A O 1
ATOM 2500 N N . ALA A 1 330 ? -32.064 6.909 16.358 1.00 90.81 330 ALA A N 1
ATOM 2501 C CA . ALA A 1 330 ? -31.305 7.998 16.962 1.00 90.81 330 ALA A CA 1
ATOM 2502 C C . ALA A 1 330 ? -31.334 7.922 18.496 1.00 90.81 330 ALA A C 1
ATOM 2504 O O . ALA A 1 330 ? -30.296 8.074 19.133 1.00 90.81 330 ALA A O 1
ATOM 2505 N N . GLU A 1 331 ? -32.486 7.639 19.104 1.00 92.00 331 GLU A N 1
ATOM 2506 C CA . GLU A 1 331 ? -32.597 7.504 20.560 1.00 92.00 331 GLU A CA 1
ATOM 2507 C C . GLU A 1 331 ? -31.836 6.272 21.085 1.00 92.00 331 GLU A C 1
ATOM 2509 O O . GLU A 1 331 ? -31.149 6.355 22.107 1.00 92.00 331 GLU A O 1
ATOM 2514 N N . TYR A 1 332 ? -31.860 5.162 20.340 1.00 93.62 332 TYR A N 1
ATOM 2515 C CA . TYR A 1 332 ? -31.048 3.978 20.626 1.00 93.62 332 TYR A CA 1
ATOM 2516 C C . TYR A 1 332 ? -29.545 4.301 20.643 1.00 93.62 332 TYR A C 1
ATOM 2518 O O . TYR A 1 332 ? -28.852 4.022 21.627 1.00 93.62 332 TYR A O 1
ATOM 2526 N N . PHE A 1 333 ? -29.032 4.951 19.592 1.00 93.19 333 PHE A N 1
ATOM 2527 C CA . PHE A 1 333 ? -27.621 5.339 19.541 1.00 93.19 333 PHE A CA 1
ATOM 2528 C C . PHE A 1 333 ? -27.263 6.415 20.568 1.00 93.19 333 PHE A C 1
ATOM 2530 O O . PHE A 1 333 ? -26.158 6.374 21.108 1.00 93.19 333 PHE A O 1
ATOM 2537 N N . ARG A 1 334 ? -28.193 7.314 20.914 1.00 94.69 334 ARG A N 1
ATOM 2538 C CA . ARG A 1 334 ? -28.001 8.309 21.978 1.00 94.69 334 ARG A CA 1
ATOM 2539 C C . ARG A 1 334 ? -27.768 7.629 23.323 1.00 94.69 334 ARG A C 1
ATOM 2541 O O . ARG A 1 334 ? -26.809 7.968 24.016 1.00 94.69 334 ARG A O 1
ATOM 2548 N N . ARG A 1 335 ? -28.610 6.653 23.684 1.00 94.00 335 ARG A N 1
ATOM 2549 C CA . ARG A 1 335 ? -28.446 5.870 24.918 1.00 94.00 335 ARG A CA 1
ATOM 2550 C C . ARG A 1 335 ? -27.110 5.131 24.920 1.00 94.00 335 ARG A C 1
ATOM 2552 O O . ARG A 1 335 ? -26.377 5.220 25.900 1.00 94.00 335 ARG A O 1
ATOM 2559 N N . ASN A 1 336 ? -26.756 4.482 23.812 1.00 93.75 336 ASN A N 1
ATOM 2560 C CA . ASN A 1 336 ? -25.461 3.813 23.676 1.00 93.75 336 ASN A CA 1
ATOM 2561 C C . ASN A 1 336 ? -24.284 4.790 23.789 1.00 93.75 336 ASN A C 1
ATOM 2563 O O . ASN A 1 336 ? -23.281 4.455 24.410 1.00 93.75 336 ASN A O 1
ATOM 2567 N N . GLY A 1 337 ? -24.400 6.001 23.241 1.00 93.19 337 GLY A N 1
ATOM 2568 C CA . GLY A 1 337 ? -23.378 7.044 23.338 1.00 93.19 337 GLY A CA 1
ATOM 2569 C C . GLY A 1 337 ? -23.178 7.543 24.767 1.00 93.19 337 GLY A C 1
ATOM 2570 O O . GLY A 1 337 ? -22.041 7.710 25.197 1.00 93.19 337 GLY A O 1
ATOM 2571 N N . LEU A 1 338 ? -24.259 7.699 25.539 1.00 94.50 338 LEU A N 1
ATOM 2572 C CA . LEU A 1 338 ? -24.165 8.025 26.965 1.00 94.50 338 LEU A CA 1
ATOM 2573 C C . LEU A 1 338 ? -23.499 6.895 27.758 1.00 94.50 338 LEU A C 1
ATOM 2575 O O . LEU A 1 338 ? -22.566 7.152 28.513 1.00 94.50 338 LEU A O 1
ATOM 2579 N N . VAL A 1 339 ? -23.931 5.647 27.552 1.00 95.62 339 VAL A N 1
ATOM 2580 C CA . VAL A 1 339 ? -23.367 4.474 28.245 1.00 95.62 339 VAL A CA 1
ATOM 2581 C C . VAL A 1 339 ? -21.878 4.312 27.930 1.00 95.62 339 VAL A C 1
ATOM 2583 O O . VAL A 1 339 ? -21.061 4.212 28.841 1.00 95.62 339 VAL A O 1
ATOM 2586 N N . THR A 1 340 ? -21.511 4.324 26.648 1.00 94.56 340 THR A N 1
ATOM 2587 C CA . THR A 1 340 ? -20.115 4.166 26.205 1.00 94.56 340 THR A CA 1
ATOM 2588 C C . THR A 1 340 ? -19.241 5.352 26.593 1.00 94.56 340 THR A C 1
ATOM 2590 O O . THR A 1 340 ? -18.086 5.142 26.940 1.00 94.56 340 THR A O 1
ATOM 2593 N N . GLY A 1 341 ? -19.770 6.577 26.602 1.00 92.81 341 GLY A N 1
ATOM 2594 C CA . GLY A 1 341 ? -19.018 7.755 27.030 1.00 92.81 341 GLY A CA 1
ATOM 2595 C C . GLY A 1 341 ? -18.770 7.796 28.539 1.00 92.81 341 GLY A C 1
ATOM 2596 O O . GLY A 1 341 ? -17.655 8.099 28.955 1.00 92.81 341 GLY A O 1
ATOM 2597 N N . VAL A 1 342 ? -19.753 7.409 29.363 1.00 94.31 342 VAL A N 1
ATOM 2598 C CA . VAL A 1 342 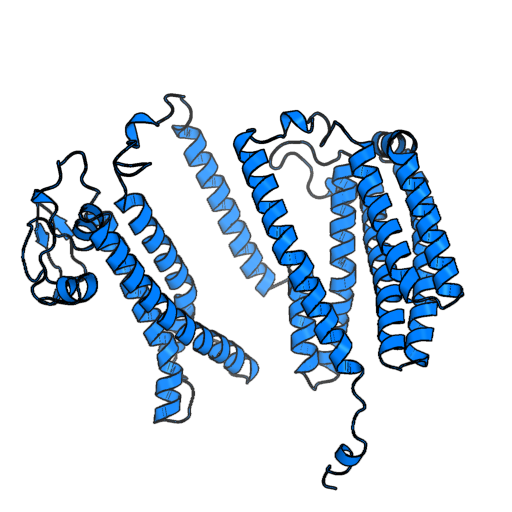? -19.543 7.232 30.813 1.00 94.31 342 VAL A CA 1
ATOM 2599 C C . VAL A 1 342 ? -18.551 6.100 31.076 1.00 94.31 342 VAL A C 1
ATOM 2601 O O . VAL A 1 342 ? -17.606 6.288 31.837 1.00 94.31 342 VAL A O 1
ATOM 2604 N N . ALA A 1 343 ? -18.706 4.953 30.406 1.00 93.88 343 ALA A N 1
ATOM 2605 C CA . ALA A 1 343 ? -17.775 3.833 30.531 1.00 93.88 343 ALA A CA 1
ATOM 2606 C C . ALA A 1 343 ? -16.345 4.221 30.117 1.00 93.88 343 ALA A C 1
ATOM 2608 O O . ALA A 1 343 ? -15.396 3.876 30.814 1.00 93.88 343 ALA A O 1
ATOM 2609 N N . MET A 1 344 ? -16.186 4.983 29.029 1.00 93.88 344 MET A N 1
ATOM 2610 C CA . MET A 1 344 ? -14.896 5.522 28.591 1.00 93.88 344 MET A CA 1
ATOM 2611 C C . MET A 1 344 ? -14.299 6.471 29.635 1.00 93.88 344 MET A C 1
ATOM 2613 O O . MET A 1 344 ? -13.109 6.377 29.914 1.00 93.88 344 MET A O 1
ATOM 2617 N N . GLY A 1 345 ? -15.105 7.350 30.240 1.00 91.00 345 GLY A N 1
ATOM 2618 C CA . GLY A 1 345 ? -14.657 8.245 31.310 1.00 91.00 345 GLY A CA 1
ATOM 2619 C C . GLY A 1 345 ? -14.172 7.488 32.550 1.00 91.00 345 GLY A C 1
ATOM 2620 O O . GLY A 1 345 ? -13.074 7.748 33.035 1.00 91.00 345 GLY A O 1
ATOM 2621 N N . VAL A 1 346 ? -14.940 6.497 33.016 1.00 92.88 346 VAL A N 1
ATOM 2622 C CA . VAL A 1 346 ? -14.553 5.628 34.144 1.00 92.88 346 VAL A CA 1
ATOM 2623 C C . VAL A 1 346 ? -13.282 4.845 33.821 1.00 92.88 346 VAL A C 1
ATOM 2625 O O . VAL A 1 346 ? -12.360 4.814 34.632 1.00 92.88 346 VAL A O 1
ATOM 2628 N N . LEU A 1 347 ? -13.199 4.259 32.625 1.00 93.50 347 LEU A N 1
ATOM 2629 C CA . LEU A 1 347 ? -12.015 3.532 32.173 1.00 93.50 347 LEU A CA 1
ATOM 2630 C C . LEU A 1 347 ? -10.791 4.451 32.073 1.00 93.50 347 LEU A C 1
ATOM 2632 O O . LEU A 1 347 ? -9.695 4.041 32.438 1.00 93.50 347 LEU A O 1
ATOM 2636 N N . SER A 1 348 ? -10.969 5.698 31.628 1.00 89.56 348 SER A N 1
ATOM 2637 C CA . SER A 1 348 ? -9.898 6.698 31.566 1.00 89.56 348 SER A CA 1
ATOM 2638 C C . SER A 1 348 ? -9.385 7.056 32.958 1.00 89.56 348 SER A C 1
ATOM 2640 O O . SER A 1 348 ? -8.177 7.152 33.148 1.00 89.56 348 SER A O 1
ATOM 2642 N N . LEU A 1 349 ? -10.267 7.207 33.946 1.00 89.75 349 LEU A N 1
ATOM 2643 C CA . LEU A 1 349 ? -9.862 7.458 35.332 1.00 89.75 349 LEU A CA 1
ATOM 2644 C C . LEU A 1 349 ? -9.152 6.242 35.942 1.00 89.75 349 LEU A C 1
ATOM 2646 O O . LEU A 1 349 ? -8.074 6.387 36.509 1.00 89.75 349 LEU A O 1
ATOM 2650 N N . ALA A 1 350 ? -9.700 5.039 35.757 1.00 90.25 350 ALA A N 1
ATOM 2651 C CA . ALA A 1 350 ? -9.071 3.798 36.209 1.00 90.25 350 ALA A CA 1
ATOM 2652 C C . ALA A 1 350 ? -7.698 3.573 35.552 1.00 90.25 350 ALA A C 1
ATOM 2654 O O . ALA A 1 350 ? -6.779 3.060 36.187 1.00 90.25 350 ALA A O 1
ATOM 2655 N N . SER A 1 351 ? -7.533 4.003 34.296 1.00 90.12 351 SER A N 1
ATOM 2656 C CA . SER A 1 351 ? -6.256 3.888 33.595 1.00 90.12 351 SER A CA 1
ATOM 2657 C C . SER A 1 351 ? -5.133 4.695 34.229 1.00 90.12 351 SER A C 1
ATOM 2659 O O . SER A 1 351 ? -3.994 4.246 34.186 1.00 90.12 351 SER A O 1
ATOM 2661 N N . LEU A 1 352 ? -5.437 5.833 34.863 1.00 87.69 352 LEU A N 1
ATOM 2662 C CA . LEU A 1 352 ? -4.424 6.647 35.535 1.00 87.69 352 LEU A CA 1
ATOM 2663 C C . LEU A 1 352 ? -3.781 5.892 36.703 1.00 87.69 352 LEU A C 1
ATOM 2665 O O . LEU A 1 352 ? -2.567 5.959 36.847 1.00 87.69 352 LEU A O 1
ATOM 2669 N N . ALA A 1 353 ? -4.564 5.122 37.465 1.00 88.94 353 ALA A N 1
ATOM 2670 C CA . ALA A 1 353 ? -4.048 4.288 38.551 1.00 88.94 353 ALA A CA 1
ATOM 2671 C C . ALA A 1 353 ? -3.140 3.163 38.025 1.00 88.94 353 ALA A C 1
ATOM 2673 O O . ALA A 1 353 ? -2.052 2.946 38.542 1.00 88.94 353 ALA A O 1
ATOM 2674 N N . VAL A 1 354 ? -3.540 2.493 36.937 1.00 90.75 354 VAL A N 1
ATOM 2675 C CA . VAL A 1 354 ? -2.712 1.439 36.319 1.00 90.75 354 VAL A CA 1
ATOM 2676 C C . VAL A 1 354 ? -1.410 2.012 35.754 1.00 90.75 354 VAL A C 1
ATOM 2678 O O . VAL A 1 354 ? -0.354 1.404 35.900 1.00 90.75 354 VAL A O 1
ATOM 2681 N N . VAL A 1 355 ? -1.474 3.182 35.116 1.00 90.00 355 VAL A N 1
ATOM 2682 C CA . VAL A 1 355 ? -0.301 3.855 34.540 1.00 90.00 355 VAL A CA 1
ATOM 2683 C C . VAL A 1 355 ? 0.632 4.386 35.629 1.00 90.00 355 VAL A C 1
ATOM 2685 O O . VAL A 1 355 ? 1.842 4.364 35.429 1.00 90.00 355 VAL A O 1
ATOM 2688 N N . GLN A 1 356 ? 0.105 4.817 36.779 1.00 91.00 356 GLN A N 1
ATOM 2689 C CA . GLN A 1 356 ? 0.910 5.251 37.922 1.00 91.00 356 GLN A CA 1
ATOM 2690 C C . GLN A 1 356 ? 1.857 4.143 38.405 1.00 91.00 356 GLN A C 1
ATOM 2692 O O . GLN A 1 356 ? 3.039 4.413 38.613 1.00 91.00 356 GLN A O 1
ATOM 2697 N N . ASP A 1 357 ? 1.357 2.911 38.519 1.00 89.44 357 ASP A N 1
ATOM 2698 C CA . ASP A 1 357 ? 2.143 1.773 39.005 1.00 89.44 357 ASP A CA 1
ATOM 2699 C C . ASP A 1 357 ? 3.024 1.149 37.907 1.00 89.44 357 ASP A C 1
ATOM 2701 O O . ASP A 1 357 ? 4.171 0.778 38.149 1.00 89.44 357 ASP A O 1
ATOM 2705 N N . ASP A 1 358 ? 2.505 1.021 36.680 1.00 88.81 358 ASP A N 1
ATOM 2706 C CA . ASP A 1 358 ? 3.159 0.266 35.600 1.00 88.81 358 ASP A CA 1
ATOM 2707 C C . ASP A 1 358 ? 4.068 1.122 34.692 1.00 88.81 358 ASP A C 1
ATOM 2709 O O . ASP A 1 358 ? 4.944 0.576 34.007 1.00 88.81 358 ASP A O 1
ATOM 2713 N N . ALA A 1 359 ? 3.858 2.443 34.642 1.00 87.62 359 ALA A N 1
ATOM 2714 C CA . ALA A 1 359 ? 4.579 3.379 33.774 1.00 87.62 359 ALA A CA 1
ATOM 2715 C C . ALA A 1 359 ? 4.690 4.798 34.395 1.00 87.62 359 ALA A C 1
ATOM 2717 O O . ALA A 1 359 ? 4.105 5.754 33.868 1.00 87.62 359 ALA A O 1
ATOM 2718 N N . PRO A 1 360 ? 5.480 4.976 35.472 1.00 87.00 360 PRO A N 1
ATOM 2719 C CA . PRO A 1 360 ? 5.546 6.230 36.233 1.00 87.00 360 PRO A CA 1
ATOM 2720 C C . PRO A 1 360 ? 6.003 7.440 35.401 1.00 87.00 360 PRO A C 1
ATOM 2722 O O . PRO A 1 360 ? 5.488 8.541 35.588 1.00 87.00 360 PRO A O 1
ATOM 2725 N N . ASP A 1 361 ? 6.890 7.246 34.420 1.00 83.88 361 ASP A N 1
ATOM 2726 C CA . ASP A 1 361 ? 7.309 8.320 33.506 1.00 83.88 361 ASP A CA 1
ATOM 2727 C C . ASP A 1 361 ? 6.147 8.831 32.646 1.00 83.88 361 ASP A C 1
ATOM 2729 O O . ASP A 1 361 ? 5.996 10.033 32.423 1.00 83.88 361 ASP A O 1
ATOM 2733 N N . LEU A 1 362 ? 5.305 7.911 32.158 1.00 85.31 362 LEU A N 1
ATOM 2734 C CA . LEU A 1 362 ? 4.118 8.260 31.382 1.00 85.31 362 LEU A CA 1
ATOM 2735 C C . LEU A 1 362 ? 3.104 8.989 32.265 1.00 85.31 362 LEU A C 1
ATOM 2737 O O . LEU A 1 362 ? 2.541 9.995 31.831 1.00 85.31 362 LEU A O 1
ATOM 2741 N N . TYR A 1 363 ? 2.911 8.514 33.499 1.00 89.88 363 TYR A N 1
ATOM 2742 C CA . TYR A 1 363 ? 2.059 9.172 34.484 1.00 89.88 363 TYR A CA 1
ATOM 2743 C C . TYR A 1 363 ? 2.513 10.616 34.722 1.00 89.88 363 TYR A C 1
ATOM 2745 O O . TYR A 1 363 ? 1.726 11.539 34.529 1.00 89.88 363 TYR A O 1
ATOM 2753 N N . HIS A 1 364 ? 3.795 10.826 35.029 1.00 88.56 364 HIS A N 1
ATOM 2754 C CA . HIS A 1 364 ? 4.366 12.151 35.269 1.00 88.56 364 HIS A CA 1
ATOM 2755 C C . HIS A 1 364 ? 4.250 13.072 34.039 1.00 88.56 364 HIS A C 1
ATOM 2757 O O . HIS A 1 364 ? 3.875 14.240 34.149 1.00 88.56 364 HIS A O 1
ATOM 2763 N N . SER A 1 365 ? 4.509 12.564 32.829 1.00 86.31 365 SER A N 1
ATOM 2764 C CA . SER A 1 365 ? 4.314 13.338 31.594 1.00 86.31 365 SER A CA 1
ATOM 2765 C C . SER A 1 365 ? 2.871 13.826 31.422 1.00 86.31 365 SER A C 1
ATOM 2767 O O . SER A 1 365 ? 2.657 14.969 31.005 1.00 86.31 365 SER A O 1
ATOM 2769 N N . LEU A 1 366 ? 1.884 12.985 31.745 1.00 87.19 366 LEU A N 1
ATOM 2770 C CA . LEU A 1 366 ? 0.463 13.312 31.619 1.00 87.19 366 LEU A CA 1
ATOM 2771 C C . LEU A 1 366 ? -0.048 14.220 32.748 1.00 87.19 366 LEU A C 1
ATOM 2773 O O . LEU A 1 366 ? -0.901 15.064 32.484 1.00 87.19 366 LEU A O 1
ATOM 2777 N N . THR A 1 367 ? 0.469 14.089 33.973 1.00 89.38 367 THR A N 1
ATOM 2778 C CA . THR A 1 367 ? 0.035 14.882 35.140 1.00 89.38 367 THR A CA 1
ATOM 2779 C C . THR A 1 367 ? 0.753 16.219 35.296 1.00 89.38 367 THR A C 1
ATOM 2781 O O . THR A 1 367 ? 0.254 17.085 36.010 1.00 89.38 367 THR A O 1
ATOM 2784 N N . HIS A 1 368 ? 1.871 16.433 34.600 1.00 88.44 368 HIS A N 1
ATOM 2785 C CA . HIS A 1 368 ? 2.571 17.717 34.574 1.00 88.44 368 HIS A CA 1
ATOM 2786 C C . HIS A 1 368 ? 2.341 18.451 33.249 1.00 88.44 368 HIS A C 1
ATOM 2788 O O . HIS A 1 368 ? 1.362 19.180 33.094 1.00 88.44 368 HIS A O 1
ATOM 2794 N N . ARG A 1 369 ? 3.222 18.263 32.258 1.00 88.06 369 ARG A N 1
ATOM 2795 C CA . ARG A 1 369 ? 3.165 19.018 30.992 1.00 88.06 369 ARG A CA 1
ATOM 2796 C C . ARG A 1 369 ? 1.901 18.724 30.184 1.00 88.06 369 ARG A C 1
ATOM 2798 O O . ARG A 1 369 ? 1.339 19.640 29.594 1.00 88.06 369 ARG A O 1
ATOM 2805 N N . GLY A 1 370 ? 1.439 17.474 30.170 1.00 88.81 370 GLY A N 1
ATOM 2806 C CA . GLY A 1 370 ? 0.219 17.063 29.471 1.00 88.81 370 GLY A CA 1
ATOM 2807 C C . GLY A 1 370 ? -1.084 17.486 30.159 1.00 88.81 370 GLY A C 1
ATOM 2808 O O . GLY A 1 370 ? -2.135 17.464 29.515 1.00 88.81 370 GLY A O 1
ATOM 2809 N N . LEU A 1 371 ? -1.035 17.913 31.427 1.00 91.31 371 LEU A N 1
ATOM 2810 C CA . LEU A 1 371 ? -2.219 18.121 32.266 1.00 91.31 371 LEU A CA 1
ATOM 2811 C C . LEU A 1 371 ? -3.256 19.083 31.661 1.00 91.31 371 LEU A C 1
ATOM 2813 O O . LEU A 1 371 ? -4.439 18.738 31.682 1.00 91.31 371 LEU A O 1
ATOM 2817 N N . PRO A 1 372 ? -2.884 20.233 31.057 1.00 93.50 372 PRO A N 1
ATOM 2818 C CA . PRO A 1 372 ? -3.868 21.131 30.449 1.00 93.50 372 PRO A CA 1
ATOM 2819 C C . PRO A 1 372 ? -4.673 20.468 29.320 1.00 93.50 372 PRO A C 1
ATOM 2821 O O . PRO A 1 372 ? -5.865 20.733 29.158 1.00 93.50 372 PRO A O 1
ATOM 2824 N N . LEU A 1 373 ? -4.042 19.576 28.549 1.00 92.75 373 LEU A N 1
ATOM 2825 C CA . LEU A 1 373 ? -4.694 18.834 27.467 1.00 92.75 373 LEU A CA 1
ATOM 2826 C C . LEU A 1 373 ? -5.542 17.667 27.993 1.00 92.75 373 LEU A C 1
ATOM 2828 O O . LEU A 1 373 ? -6.604 17.385 27.442 1.00 92.75 373 LEU A O 1
ATOM 2832 N N . VAL A 1 374 ? -5.129 17.033 29.094 1.00 91.88 374 VAL A N 1
ATOM 2833 C CA . VAL A 1 374 ? -5.950 16.026 29.786 1.00 91.88 374 VAL A CA 1
ATOM 2834 C C . VAL A 1 374 ? -7.211 16.672 30.367 1.00 91.88 374 VAL A C 1
ATOM 2836 O O . VAL A 1 374 ? -8.316 16.195 30.113 1.00 91.88 374 VAL A O 1
ATOM 2839 N N . ILE A 1 375 ? -7.075 17.798 31.075 1.00 92.56 375 ILE A N 1
ATOM 2840 C CA . ILE A 1 375 ? -8.210 18.537 31.646 1.00 92.56 375 ILE A CA 1
ATOM 2841 C C . ILE A 1 375 ? -9.142 19.028 30.537 1.00 92.56 375 ILE A C 1
ATOM 2843 O O . ILE A 1 375 ? -10.357 18.855 30.639 1.00 92.56 375 ILE A O 1
ATOM 2847 N N . SER A 1 376 ? -8.605 19.600 29.453 1.00 94.00 376 SER A N 1
ATOM 2848 C CA . SER A 1 376 ? -9.442 20.050 28.336 1.00 94.00 376 SER A CA 1
ATOM 2849 C C . SER A 1 376 ? -10.178 18.886 27.669 1.00 94.00 376 SER A C 1
ATOM 2851 O O . SER A 1 376 ? -11.363 19.020 27.366 1.00 94.00 376 SER A O 1
ATOM 2853 N N . SER A 1 377 ? -9.540 17.718 27.530 1.00 93.81 377 SER A N 1
ATOM 2854 C CA . SER A 1 377 ? -10.202 16.499 27.061 1.00 93.81 377 SER A CA 1
ATOM 2855 C C . SER A 1 377 ? -11.350 16.074 27.980 1.00 93.81 377 SER A C 1
ATOM 2857 O O . SER A 1 377 ? -12.456 15.825 27.498 1.00 93.81 377 SER A O 1
ATOM 2859 N N . MET A 1 378 ? -11.130 16.059 29.299 1.00 91.62 378 MET A N 1
ATOM 2860 C CA . MET A 1 378 ? -12.160 15.717 30.286 1.00 91.62 378 MET A CA 1
ATOM 2861 C C . MET A 1 378 ? -13.343 16.691 30.238 1.00 91.62 378 MET A C 1
ATOM 2863 O O . MET A 1 378 ? -14.496 16.258 30.209 1.00 91.62 378 MET A O 1
ATOM 2867 N N . LEU A 1 379 ? -13.072 17.997 30.164 1.00 94.94 379 LEU A N 1
ATOM 2868 C CA . LEU A 1 379 ? -14.100 19.032 30.049 1.00 94.94 379 LEU A CA 1
ATOM 2869 C C . LEU A 1 379 ? -14.892 18.890 28.746 1.00 94.94 379 LEU A C 1
ATOM 2871 O O . LEU A 1 379 ? -16.121 18.883 28.775 1.00 94.94 379 LEU A O 1
ATOM 2875 N N . MET A 1 380 ? -14.217 18.718 27.606 1.00 94.19 380 MET A N 1
ATOM 2876 C CA . MET A 1 380 ? -14.877 18.512 26.313 1.00 94.19 380 MET A CA 1
ATOM 2877 C C . MET A 1 380 ? -15.672 17.201 26.274 1.00 94.19 380 MET A C 1
ATOM 2879 O O . MET A 1 380 ? -16.755 17.156 25.691 1.00 94.19 380 MET A O 1
ATOM 2883 N N . GLY A 1 381 ? -15.187 16.150 26.938 1.00 92.44 381 GLY A N 1
ATOM 2884 C CA . GLY A 1 381 ? -15.904 14.889 27.119 1.00 92.44 381 GLY A CA 1
ATOM 2885 C C . GLY A 1 381 ? -17.187 15.066 27.934 1.00 92.44 381 GLY A C 1
ATOM 2886 O O . GLY A 1 381 ? -18.253 14.623 27.503 1.00 92.44 381 GLY A O 1
ATOM 2887 N N . ALA A 1 382 ? -17.118 15.783 29.058 1.00 94.06 382 ALA A N 1
ATOM 2888 C CA . ALA A 1 382 ? -18.279 16.100 29.890 1.00 94.06 382 ALA A CA 1
ATOM 2889 C C . ALA A 1 382 ? -19.294 16.991 29.153 1.00 94.06 382 ALA A C 1
ATOM 2891 O O . ALA A 1 382 ? -20.492 16.702 29.158 1.00 94.06 382 ALA A O 1
ATOM 2892 N N . VAL A 1 383 ? -18.820 18.026 28.449 1.00 95.56 383 VAL A N 1
ATOM 2893 C CA . VAL A 1 383 ? -19.647 18.878 27.579 1.00 95.56 383 VAL A CA 1
ATOM 2894 C C . VAL A 1 383 ? -20.323 18.037 26.501 1.00 95.56 383 VAL A C 1
ATOM 2896 O O . VAL A 1 383 ? -21.523 18.176 26.277 1.00 95.56 383 VAL A O 1
ATOM 2899 N N . SER A 1 384 ? -19.594 17.116 25.875 1.00 94.19 384 SER A N 1
ATOM 2900 C CA . SER A 1 384 ? -20.139 16.220 24.858 1.00 94.19 384 SER A CA 1
ATOM 2901 C C . SER A 1 384 ? -21.253 15.323 25.407 1.00 94.19 384 SER A C 1
ATOM 2903 O O . SER A 1 384 ? -22.310 15.206 24.786 1.00 94.19 384 SER A O 1
ATOM 2905 N N . LEU A 1 385 ? -21.078 14.750 26.603 1.00 94.31 385 LEU A N 1
ATOM 2906 C CA . LEU A 1 385 ? -22.118 13.966 27.278 1.00 94.31 385 LEU A CA 1
ATOM 2907 C C . LEU A 1 385 ? -23.346 14.816 27.631 1.00 94.31 385 LEU A C 1
ATOM 2909 O O . LEU A 1 385 ? -24.479 14.391 27.393 1.00 94.31 385 LEU A O 1
ATOM 2913 N N . ALA A 1 386 ? -23.141 16.035 28.133 1.00 94.25 386 ALA A N 1
ATOM 2914 C CA . ALA A 1 386 ? -24.224 16.961 28.454 1.00 94.25 386 ALA A CA 1
ATOM 2915 C C . ALA A 1 386 ? -25.002 17.393 27.200 1.00 94.25 386 ALA A C 1
ATOM 2917 O O . ALA A 1 386 ? -26.234 17.401 27.199 1.00 94.25 386 ALA A O 1
ATOM 2918 N N . LEU A 1 387 ? -24.306 17.703 26.103 1.00 93.94 387 LEU A N 1
ATOM 2919 C CA . LEU A 1 387 ? -24.925 18.041 24.821 1.00 93.94 387 LEU A CA 1
ATOM 2920 C C . LEU A 1 387 ? -25.683 16.844 24.226 1.00 93.94 387 LEU A C 1
ATOM 2922 O O . LEU A 1 387 ? -26.763 17.027 23.660 1.00 93.94 387 LEU A O 1
ATOM 2926 N N . LEU A 1 388 ? -25.169 15.620 24.398 1.00 93.25 388 LEU A N 1
ATOM 2927 C CA . LEU A 1 388 ? -25.828 14.394 23.945 1.00 93.25 388 LEU A CA 1
ATOM 2928 C C . LEU A 1 388 ? -27.093 14.110 24.764 1.00 93.25 388 LEU A C 1
ATOM 2930 O O . LEU A 1 388 ? -28.117 13.707 24.206 1.00 93.25 388 LEU A O 1
ATOM 2934 N N . ALA A 1 389 ? -27.062 14.383 26.072 1.00 92.19 389 ALA A N 1
ATOM 2935 C CA . ALA A 1 389 ? -28.238 14.337 26.934 1.00 92.19 389 ALA A CA 1
ATOM 2936 C C . ALA A 1 389 ? -29.290 15.381 26.519 1.00 92.19 389 ALA A C 1
ATOM 2938 O O . ALA A 1 389 ? -30.473 15.056 26.442 1.00 92.19 389 ALA A O 1
ATOM 2939 N N . ARG A 1 390 ? -28.853 16.593 26.148 1.00 92.75 390 ARG A N 1
ATOM 2940 C CA . ARG A 1 390 ? -29.699 17.692 25.640 1.00 92.75 390 ARG A CA 1
ATOM 2941 C C . ARG A 1 390 ? -30.113 17.551 24.168 1.00 92.75 390 ARG A C 1
ATOM 2943 O O . ARG A 1 390 ? -30.738 18.459 23.631 1.00 92.75 390 ARG A O 1
ATOM 2950 N N . ARG A 1 391 ? -29.784 16.432 23.508 1.00 91.00 391 ARG A N 1
ATOM 2951 C CA . ARG A 1 391 ? -30.128 16.137 22.100 1.00 91.00 391 ARG A CA 1
ATOM 2952 C C . ARG A 1 391 ? -29.562 17.138 21.074 1.00 91.00 391 ARG A C 1
ATOM 2954 O O . ARG A 1 391 ? -30.081 17.240 19.965 1.00 91.00 391 ARG A O 1
ATOM 2961 N N . ASN A 1 392 ? -28.468 17.837 21.390 1.00 89.69 392 ASN A N 1
ATOM 2962 C CA . ASN A 1 392 ? -27.795 18.734 20.442 1.00 89.69 392 ASN A CA 1
ATOM 2963 C C . ASN A 1 392 ? -26.740 17.986 19.605 1.00 89.69 392 ASN A C 1
ATOM 2965 O O . ASN A 1 392 ? -25.536 18.093 19.826 1.00 89.69 392 ASN A O 1
ATOM 2969 N N . TYR A 1 393 ? -27.191 17.208 18.625 1.00 85.94 393 TYR A N 1
ATOM 2970 C CA . TYR A 1 393 ? -26.343 16.231 17.934 1.00 85.94 393 TYR A CA 1
ATOM 2971 C C . TYR A 1 393 ? -25.223 16.818 17.057 1.00 85.94 393 TYR A C 1
ATOM 2973 O O . TYR A 1 393 ? -24.224 16.139 16.820 1.00 85.94 393 TYR A O 1
ATOM 2981 N N . ALA A 1 394 ? -25.362 18.056 16.573 1.00 83.50 394 ALA A N 1
ATOM 2982 C CA . ALA A 1 394 ? -24.334 18.696 15.751 1.00 83.50 394 ALA A CA 1
ATOM 2983 C C . ALA A 1 394 ? -23.118 19.091 16.600 1.00 83.50 394 ALA A C 1
ATOM 2985 O O . ALA A 1 394 ? -21.988 18.714 16.286 1.00 83.50 394 ALA A O 1
ATOM 2986 N N . SER A 1 395 ? -23.362 19.779 17.718 1.00 88.19 395 SER A N 1
ATOM 2987 C CA . SER A 1 395 ? -22.303 20.232 18.621 1.00 88.19 395 SER A CA 1
ATOM 2988 C C . SER A 1 395 ? -21.603 19.069 19.330 1.00 88.19 395 SER A C 1
ATOM 2990 O O . SER A 1 395 ? -20.391 19.133 19.518 1.00 88.19 395 SER A O 1
ATOM 2992 N N . VAL A 1 396 ? -22.322 17.976 19.636 1.00 90.44 396 VAL A N 1
ATOM 2993 C CA . VAL A 1 396 ? -21.738 16.768 20.261 1.00 90.44 396 VAL A CA 1
ATOM 2994 C C . VAL A 1 396 ? -20.587 16.199 19.432 1.00 90.44 396 VAL A C 1
ATOM 2996 O O . VAL A 1 396 ? -19.571 15.795 19.990 1.00 90.44 396 VAL A O 1
ATOM 2999 N N . ARG A 1 397 ? -20.708 16.171 18.097 1.00 89.62 397 ARG A N 1
ATOM 3000 C CA . ARG A 1 397 ? -19.647 15.636 17.225 1.00 89.62 397 ARG A CA 1
ATOM 3001 C C . ARG A 1 397 ? -18.353 16.422 17.348 1.00 89.62 397 ARG A C 1
ATOM 3003 O O . ARG A 1 397 ? -17.283 15.821 17.399 1.00 89.62 397 ARG A O 1
ATOM 3010 N N . VAL A 1 398 ? -18.469 17.746 17.406 1.00 90.62 398 VAL A N 1
ATOM 3011 C CA . VAL A 1 398 ? -17.324 18.649 17.525 1.00 90.62 398 VAL A CA 1
ATOM 3012 C C . VAL A 1 398 ? -16.691 18.501 18.903 1.00 90.62 398 VAL A C 1
ATOM 3014 O O . VAL A 1 398 ? -15.497 18.235 18.985 1.00 90.62 398 VAL A O 1
ATOM 3017 N N . SER A 1 399 ? -17.479 18.571 19.982 1.00 92.88 399 SER A N 1
ATOM 3018 C CA . SER A 1 399 ? -16.952 18.413 21.345 1.00 92.88 399 SER A CA 1
ATOM 3019 C C . SER A 1 399 ? -16.316 17.041 21.571 1.00 92.88 399 SER A C 1
ATOM 3021 O O . SER A 1 399 ? -15.258 16.951 22.185 1.00 92.88 399 SER A O 1
ATOM 3023 N N . ALA A 1 400 ? -16.906 15.968 21.033 1.00 91.12 400 ALA A N 1
ATOM 3024 C CA . ALA A 1 400 ? -16.328 14.633 21.119 1.00 91.12 400 ALA A CA 1
ATOM 3025 C C . ALA A 1 400 ? -15.013 14.532 20.343 1.00 91.12 400 ALA A C 1
ATOM 3027 O O . ALA A 1 400 ? -14.034 14.025 20.880 1.00 91.12 400 ALA A O 1
ATOM 3028 N N . ALA A 1 401 ? -14.964 15.044 19.109 1.00 90.25 401 ALA A N 1
ATOM 3029 C CA . ALA A 1 401 ? -13.742 15.049 18.311 1.00 90.25 401 ALA A CA 1
ATOM 3030 C C . ALA A 1 401 ? -12.620 15.848 18.993 1.00 90.25 401 ALA A C 1
ATOM 3032 O O . ALA A 1 401 ? -11.487 15.376 19.046 1.00 90.25 401 ALA A O 1
ATOM 3033 N N . LEU A 1 402 ? -12.945 17.008 19.573 1.00 93.19 402 LEU A N 1
ATOM 3034 C CA . LEU A 1 402 ? -12.000 17.824 20.337 1.00 93.19 402 LEU A CA 1
ATOM 3035 C C . LEU A 1 402 ? -11.508 17.106 21.597 1.00 93.19 402 LEU A C 1
ATOM 3037 O O . LEU A 1 402 ? -10.312 17.132 21.867 1.00 93.19 402 LEU A O 1
ATOM 3041 N N . ALA A 1 403 ? -12.389 16.417 22.328 1.00 91.69 403 ALA A N 1
ATOM 3042 C CA . ALA A 1 403 ? -11.995 15.628 23.494 1.00 91.69 403 ALA A CA 1
ATOM 3043 C C . ALA A 1 403 ? -10.977 14.539 23.121 1.00 91.69 403 ALA A C 1
ATOM 3045 O O . ALA A 1 403 ? -9.947 14.394 23.780 1.00 91.69 403 ALA A O 1
ATOM 3046 N N . VAL A 1 404 ? -11.237 13.808 22.031 1.00 90.44 404 VAL A N 1
ATOM 3047 C CA . VAL A 1 404 ? -10.336 12.762 21.527 1.00 90.44 404 VAL A CA 1
ATOM 3048 C C . VAL A 1 404 ? -9.015 13.344 21.022 1.00 90.44 404 VAL A C 1
ATOM 3050 O O . VAL A 1 404 ? -7.950 12.813 21.327 1.00 90.44 404 VAL A O 1
ATOM 3053 N N . ALA A 1 405 ? -9.057 14.450 20.279 1.00 91.06 405 ALA A N 1
ATOM 3054 C CA . ALA A 1 405 ? -7.851 15.111 19.797 1.00 91.06 405 ALA A CA 1
ATOM 3055 C C . ALA A 1 405 ? -6.977 15.600 20.961 1.00 91.06 405 ALA A C 1
ATOM 3057 O O . ALA A 1 405 ? -5.774 15.354 20.960 1.00 91.06 405 ALA A O 1
ATOM 3058 N N . ALA A 1 406 ? -7.586 16.217 21.978 1.00 92.25 406 ALA A N 1
ATOM 3059 C CA . ALA A 1 406 ? -6.884 16.731 23.147 1.00 92.25 406 ALA A CA 1
ATOM 3060 C C . ALA A 1 406 ? -6.152 15.625 23.921 1.00 92.25 406 ALA A C 1
ATOM 3062 O O . ALA A 1 406 ? -4.977 15.797 24.232 1.00 92.25 406 ALA A O 1
ATOM 3063 N N . ILE A 1 407 ? -6.781 14.466 24.168 1.00 88.50 407 ILE A N 1
ATOM 3064 C CA . ILE A 1 407 ? -6.113 13.367 24.891 1.00 88.50 407 ILE A CA 1
ATOM 3065 C C . ILE A 1 407 ? -4.985 12.726 24.073 1.00 88.50 407 ILE A C 1
ATOM 3067 O O . ILE A 1 407 ? -3.937 12.399 24.627 1.00 88.50 407 ILE A O 1
ATOM 3071 N N . LEU A 1 408 ? -5.150 12.594 22.752 1.00 87.31 408 LEU A N 1
ATOM 3072 C CA . LEU A 1 408 ? -4.090 12.082 21.877 1.00 87.31 408 LEU A CA 1
ATOM 3073 C C . LEU A 1 408 ? -2.894 13.044 21.823 1.00 87.31 408 LEU A C 1
ATOM 3075 O O . LEU A 1 408 ? -1.743 12.608 21.869 1.00 87.31 408 LEU A O 1
ATOM 3079 N N . TRP A 1 409 ? -3.157 14.352 21.784 1.00 89.25 409 TRP A N 1
ATOM 3080 C CA . TRP A 1 409 ? -2.121 15.383 21.838 1.00 89.25 409 TRP A CA 1
ATOM 3081 C C . TRP A 1 409 ? -1.481 15.516 23.221 1.00 89.25 409 TRP A C 1
ATOM 3083 O O . TRP A 1 409 ? -0.301 15.851 23.296 1.00 89.25 409 TRP A O 1
ATOM 3093 N N . ALA A 1 410 ? -2.205 15.218 24.306 1.00 89.31 410 ALA A N 1
ATOM 3094 C CA . ALA A 1 410 ? -1.680 15.283 25.670 1.00 89.31 410 ALA A CA 1
ATOM 3095 C C . ALA A 1 410 ? -0.442 14.399 25.853 1.00 89.31 410 ALA A C 1
ATOM 3097 O O . ALA A 1 410 ? 0.527 14.823 26.481 1.00 89.31 410 ALA A O 1
ATOM 3098 N N . TRP A 1 411 ? -0.443 13.202 25.260 1.00 85.75 411 TRP A N 1
ATOM 3099 C CA . TRP A 1 411 ? 0.715 12.311 25.288 1.00 85.75 411 TRP A CA 1
ATOM 3100 C C . TRP A 1 411 ? 1.907 12.882 24.509 1.00 85.75 411 TRP A C 1
ATOM 3102 O O . TRP A 1 411 ? 3.003 12.985 25.061 1.00 85.75 411 TRP A O 1
ATOM 3112 N N . GLY A 1 412 ? 1.692 13.298 23.254 1.00 83.69 412 GLY A N 1
ATOM 3113 C CA . GLY A 1 412 ? 2.757 13.858 22.414 1.00 83.69 412 GLY A CA 1
ATOM 3114 C C . GLY A 1 412 ? 3.370 15.127 23.013 1.00 83.69 412 GLY A C 1
ATOM 3115 O O . GLY A 1 412 ? 4.590 15.267 23.070 1.00 83.69 412 GLY A O 1
ATOM 3116 N N . TYR A 1 413 ? 2.529 16.017 23.542 1.00 87.19 413 TYR A N 1
ATOM 3117 C CA . TYR A 1 413 ? 2.962 17.234 24.222 1.00 87.19 413 TYR A CA 1
ATOM 3118 C C . TYR A 1 413 ? 3.661 16.941 25.556 1.00 87.19 413 TYR A C 1
ATOM 3120 O O . TYR A 1 413 ? 4.702 17.522 25.851 1.00 87.19 413 TYR A O 1
ATOM 3128 N N . GLY A 1 414 ? 3.140 15.993 26.342 1.00 85.06 414 GLY A N 1
ATOM 3129 C CA . GLY A 1 414 ? 3.732 15.579 27.616 1.00 85.06 414 GLY A CA 1
ATOM 3130 C C . GLY A 1 414 ? 5.116 14.933 27.479 1.00 85.06 414 GLY A C 1
ATOM 3131 O O . GLY A 1 414 ? 5.889 14.943 28.438 1.00 85.06 414 GLY A O 1
ATOM 3132 N N . ARG A 1 415 ? 5.444 14.392 26.298 1.00 81.25 415 ARG A N 1
ATOM 3133 C CA . ARG A 1 415 ? 6.746 13.781 25.984 1.00 81.25 415 ARG A CA 1
ATOM 3134 C C . ARG A 1 415 ? 7.743 14.735 25.318 1.00 81.25 415 ARG A C 1
ATOM 3136 O O . ARG A 1 415 ? 8.939 14.465 25.360 1.00 81.25 415 ARG A O 1
ATOM 3143 N N . TYR A 1 416 ? 7.301 15.860 24.758 1.00 81.69 416 TYR A N 1
ATOM 3144 C CA . TYR A 1 416 ? 8.188 16.812 24.083 1.00 81.69 416 TYR A CA 1
ATOM 3145 C C . TYR A 1 416 ? 9.271 17.358 25.043 1.00 81.69 416 TYR A C 1
ATOM 3147 O O . TYR A 1 416 ? 8.930 17.788 26.155 1.00 81.69 416 TYR A O 1
ATOM 3155 N N . PRO A 1 417 ? 10.570 17.372 24.661 1.00 80.19 417 PRO A N 1
ATOM 3156 C CA . PRO A 1 417 ? 11.147 17.136 23.324 1.00 80.19 417 PRO A CA 1
ATOM 3157 C C . PRO A 1 417 ? 11.596 15.689 23.022 1.00 80.19 417 PRO A C 1
ATOM 3159 O O . PRO A 1 417 ? 12.164 15.432 21.961 1.00 80.19 417 PRO A O 1
ATOM 3162 N N . THR A 1 418 ? 11.372 14.734 23.923 1.00 78.12 418 THR A N 1
ATOM 3163 C CA . THR A 1 418 ? 11.762 13.324 23.738 1.00 78.12 418 THR A CA 1
ATOM 3164 C C . THR A 1 418 ? 10.707 12.535 22.954 1.00 78.12 418 THR A C 1
ATOM 3166 O O . THR A 1 418 ? 9.532 12.550 23.306 1.00 78.12 418 THR A O 1
ATOM 3169 N N . LEU A 1 419 ? 11.110 11.830 21.893 1.00 68.62 419 LEU A N 1
ATOM 3170 C CA . LEU A 1 419 ? 10.220 10.994 21.074 1.00 68.62 419 LEU A CA 1
ATOM 3171 C C . LEU A 1 419 ? 10.123 9.559 21.627 1.00 68.62 419 LEU A C 1
ATOM 3173 O O . LEU A 1 419 ? 9.035 9.002 21.751 1.00 68.62 419 LEU A O 1
ATOM 3177 N N . LEU A 1 420 ? 11.270 8.972 21.977 1.00 69.56 420 LEU A N 1
ATOM 3178 C CA . LEU A 1 420 ? 11.419 7.671 22.642 1.00 69.56 420 LEU A CA 1
ATOM 3179 C C . LEU A 1 420 ? 12.447 7.817 23.777 1.00 69.56 420 LEU A C 1
ATOM 3181 O O . LEU A 1 420 ? 13.215 8.783 23.767 1.00 69.56 420 LEU A O 1
ATOM 3185 N N . PRO A 1 421 ? 12.509 6.887 24.749 1.00 65.88 421 PRO A N 1
ATOM 3186 C CA . PRO A 1 421 ? 13.571 6.901 25.753 1.00 65.88 421 PRO A CA 1
ATOM 3187 C C . PRO A 1 421 ? 14.956 6.959 25.085 1.00 65.88 421 PRO A C 1
ATOM 3189 O O . PRO A 1 421 ? 15.316 6.062 24.324 1.00 65.88 421 PRO A O 1
ATOM 3192 N N . GLY A 1 422 ? 15.706 8.036 25.337 1.00 66.56 422 GLY A N 1
ATOM 3193 C CA . GLY A 1 422 ? 17.032 8.268 24.750 1.00 66.56 422 GLY A CA 1
ATOM 3194 C C . GLY A 1 422 ? 17.056 8.798 23.308 1.00 66.56 422 GLY A C 1
ATOM 3195 O O . GLY A 1 422 ? 18.132 8.834 22.722 1.00 66.56 422 GLY A O 1
ATOM 3196 N N . LEU A 1 423 ? 15.914 9.199 22.730 1.00 71.56 423 LEU A N 1
ATOM 3197 C CA . LEU A 1 423 ? 15.834 9.786 21.388 1.00 71.56 423 LEU A CA 1
ATOM 3198 C C . LEU A 1 423 ? 15.019 11.082 21.404 1.00 71.56 423 LEU A C 1
ATOM 3200 O O . LEU A 1 423 ? 13.802 11.067 21.614 1.00 71.56 423 LEU A O 1
ATOM 3204 N N . GLU A 1 424 ? 15.675 12.204 21.130 1.00 80.62 424 GLU A N 1
ATOM 3205 C CA . GLU A 1 424 ? 15.010 13.501 20.999 1.00 80.62 424 GLU A CA 1
ATOM 3206 C C . GLU A 1 424 ? 14.425 13.714 19.599 1.00 80.62 424 GLU A C 1
ATOM 3208 O O . GLU A 1 424 ? 14.940 13.201 18.605 1.00 80.62 424 GLU A O 1
ATOM 3213 N N . VAL A 1 425 ? 13.369 14.528 19.498 1.00 76.56 425 VAL A N 1
ATOM 3214 C CA . VAL A 1 425 ? 12.754 14.900 18.210 1.00 76.56 425 VAL A CA 1
ATOM 3215 C C . VAL A 1 425 ? 13.787 15.521 17.264 1.00 76.56 425 VAL A C 1
ATOM 3217 O O . VAL A 1 425 ? 13.773 15.221 16.074 1.00 76.56 425 VAL A O 1
ATOM 3220 N N . GLY A 1 426 ? 14.717 16.328 17.787 1.00 73.75 426 GLY A N 1
ATOM 3221 C CA . GLY A 1 426 ? 15.797 16.920 16.993 1.00 73.75 426 GLY A CA 1
ATOM 3222 C C . GLY A 1 426 ? 16.793 15.891 16.452 1.00 73.75 426 GLY A C 1
ATOM 3223 O O . GLY A 1 426 ? 17.258 16.025 15.327 1.00 73.75 426 GLY A O 1
ATOM 3224 N N . GLN A 1 427 ? 17.072 14.831 17.215 1.00 72.56 427 GLN A N 1
ATOM 3225 C CA . GLN A 1 427 ? 17.967 13.742 16.804 1.00 72.56 427 GLN A CA 1
ATOM 3226 C C . GLN A 1 427 ? 17.299 12.782 15.811 1.00 72.56 427 GLN A C 1
ATOM 3228 O O . GLN A 1 427 ? 17.969 12.199 14.964 1.00 72.56 427 GLN A O 1
ATOM 3233 N N . ALA A 1 428 ? 15.978 12.619 15.907 1.00 68.81 428 ALA A N 1
ATOM 3234 C CA . ALA A 1 428 ? 15.176 11.817 14.985 1.00 68.81 428 ALA A CA 1
ATOM 3235 C C . ALA A 1 428 ? 14.808 12.563 13.687 1.00 68.81 428 ALA A C 1
ATOM 3237 O O . ALA A 1 428 ? 14.223 11.973 12.775 1.00 68.81 428 ALA A O 1
ATOM 3238 N N . ALA A 1 429 ? 15.098 13.864 13.610 1.00 74.50 429 ALA A N 1
ATOM 3239 C CA . ALA A 1 429 ? 14.718 14.706 12.492 1.00 74.50 429 ALA A CA 1
ATOM 3240 C C . ALA A 1 429 ? 15.530 14.368 11.230 1.00 74.50 429 ALA A C 1
ATOM 3242 O O . ALA A 1 429 ? 16.745 14.191 11.264 1.00 74.50 429 ALA A O 1
ATOM 3243 N N . SER A 1 430 ? 14.845 14.303 10.087 1.00 75.38 430 SER A N 1
ATOM 3244 C CA . SER A 1 430 ? 15.506 14.211 8.780 1.00 75.38 430 SER A CA 1
ATOM 3245 C C . SER A 1 430 ? 16.205 15.527 8.416 1.00 75.38 430 SER A C 1
ATOM 3247 O O . SER A 1 430 ? 15.966 16.561 9.039 1.00 75.38 430 SER A O 1
ATOM 3249 N N . ALA A 1 431 ? 17.040 15.506 7.372 1.00 82.31 431 ALA A N 1
ATOM 3250 C CA . ALA A 1 431 ? 17.699 16.708 6.861 1.00 82.31 431 ALA A CA 1
ATOM 3251 C C . ALA A 1 431 ? 16.694 17.850 6.613 1.00 82.31 431 ALA A C 1
ATOM 3253 O O . ALA A 1 431 ? 15.559 17.615 6.188 1.00 82.31 431 ALA A O 1
ATOM 3254 N N . HIS A 1 432 ? 17.124 19.095 6.841 1.00 75.75 432 HIS A N 1
ATOM 3255 C CA . HIS A 1 432 ? 16.243 20.267 6.793 1.00 75.75 432 HIS A CA 1
ATOM 3256 C C . HIS A 1 432 ? 15.505 20.405 5.448 1.00 75.75 432 HIS A C 1
ATOM 3258 O O . HIS A 1 432 ? 14.313 20.700 5.429 1.00 75.75 432 HIS A O 1
ATOM 3264 N N . ALA A 1 433 ? 16.174 20.085 4.335 1.00 70.25 433 ALA A N 1
ATOM 3265 C CA . ALA A 1 433 ? 15.563 20.057 3.005 1.00 70.25 433 ALA A CA 1
ATOM 3266 C C . ALA A 1 433 ? 14.421 19.026 2.898 1.00 70.25 433 ALA A C 1
ATOM 3268 O O . ALA A 1 433 ? 13.357 19.331 2.363 1.00 70.25 433 ALA A O 1
ATOM 3269 N N . THR A 1 434 ? 14.596 17.827 3.464 1.00 73.12 434 THR A N 1
ATOM 3270 C CA . THR A 1 434 ? 13.555 16.787 3.506 1.00 73.12 434 THR A CA 1
ATOM 3271 C C . THR A 1 434 ? 12.374 17.220 4.366 1.00 73.12 434 THR A C 1
ATOM 3273 O O . THR A 1 434 ? 11.227 16.995 3.985 1.00 73.12 434 THR A O 1
ATOM 3276 N N . LEU A 1 435 ? 12.631 17.872 5.505 1.00 77.25 435 LEU A N 1
ATOM 3277 C CA . LEU A 1 435 ? 11.572 18.409 6.362 1.00 77.25 435 LEU A CA 1
ATOM 3278 C C . LEU A 1 435 ? 10.772 19.495 5.645 1.00 77.25 435 LEU A C 1
ATOM 3280 O O . LEU A 1 435 ? 9.547 19.439 5.660 1.00 77.25 435 L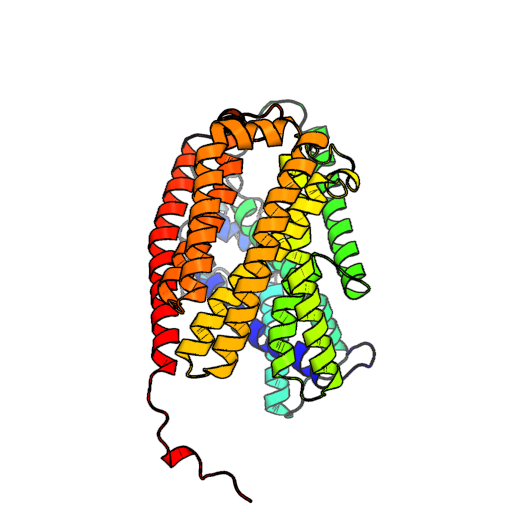EU A O 1
ATOM 3284 N N . GLN A 1 436 ? 11.441 20.436 4.973 1.00 85.06 436 GLN A N 1
ATOM 3285 C CA . GLN A 1 436 ? 10.779 21.486 4.197 1.00 85.06 436 GLN A CA 1
ATOM 3286 C C . GLN A 1 436 ? 9.948 20.905 3.048 1.00 85.06 436 GLN A C 1
ATOM 3288 O O . GLN A 1 436 ? 8.779 21.255 2.904 1.00 85.06 436 GLN A O 1
ATOM 3293 N N . ALA A 1 437 ? 10.505 19.966 2.279 1.00 76.69 437 ALA A N 1
ATOM 3294 C CA . ALA A 1 437 ? 9.789 19.303 1.192 1.00 76.69 437 ALA A CA 1
ATOM 3295 C C . ALA A 1 437 ? 8.580 18.498 1.702 1.00 76.69 437 ALA A C 1
ATOM 3297 O O . ALA A 1 437 ? 7.495 18.556 1.120 1.00 76.69 437 ALA A O 1
ATOM 3298 N N . THR A 1 438 ? 8.728 17.785 2.823 1.00 80.00 438 THR A N 1
ATOM 3299 C CA . THR A 1 438 ? 7.640 17.007 3.440 1.00 80.00 438 THR A CA 1
ATOM 3300 C C . THR A 1 438 ? 6.563 17.920 4.023 1.00 80.00 438 THR A C 1
ATOM 3302 O O . THR A 1 438 ? 5.377 17.659 3.845 1.00 80.00 438 THR A O 1
ATOM 3305 N N . ALA A 1 439 ? 6.946 19.019 4.677 1.00 87.88 439 ALA A N 1
ATOM 3306 C CA . ALA A 1 439 ? 6.011 19.996 5.225 1.00 87.88 439 ALA A CA 1
ATOM 3307 C C . ALA A 1 439 ? 5.231 20.703 4.112 1.00 87.88 439 ALA A C 1
ATOM 3309 O O . ALA A 1 439 ? 4.007 20.787 4.188 1.00 87.88 439 ALA A O 1
ATOM 3310 N N . LEU A 1 440 ? 5.914 21.143 3.050 1.00 90.69 440 LEU A N 1
ATOM 3311 C CA . LEU A 1 440 ? 5.281 21.792 1.906 1.00 90.69 440 LEU A CA 1
ATOM 3312 C C . LEU A 1 440 ? 4.345 20.830 1.167 1.00 90.69 440 LEU A C 1
ATOM 3314 O O . LEU A 1 440 ? 3.193 21.173 0.923 1.00 90.69 440 LEU A O 1
ATOM 3318 N N . SER A 1 441 ? 4.799 19.611 0.859 1.00 84.88 441 SER A N 1
ATOM 3319 C CA . SER A 1 441 ? 3.955 18.602 0.201 1.00 84.88 441 SER A CA 1
ATOM 3320 C C . SER A 1 441 ? 2.758 18.194 1.060 1.00 84.88 441 SER A C 1
ATOM 3322 O O . SER A 1 441 ? 1.658 18.052 0.532 1.00 84.88 441 SER A O 1
ATOM 3324 N N . SER A 1 442 ? 2.924 18.083 2.381 1.00 86.50 442 SER A N 1
ATOM 3325 C CA . SER A 1 442 ? 1.816 17.821 3.308 1.00 86.50 442 SER A CA 1
ATOM 3326 C C . SER A 1 442 ? 0.840 18.994 3.370 1.00 86.50 442 SER A C 1
ATOM 3328 O O . SER A 1 442 ? -0.368 18.774 3.378 1.00 86.50 442 SER A O 1
ATOM 3330 N N . ALA A 1 443 ? 1.336 20.234 3.372 1.00 91.44 443 ALA A N 1
ATOM 3331 C CA . ALA A 1 443 ? 0.504 21.433 3.358 1.00 91.44 443 ALA A CA 1
ATOM 3332 C C . ALA A 1 443 ? -0.309 21.532 2.059 1.00 91.44 443 ALA A C 1
ATOM 3334 O O . ALA A 1 443 ? -1.526 21.685 2.120 1.00 91.44 443 ALA A O 1
ATOM 3335 N N . VAL A 1 444 ? 0.333 21.357 0.899 1.00 89.81 444 VAL A N 1
ATOM 3336 C CA . VAL A 1 444 ? -0.336 21.311 -0.415 1.00 89.81 444 VAL A CA 1
ATOM 3337 C C . VAL A 1 444 ? -1.323 20.141 -0.488 1.00 89.81 444 VAL A C 1
ATOM 3339 O O . VAL A 1 444 ? -2.444 20.285 -0.970 1.00 89.81 444 VAL A O 1
ATOM 3342 N N . GLY A 1 445 ? -0.945 18.977 0.039 1.00 82.06 445 GLY A N 1
ATOM 3343 C CA . GLY A 1 445 ? -1.832 17.822 0.136 1.00 82.06 445 GLY A CA 1
ATOM 3344 C C . GLY A 1 445 ? -3.077 18.130 0.969 1.00 82.06 445 GLY A C 1
ATOM 3345 O O . GLY A 1 445 ? -4.190 17.869 0.522 1.00 82.06 445 GLY A O 1
ATOM 3346 N N . LEU A 1 446 ? -2.919 18.738 2.147 1.00 88.00 446 LEU A N 1
ATOM 3347 C CA . LEU A 1 446 ? -4.029 19.113 3.026 1.00 88.00 446 LEU A CA 1
ATOM 3348 C C . LEU A 1 446 ? -4.942 20.174 2.401 1.00 88.00 446 LEU A C 1
ATOM 3350 O O . LEU A 1 446 ? -6.162 20.061 2.541 1.00 88.00 446 LEU A O 1
ATOM 3354 N N . THR A 1 447 ? -4.394 21.164 1.688 1.00 90.00 447 THR A N 1
ATOM 3355 C CA . THR A 1 447 ? -5.198 22.208 1.029 1.00 90.00 447 THR A CA 1
ATOM 3356 C C . THR A 1 447 ? -6.023 21.675 -0.137 1.00 90.00 447 THR A C 1
ATOM 3358 O O . THR A 1 447 ? -7.079 22.230 -0.416 1.00 90.00 447 THR A O 1
ATOM 3361 N N . ILE A 1 448 ? -5.609 20.585 -0.784 1.00 86.94 448 ILE A N 1
ATOM 3362 C CA . ILE A 1 448 ? -6.401 19.921 -1.831 1.00 86.94 448 ILE A CA 1
ATOM 3363 C C . ILE A 1 448 ? -7.392 18.925 -1.213 1.00 86.94 448 ILE A C 1
ATOM 3365 O O . ILE A 1 448 ? -8.573 18.879 -1.569 1.00 86.94 448 ILE A O 1
ATOM 3369 N N . LEU A 1 449 ? -6.917 18.111 -0.270 1.00 82.81 449 LEU A N 1
ATOM 3370 C CA . LEU A 1 449 ? -7.629 16.931 0.209 1.00 82.81 449 LEU A CA 1
ATOM 3371 C C . LEU A 1 449 ? -8.744 17.293 1.200 1.00 82.81 449 LEU A C 1
ATOM 3373 O O . LEU A 1 449 ? -9.835 16.728 1.105 1.00 82.81 449 LEU A O 1
ATOM 3377 N N . LEU A 1 450 ? -8.532 18.264 2.100 1.00 85.19 450 LEU A N 1
ATOM 3378 C CA . LEU A 1 450 ? -9.566 18.677 3.057 1.00 85.19 450 LEU A CA 1
ATOM 3379 C C . LEU A 1 450 ? -10.790 19.310 2.371 1.00 85.19 450 LEU A C 1
ATOM 3381 O O . LEU A 1 450 ? -11.902 18.862 2.669 1.00 85.19 450 LEU A O 1
ATOM 3385 N N . PRO A 1 451 ? -10.654 20.269 1.429 1.00 88.19 451 PRO A N 1
ATOM 3386 C CA . PRO A 1 451 ? -11.811 20.805 0.714 1.00 88.19 451 PRO A CA 1
ATOM 3387 C C . PRO A 1 451 ? -12.509 19.757 -0.153 1.00 88.19 451 PRO A C 1
ATOM 3389 O O . PRO A 1 451 ? -13.737 19.727 -0.189 1.00 88.19 451 PRO A O 1
ATOM 3392 N N . SER A 1 452 ? -11.756 18.860 -0.803 1.00 79.50 452 SER A N 1
ATOM 3393 C CA . SER A 1 452 ? -12.326 17.773 -1.609 1.00 79.50 452 SER A CA 1
ATOM 3394 C C . SER A 1 452 ? -13.167 16.810 -0.763 1.00 79.50 452 SER A C 1
ATOM 3396 O O . SER A 1 452 ? -14.316 16.520 -1.104 1.00 79.50 452 SER A O 1
ATOM 3398 N N . LEU A 1 453 ? -12.649 16.373 0.392 1.00 76.62 453 LEU A N 1
ATOM 3399 C CA . LEU A 1 453 ? -13.407 15.541 1.327 1.00 76.62 453 LEU A CA 1
ATOM 3400 C C . LEU A 1 453 ? -14.619 16.284 1.890 1.00 76.62 453 LEU A C 1
ATOM 3402 O O . LEU A 1 453 ? -15.703 15.706 1.957 1.00 76.62 453 LEU A O 1
ATOM 3406 N N . ALA A 1 454 ? -14.469 17.555 2.273 1.00 80.38 454 ALA A N 1
ATOM 3407 C CA . ALA A 1 454 ? -15.583 18.364 2.756 1.00 80.38 454 ALA A CA 1
ATOM 3408 C C . ALA A 1 454 ? -16.688 18.476 1.694 1.00 80.38 454 ALA A C 1
ATOM 3410 O O . ALA A 1 454 ? -17.858 18.251 2.003 1.00 80.38 454 ALA A O 1
ATOM 3411 N N . TRP A 1 455 ? -16.319 18.734 0.437 1.00 77.25 455 TRP A N 1
ATOM 3412 C CA . TRP A 1 455 ? -17.245 18.779 -0.692 1.00 77.25 455 TRP A CA 1
ATOM 3413 C C . TRP A 1 455 ? -17.958 17.441 -0.907 1.00 77.25 455 TRP A C 1
ATOM 3415 O O . TRP A 1 455 ? -19.185 17.406 -1.010 1.00 77.25 455 TRP A O 1
ATOM 3425 N N . LEU A 1 456 ? -17.213 16.331 -0.887 1.00 78.00 456 LEU A N 1
ATOM 3426 C CA . LEU A 1 456 ? -17.759 14.978 -0.986 1.00 78.00 456 LEU A CA 1
ATOM 3427 C C . LEU A 1 456 ? -18.788 14.711 0.122 1.00 78.00 456 LEU A C 1
ATOM 3429 O O . LEU A 1 456 ? -19.903 14.268 -0.156 1.00 78.00 456 LEU A O 1
ATOM 3433 N N . PHE A 1 457 ? -18.447 15.023 1.375 1.00 73.62 457 PHE A N 1
ATOM 3434 C CA . PHE A 1 457 ? -19.353 14.850 2.509 1.00 73.62 457 PHE A CA 1
ATOM 3435 C C . PHE A 1 457 ? -20.602 15.726 2.394 1.00 73.62 457 PHE A C 1
ATOM 3437 O O . PHE A 1 457 ? -21.691 15.245 2.700 1.00 73.62 457 PHE A O 1
ATOM 3444 N N . ILE A 1 458 ? -20.475 16.976 1.939 1.00 77.88 458 ILE A N 1
ATOM 3445 C CA . ILE A 1 458 ? -21.621 17.867 1.708 1.00 77.88 458 ILE A CA 1
ATOM 3446 C C . ILE A 1 458 ? -22.543 17.282 0.633 1.00 77.88 458 ILE A C 1
ATOM 3448 O O . ILE A 1 458 ? -23.757 17.234 0.832 1.00 77.88 458 ILE A O 1
ATOM 3452 N N . LEU A 1 459 ? -21.987 16.799 -0.480 1.00 73.94 459 LEU A N 1
ATOM 3453 C CA . LEU A 1 459 ? -22.756 16.258 -1.601 1.00 73.94 459 LEU A CA 1
ATOM 3454 C C . LEU A 1 459 ? -23.527 14.992 -1.200 1.00 73.94 459 LEU A C 1
ATOM 3456 O O . LEU A 1 459 ? -24.736 14.913 -1.422 1.00 73.94 459 LEU A O 1
ATOM 3460 N N . PHE A 1 460 ? -22.867 14.045 -0.526 1.00 68.94 460 PHE A N 1
ATOM 3461 C CA . PHE A 1 460 ? -23.527 12.841 -0.009 1.00 68.94 460 PHE A CA 1
ATOM 3462 C C . PHE A 1 460 ? -24.598 13.158 1.038 1.00 68.94 460 PHE A C 1
ATOM 3464 O O . PHE A 1 460 ? -25.639 12.506 1.070 1.00 68.94 460 PHE A O 1
ATOM 3471 N N . GLN A 1 461 ? -24.379 14.172 1.880 1.00 66.12 461 GLN A N 1
ATOM 3472 C CA . GLN A 1 461 ? -25.358 14.564 2.895 1.00 66.12 461 GLN A CA 1
ATOM 3473 C C . GLN A 1 461 ? -26.591 15.259 2.295 1.00 66.12 461 GLN A C 1
ATOM 3475 O O . GLN A 1 461 ? -27.686 15.078 2.822 1.00 66.12 461 GLN A O 1
ATOM 3480 N N . ARG A 1 462 ? -26.455 15.998 1.182 1.00 62.97 462 ARG A N 1
ATOM 3481 C CA . ARG A 1 462 ? -27.584 16.644 0.478 1.00 62.97 462 ARG A CA 1
ATOM 3482 C C . ARG A 1 462 ? -28.497 15.654 -0.257 1.00 62.97 462 ARG A C 1
ATOM 3484 O O . ARG A 1 462 ? -29.692 15.905 -0.385 1.00 62.97 462 ARG A O 1
ATOM 3491 N N . ALA A 1 463 ? -27.971 14.519 -0.717 1.00 52.16 463 ALA A N 1
ATOM 3492 C CA . ALA A 1 463 ? -28.742 13.535 -1.485 1.00 52.16 463 ALA A CA 1
ATOM 3493 C C . ALA A 1 463 ? -29.855 12.833 -0.674 1.00 52.16 463 ALA A C 1
ATOM 3495 O O . ALA A 1 463 ? -30.804 12.315 -1.255 1.00 52.16 463 ALA A O 1
ATOM 3496 N N . HIS A 1 464 ? -29.770 12.812 0.660 1.00 51.25 464 HIS A N 1
ATOM 3497 C CA . HIS A 1 464 ? -30.773 12.180 1.533 1.00 51.25 464 HIS A CA 1
ATOM 3498 C C . HIS A 1 464 ? -31.875 13.132 2.023 1.00 51.25 464 HIS A C 1
ATOM 3500 O O . HIS A 1 464 ? -32.800 12.687 2.695 1.00 51.25 464 HIS A O 1
ATOM 3506 N N . THR A 1 465 ? -31.803 14.423 1.681 1.00 47.06 465 THR A N 1
ATOM 3507 C CA . THR A 1 465 ? -32.826 15.426 2.032 1.00 47.06 465 THR A CA 1
ATOM 3508 C C . THR A 1 465 ? -33.808 15.734 0.898 1.00 47.06 465 THR A C 1
ATOM 3510 O O . THR A 1 465 ? -34.741 16.504 1.109 1.00 47.06 465 THR A O 1
ATOM 3513 N N . ALA A 1 466 ? -33.627 15.159 -0.297 1.00 43.84 466 ALA A N 1
ATOM 3514 C CA . ALA A 1 466 ? -34.607 15.294 -1.373 1.00 43.84 466 ALA A CA 1
ATOM 3515 C C . ALA A 1 466 ? -35.878 14.490 -1.017 1.00 43.84 466 ALA A C 1
ATOM 3517 O O . ALA A 1 466 ? -35.752 13.312 -0.666 1.00 43.84 466 ALA A O 1
ATOM 3518 N N . PRO A 1 467 ? -37.086 15.083 -1.075 1.00 45.56 467 PRO A N 1
ATOM 3519 C CA . PRO A 1 467 ? -38.318 14.352 -0.803 1.00 45.56 467 PRO A CA 1
ATOM 3520 C C . PRO A 1 467 ? -38.445 13.180 -1.782 1.00 45.56 467 PRO A C 1
ATOM 3522 O O . PRO A 1 467 ? -38.421 13.370 -2.997 1.00 45.56 467 PRO A O 1
ATOM 3525 N N . GLN A 1 468 ? -38.549 11.959 -1.251 1.00 49.22 468 GLN A N 1
ATOM 3526 C CA . GLN A 1 468 ? -38.899 10.790 -2.054 1.00 49.22 468 GLN A CA 1
ATOM 3527 C C . GLN A 1 468 ? -40.326 10.997 -2.569 1.00 49.22 468 GLN A C 1
ATOM 3529 O O . GLN A 1 468 ? -41.259 11.057 -1.769 1.00 49.22 468 GLN A O 1
ATOM 3534 N N . ASP A 1 469 ? -40.482 11.148 -3.885 1.00 44.91 469 ASP A N 1
ATOM 3535 C CA . ASP A 1 469 ? -41.789 11.289 -4.526 1.00 44.91 469 ASP A CA 1
ATOM 3536 C C . ASP A 1 469 ? -42.656 10.055 -4.191 1.00 44.91 469 ASP A C 1
ATOM 3538 O O . ASP A 1 469 ? -42.278 8.927 -4.538 1.00 44.91 469 ASP A O 1
ATOM 3542 N N . PRO A 1 470 ? -43.803 10.219 -3.505 1.00 51.22 470 PRO A N 1
ATOM 3543 C CA . PRO A 1 470 ? -44.657 9.103 -3.101 1.00 51.22 470 PRO A CA 1
ATOM 3544 C C . PRO A 1 470 ? -45.216 8.290 -4.281 1.00 51.22 470 PRO A C 1
ATOM 3546 O O . PRO A 1 470 ? -45.694 7.177 -4.068 1.00 51.22 470 PRO A O 1
ATOM 3549 N N . ARG A 1 471 ? -45.115 8.781 -5.524 1.00 49.97 471 ARG A N 1
ATOM 3550 C CA . ARG A 1 471 ? -45.605 8.083 -6.727 1.00 49.97 471 ARG A CA 1
ATOM 3551 C C . ARG A 1 471 ? -44.787 6.854 -7.140 1.00 49.97 471 ARG A C 1
ATOM 3553 O O . ARG A 1 471 ? -45.253 6.077 -7.963 1.00 49.97 471 ARG A O 1
ATOM 3560 N N . VAL A 1 472 ? -43.590 6.647 -6.586 1.00 51.91 472 VAL A N 1
ATOM 3561 C CA . VAL A 1 472 ? -42.691 5.545 -7.000 1.00 51.91 472 VAL A CA 1
ATOM 3562 C C . VAL A 1 472 ? -42.910 4.258 -6.180 1.00 51.91 472 VAL A C 1
ATOM 3564 O O . VAL A 1 472 ? -42.277 3.239 -6.437 1.00 51.91 472 VAL A O 1
ATOM 3567 N N . ARG A 1 473 ? -43.826 4.253 -5.199 1.00 45.47 473 ARG A N 1
ATOM 3568 C CA . ARG A 1 473 ? -44.059 3.083 -4.329 1.00 45.47 473 ARG A CA 1
ATOM 3569 C C . ARG A 1 473 ? -44.968 1.992 -4.904 1.00 45.47 473 ARG A C 1
ATOM 3571 O O . ARG A 1 473 ? -45.027 0.933 -4.292 1.00 45.47 473 ARG A O 1
ATOM 3578 N N . ASP A 1 474 ? -45.633 2.215 -6.037 1.00 41.78 474 ASP A N 1
ATOM 3579 C CA . ASP A 1 474 ? -46.758 1.363 -6.464 1.00 41.78 474 ASP A CA 1
ATOM 3580 C C . ASP A 1 474 ? -46.481 0.456 -7.682 1.00 41.78 474 ASP A C 1
ATOM 3582 O O . ASP A 1 474 ? -47.398 0.017 -8.367 1.00 41.78 474 ASP A O 1
ATOM 3586 N N . SER A 1 475 ? -45.213 0.146 -7.978 1.00 42.72 475 SER A N 1
ATOM 3587 C CA . SER A 1 475 ? -44.840 -0.730 -9.104 1.00 42.72 475 SER A CA 1
ATOM 3588 C C . SER A 1 475 ? -44.130 -2.027 -8.694 1.00 42.72 475 SER A C 1
ATOM 3590 O O . SER A 1 475 ? -43.208 -2.481 -9.371 1.00 42.72 475 SER A O 1
ATOM 3592 N N . SER A 1 476 ? -44.575 -2.675 -7.612 1.00 33.34 476 SER A N 1
ATOM 3593 C CA . SER A 1 476 ? -44.270 -4.097 -7.393 1.00 33.34 476 SER A CA 1
ATOM 3594 C C . SER A 1 476 ? -45.410 -4.958 -7.959 1.00 33.34 476 SER A C 1
ATOM 3596 O O . SER A 1 476 ? -46.536 -4.828 -7.471 1.00 33.34 476 SER A O 1
ATOM 3598 N N . PRO A 1 477 ? -45.171 -5.824 -8.961 1.00 48.41 477 PRO A N 1
ATOM 3599 C CA . PRO A 1 477 ? -46.188 -6.754 -9.433 1.00 48.41 477 PRO A CA 1
ATOM 3600 C C . PRO A 1 477 ? -46.485 -7.793 -8.342 1.00 48.41 477 PRO A C 1
ATOM 3602 O O . PRO A 1 477 ? -45.566 -8.275 -7.676 1.00 48.41 477 PRO A O 1
ATOM 3605 N N . ARG A 1 478 ? -47.781 -8.057 -8.149 1.00 41.19 478 ARG A N 1
ATOM 3606 C CA . ARG A 1 478 ? -48.330 -9.075 -7.244 1.00 41.19 478 ARG A CA 1
ATOM 3607 C C . ARG A 1 478 ? -47.949 -10.488 -7.658 1.00 41.19 478 ARG A C 1
ATOM 3609 O O . ARG A 1 478 ? -47.818 -10.714 -8.883 1.00 41.19 478 ARG A O 1
#

Secondary structure (DSSP, 8-state):
-TTS---HHHHHHHHHHHHHHHHHHHHHHHHHHHHHHHHHHH-HHHHHHHTT--S-EESPPEEES-EEETTEEES-EEETTHHHHHHHS-TT-EE--GGGS-GGG--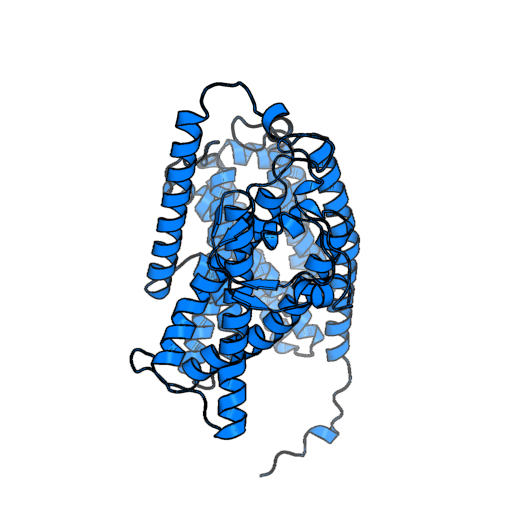-HHHHHHHHHHHHHHHHHHHHHHHHHHHHHHHHSS----HHHHHHHHHHHHHHHHHHHHHHHHHHHTTTTEEETTTEEGGGG----TTHHHHHHHHHHHHHHHHHHHHHHHHHHTTS--HHHHHHHHHHHHHHHTT---HHHHHHHHHHHHHHHHHHHHHHHHHHHHHHTT-S-SSTT-S-TTTTTSSHHHHHHHHHHHHHHHHHHHHHHHHHHHHTT-HHHHHHHHHHHHHHHHHHHHHHHHHHHHHHHH-HHHHHHHHTTTHHHHHHHHHHHHHHHHHHHTT-HHHHHHHHHHHHHHHHHHHHHHHTTEEETTEETTTSPPPHHHHHHHHHHHHHHHHHHHHHHHHHHHHHHHTTSS---GGGG-----

Foldseek 3Di:
DLVPDDDPVVVCVQLVVLLVLLVVLVVVVVVVLVVLLVCQVPPLLLNLLLQLFAAWAFQFWRWADAARDPSGGPPTDTHTLPSVCSRPVDSGDIGHHCNPPPPQQHFDSRLLNVLSNLLVVLSVVSNCLSCQQVVCCVPPVDGDPDPVSVVSVVCNVVSNVSSVVSVVSSVPSSQPQDPPRPPHGPVVPDDPDPDCVPVVVVVVVVVVVVVCVVVVVVVVCVVPDDAVLLVVLLVVLVVVLVVDPDPVVVVVSVVSNVVSLLVHLLQVQLLVQLQLLQQDDPDDPPHDPCPSRPALSSRLRSVLSNLLSQLLVLLVQLVVCVLLVNPVSNVVSLVSNLVSLVVSVVSVVVSLVSCVVRRVLSNQLCVPQLVVLQVLLVVLSVVLSVCSVVVVSVVSNVSSVSSVVSVVVSSVRSQPQAPHVVHGPVNVDDDPVVVVVVVVVVVVVCVVPVVVVVVVVVVVSVVSPPDDDPVVPPPDDD